Protein 5CHX (pdb70)

B-factor: mean 68.96, std 20.87, range [32.95, 156.51]

Solvent-accessible surface area: 26187 Å² total

GO terms:
  GO:0002027 regulation of heart rate (P, IDA)
  GO:0006936 muscle contraction (P, IDA)
  GO:0016459 myosin complex (C, TAS)
  GO:0006936 muscle contraction (P, TAS)
  GO:0000146 microfilament motor activity (F, IMP)
  GO:0030049 muscle filament sliding (P, IMP)
  GO:0055010 ventricular cardiac muscle tissue morphogenesis (P, IMP)
  GO:0007512 adult heart development (P, IMP)
  GO:0005859 muscle myosin complex (C, TAS)
  GO:0005515 protein binding (F, IPI)
  GO:0002026 regulation of the force of heart contraction (P, IDA)
  GO:0000146 microfilament motor activity (F, IDA)
  GO:0032982 myosin filament (C, IDA)
  GO:0046034 ATP metabolic process (P, IDA)
  GO:0006941 striated muscle contraction (P, IDA)
  GO:0030017 sarcomere (C, TAS)
  GO:0003009 skeletal muscle contraction (P, IMP)
  GO:0014728 regulation of the force of skeletal muscle contraction (P, IMP)
  GO:0031449 regulation of slow-twitch skeletal muscle fiber contraction (P, IMP)
  GO:0060048 cardiac muscle contraction (P, IMP)

InterPro domains:
  IPR000048 IQ motif, EF-hand binding site [SM00015] (780-802)
  IPR001609 Myosin head, motor domain-like [PF00063] (88-766)
  IPR001609 Myosin head, motor domain-like [PR00193] (115-134)
  IPR001609 Myosin head, motor domain-like [PR00193] (171-196)
  IPR001609 Myosin head, motor domain-like [PR00193] (225-252)
  IPR001609 Myosin head, motor domain-like [PR00193] (456-484)
  IPR001609 Myosin head, motor domain-like [PR00193] (510-538)
  IPR001609 Myosin head, motor domain-like [PS51456] (85-778)
  IPR001609 Myosin head, motor domain-like [SM00242] (79-779)
  IPR002928 Myosin tail [PF01576] (845-1923)
  IPR004009 Myosin, SH3 domain [PF02736] (33-76)
  IPR004009 Myosin, SH3 domain [PS51844] (32-81)
  IPR008989 Myosin S1 fragment, N-terminal [G3DSA:2.30.30.360] (32-78)
  IPR014751 DNA repair protein XRCC4-like, C-terminal [G3DSA:1.20.5.370] (1544-1594)
  IPR014751 DNA repair protein XRCC4-like, C-terminal [G3DSA:1.20.5.370] (1620-1664)
  IPR014751 DNA repair protein XRCC4-like, C-terminal [G3DSA:1.20.5.370] (1665-1717)
  IPR014751 DNA repair protein XRCC4-like, C-terminal [G3DSA:1.20.5.370] (1728-1772)
  IPR027417 P-loop containing nucleoside triphosphate hydrolase [SSF52540] (37-840)
  IPR036961 Kinesin motor domain superfamily [G3DSA:3.40.850.10] (83-708)

Sequence (387 aa):
SGERISRIHLVSEPSITHFLQVSWETLESGFVITLTDGHSAWTGTVSESEISQEADDMAMEGYVGELRALLSGAGDVYTFNFSESCYFFFENLDVSFRLGSFNLEVENPAEVIRELICYCLDTTAENQANEHHLRVVDSLQTSLDAETRSRNEALRVMEGDLNEMEIQLSHANRMAAEAQQVSLQSLLDTQIQLSGERISRIHLVSEPSITHFLQVSWETLESGFVITLTDGHSAWTGTVSESEISQEADDMAMEGYVGELRALLSGAGVYTFNFSESCYFFFENLDVSFRLGSFNLEVENPAEVIRELICYCLDTTAENQANEHHLRVVDSLQTSLDAETRSRNEALRVMEGDLNEMEIQLSHANRMAAEAQQVSLQSLLDTQIQL

Organism: Homo sapiens (NCBI:txid9606)

Radius of gyration: 42.65 Å; Cα contacts (8 Å, |Δi|>4): 556; chains: 2; bounding box: 115×70×101 Å

CATH classification: 2.170.210.10 (+1 more: 1.20.5.370)

Secondary structure (DSSP, 8-state):
--B--EEEEETTEEEEEEEEEEEE--GGGEEEEEEE-SS-EEEEEEEHHHHHHHHHHTT----HHHH---S--------EEE----EEEE---------EEEE-----HHHHHHHHHHHHHHHHHHHH--HHHHHHHHHHHHHHHHHHHHHHHHHH--HHHHHHHHHHHHHHHHHHHHH----HHHH--TGGG-/--B--EEEEETTEEEEEEEEEEEE--GGGEEEEEEE-SS-EEEEEEEHHHHHHHHHHTT----HHHH---S-------EEE----EEEE---------EEEE-----HHHHHHHHHHHHHHHHHHHH--HHHHHHHHHHHHHHHHHHHHHHHHHH--HHHHHHHHHHHHHHHHHHHHH----HHHH--TGGG-

Structure (mmCIF, N/CA/C/O backbone):
data_5CHX
#
_entry.id   5CHX
#
_cell.length_a   223.628
_cell.length_b   83.967
_cell.length_c   39.424
_cell.angle_alpha   90.000
_cell.angle_beta   92.770
_cell.angle_gamma   90.000
#
_symmetry.space_group_name_H-M   'C 1 2 1'
#
loop_
_entity.id
_entity.type
_entity.pdbx_description
1 polymer Xrcc4-MYH7-1590-1657
2 water water
#
loop_
_atom_site.group_PDB
_atom_site.id
_atom_site.type_symbol
_atom_site.label_atom_id
_atom_site.label_alt_id
_atom_site.label_comp_id
_atom_site.label_asym_id
_atom_site.label_entity_id
_atom_site.label_seq_id
_atom_site.pdbx_PDB_ins_code
_atom_site.Cartn_x
_atom_site.Cartn_y
_atom_site.Cartn_z
_atom_site.occupancy
_atom_site.B_iso_or_equiv
_atom_site.auth_seq_id
_atom_site.auth_comp_id
_atom_site.auth_asym_id
_atom_site.auth_atom_id
_atom_site.pdbx_PDB_model_num
ATOM 1 N N . SER A 1 3 ? -56.213 5.883 26.652 1.00 122.29 0 SER A N 1
ATOM 2 C CA . SER A 1 3 ? -56.777 6.194 25.304 1.00 130.45 0 SER A CA 1
ATOM 3 C C . SER A 1 3 ? -58.046 5.374 25.038 1.00 134.58 0 SER A C 1
ATOM 4 O O . SER A 1 3 ? -59.159 5.919 25.027 1.00 133.04 0 SER A O 1
ATOM 7 N N . GLY A 1 4 ? -57.863 4.072 24.811 1.00 117.34 1 GLY A N 1
ATOM 8 C CA . GLY A 1 4 ? -58.965 3.131 24.652 1.00 93.99 1 GLY A CA 1
ATOM 9 C C . GLY A 1 4 ? -59.197 2.927 23.176 1.00 76.20 1 GLY A C 1
ATOM 10 O O . GLY A 1 4 ? -58.697 3.680 22.359 1.00 93.61 1 GLY A O 1
ATOM 11 N N . GLU A 1 5 ? -59.941 1.891 22.830 1.00 75.73 2 GLU A N 1
ATOM 12 C CA . GLU A 1 5 ? -60.337 1.665 21.448 1.00 77.10 2 GLU A CA 1
ATOM 13 C C . GLU A 1 5 ? -61.783 1.229 21.436 1.00 65.15 2 GLU A C 1
ATOM 14 O O . GLU A 1 5 ? -62.262 0.745 22.446 1.00 69.73 2 GLU A O 1
ATOM 20 N N . ARG A 1 6 ? -62.494 1.425 20.325 1.00 59.27 3 ARG A N 1
ATOM 21 C CA . ARG A 1 6 ? -63.889 0.980 20.233 1.00 50.70 3 ARG A CA 1
ATOM 22 C C . ARG A 1 6 ? -64.317 0.686 18.822 1.00 56.95 3 ARG A C 1
ATOM 23 O O . ARG A 1 6 ? -63.688 1.168 17.849 1.00 54.85 3 ARG A O 1
ATOM 42 N N . ILE A 1 8 ? -68.237 0.275 16.710 1.00 49.40 5 ILE A N 1
ATOM 43 C CA . ILE A 1 8 ? -69.657 0.429 16.743 1.00 46.63 5 ILE A CA 1
ATOM 44 C C . ILE A 1 8 ? -70.193 -0.333 15.563 1.00 47.52 5 ILE A C 1
ATOM 45 O O . ILE A 1 8 ? -69.814 -0.036 14.437 1.00 52.24 5 ILE A O 1
ATOM 50 N N . SER A 1 9 ? -71.087 -1.282 15.821 1.00 42.55 6 SER A N 1
ATOM 51 C CA . SER A 1 9 ? -71.596 -2.149 14.784 1.00 42.85 6 SER A CA 1
ATOM 52 C C . SER A 1 9 ? -73.114 -2.128 14.783 1.00 45.96 6 SER A C 1
ATOM 53 O O . SER A 1 9 ? -73.740 -1.953 15.822 1.00 49.94 6 SER A O 1
ATOM 56 N N . ARG A 1 10 ? -73.708 -2.256 13.608 1.00 40.07 7 ARG A N 1
ATOM 57 C CA . ARG A 1 10 ? -75.121 -2.491 13.457 1.00 43.25 7 ARG A CA 1
ATOM 58 C C . ARG A 1 10 ? -75.439 -3.963 13.605 1.00 53.50 7 ARG A C 1
ATOM 59 O O . ARG A 1 10 ? -74.726 -4.807 13.010 1.00 48.07 7 ARG A O 1
ATOM 67 N N . ILE A 1 11 ? -76.515 -4.283 14.347 1.00 56.50 8 ILE A N 1
ATOM 68 C CA . ILE A 1 11 ? -77.013 -5.661 14.422 1.00 46.90 8 ILE A CA 1
ATOM 69 C C . ILE A 1 11 ? -78.512 -5.704 14.407 1.00 50.63 8 ILE A C 1
ATOM 70 O O . ILE A 1 11 ? -79.161 -4.700 14.655 1.00 70.52 8 ILE A O 1
ATOM 75 N N . HIS A 1 12 ? -79.052 -6.879 14.110 1.00 55.72 9 HIS A N 1
ATOM 76 C CA . HIS A 1 12 ? -80.492 -7.154 14.196 1.00 58.02 9 HIS A CA 1
ATOM 77 C C . HIS A 1 12 ? -80.694 -8.220 15.270 1.00 59.71 9 HIS A C 1
ATOM 78 O O . HIS A 1 12 ? -79.968 -9.204 15.317 1.00 58.37 9 HIS A O 1
ATOM 85 N N . LEU A 1 13 ? -81.660 -7.999 16.145 1.00 66.65 10 LEU A N 1
ATOM 86 C CA . LEU A 1 13 ? -81.984 -8.934 17.195 1.00 54.94 10 LEU A CA 1
ATOM 87 C C . LEU A 1 13 ? -83.017 -9.905 16.693 1.00 54.71 10 LEU A C 1
ATOM 88 O O . LEU A 1 13 ? -83.910 -9.534 15.920 1.00 57.64 10 LEU A O 1
ATOM 93 N N . VAL A 1 14 ? -82.899 -11.152 17.118 1.00 54.16 11 VAL A N 1
ATOM 94 C CA . VAL A 1 14 ? -83.847 -12.183 16.651 1.00 56.28 11 VAL A CA 1
ATOM 95 C C . VAL A 1 14 ? -85.287 -11.752 16.872 1.00 69.11 11 VAL A C 1
ATOM 96 O O . VAL A 1 14 ? -86.122 -11.896 15.969 1.00 89.94 11 VAL A O 1
ATOM 100 N N . SER A 1 15 ? -85.556 -11.201 18.059 1.00 75.76 12 SER A N 1
ATOM 101 C CA . SER A 1 15 ? -86.912 -10.746 18.449 1.00 78.89 12 SER A CA 1
ATOM 102 C C . SER A 1 15 ? -87.367 -9.432 17.786 1.00 86.19 12 SER A C 1
ATOM 103 O O . SER A 1 15 ? -88.527 -9.083 17.856 1.00 91.78 12 SER A O 1
ATOM 106 N N . GLU A 1 16 ? -86.458 -8.680 17.173 1.00 90.49 13 GLU A N 1
ATOM 107 C CA . GLU A 1 16 ? -86.795 -7.362 16.612 1.00 85.89 13 GLU A CA 1
ATOM 108 C C . GLU A 1 16 ? -86.148 -7.185 15.247 1.00 78.71 13 GLU A C 1
ATOM 109 O O . GLU A 1 16 ? -85.228 -6.374 15.092 1.00 88.52 13 GLU A O 1
ATOM 115 N N . PRO A 1 17 ? -86.620 -7.954 14.249 1.00 78.29 14 PRO A N 1
ATOM 116 C CA . PRO A 1 17 ? -86.002 -7.953 12.912 1.00 82.31 14 PRO A CA 1
ATOM 117 C C . PRO A 1 17 ? -86.202 -6.660 12.127 1.00 96.33 14 PRO A C 1
ATOM 118 O O . PRO A 1 17 ? -85.336 -6.278 11.336 1.00 110.19 14 PRO A O 1
ATOM 122 N N . SER A 1 18 ? -87.332 -5.992 12.337 1.00 96.53 15 SER A N 1
ATOM 123 C CA . SER A 1 18 ? -87.626 -4.768 11.590 1.00 81.24 15 SER A CA 1
ATOM 124 C C . SER A 1 18 ? -86.699 -3.634 12.004 1.00 81.29 15 SER A C 1
ATOM 125 O O . SER A 1 18 ? -86.423 -2.751 11.199 1.00 97.84 15 SER A O 1
ATOM 128 N N . ILE A 1 19 ? -86.190 -3.693 13.235 1.00 77.43 16 ILE A N 1
ATOM 129 C CA . ILE A 1 19 ? -85.376 -2.621 13.814 1.00 78.32 16 ILE A CA 1
ATOM 130 C C . ILE A 1 19 ? -83.869 -2.943 13.851 1.00 92.55 16 ILE A C 1
ATOM 131 O O . ILE A 1 19 ? -83.442 -4.050 14.220 1.00 89.09 16 ILE A O 1
ATOM 136 N N . THR A 1 20 ? -83.074 -1.945 13.466 1.00 70.75 17 THR A N 1
ATOM 137 C CA . THR A 1 20 ? -81.626 -1.985 13.566 1.00 52.19 17 THR A CA 1
ATOM 138 C C . THR A 1 20 ? -81.169 -1.520 14.931 1.00 54.59 17 THR A C 1
ATOM 139 O O . THR A 1 20 ? -81.543 -0.448 15.358 1.00 66.16 17 THR A O 1
ATOM 143 N N . HIS A 1 21 ? -80.364 -2.308 15.616 1.00 49.95 18 HIS A N 1
ATOM 144 C CA . HIS A 1 21 ? -79.738 -1.890 16.870 1.00 48.02 18 HIS A CA 1
ATOM 145 C C . HIS A 1 21 ? -78.282 -1.656 16.669 1.00 47.89 18 HIS A C 1
ATOM 146 O O . HIS A 1 21 ? -77.756 -2.075 15.659 1.00 52.37 18 HIS A O 1
ATOM 153 N N . PHE A 1 22 ? -77.635 -0.998 17.631 1.00 47.12 19 PHE A N 1
ATOM 154 C CA . PHE A 1 22 ? -76.203 -0.777 17.568 1.00 43.84 19 PHE A CA 1
ATOM 155 C C . PHE A 1 22 ? -75.569 -1.363 18.761 1.00 45.86 19 PHE A C 1
ATOM 156 O O . PHE A 1 22 ? -76.115 -1.322 19.849 1.00 53.39 19 PHE A O 1
ATOM 164 N N . LEU A 1 23 ? -74.393 -1.899 18.538 1.00 41.86 20 LEU A N 1
ATOM 165 C CA . LEU A 1 23 ? -73.615 -2.521 19.563 1.00 47.26 20 LEU A CA 1
ATOM 166 C C . LEU A 1 23 ? -72.300 -1.752 19.623 1.00 50.02 20 LEU A C 1
ATOM 167 O O . LEU A 1 23 ? -71.658 -1.584 18.612 1.00 66.25 20 LEU A O 1
ATOM 172 N N . GLN A 1 24 ? -71.913 -1.273 20.788 1.00 48.03 21 GLN A N 1
ATOM 173 C CA . GLN A 1 24 ? -70.695 -0.496 20.966 1.00 50.15 21 GLN A CA 1
ATOM 174 C C . GLN A 1 24 ? -69.810 -1.277 21.908 1.00 57.37 21 GLN A C 1
ATOM 175 O O . GLN A 1 24 ? -70.202 -1.545 23.031 1.00 54.33 21 GLN A O 1
ATOM 181 N N . VAL A 1 25 ? -68.627 -1.662 21.445 1.00 48.10 22 VAL A N 1
ATOM 182 C CA . VAL A 1 25 ? -67.713 -2.447 22.255 1.00 47.31 22 VAL A CA 1
ATOM 183 C C . VAL A 1 25 ? -66.431 -1.674 22.362 1.00 49.82 22 VAL A C 1
ATOM 184 O O . VAL A 1 25 ? -65.959 -1.142 21.369 1.00 58.19 22 VAL A O 1
ATOM 188 N N . SER A 1 26 ? -65.867 -1.620 23.565 1.00 52.61 23 SER A N 1
ATOM 189 C CA . SER A 1 26 ? -64.659 -0.838 23.814 1.00 54.38 23 SER A CA 1
ATOM 190 C C . SER A 1 26 ? -63.698 -1.581 24.715 1.00 55.52 23 SER A C 1
ATOM 191 O O . SER A 1 26 ? -64.103 -2.326 25.594 1.00 62.43 23 SER A O 1
ATOM 194 N N . TRP A 1 27 ? -62.409 -1.368 24.498 1.00 72.50 24 TRP A N 1
ATOM 195 C CA . TRP A 1 27 ? -61.387 -2.111 25.225 1.00 73.87 24 TRP A CA 1
ATOM 196 C C . TRP A 1 27 ? -60.110 -1.319 25.347 1.00 81.55 24 TRP A C 1
ATOM 197 O O . TRP A 1 27 ? -59.964 -0.249 24.744 1.00 89.87 24 TRP A O 1
ATOM 208 N N . GLU A 1 28 ? -59.194 -1.858 26.137 1.00 90.52 25 GLU A N 1
ATOM 209 C CA . GLU A 1 28 ? -57.937 -1.199 26.405 1.00 101.63 25 GLU A CA 1
ATOM 210 C C . GLU A 1 28 ? -56.941 -1.435 25.269 1.00 125.63 25 GLU A C 1
ATOM 211 O O . GLU A 1 28 ? -56.757 -0.574 24.402 1.00 137.30 25 GLU A O 1
ATOM 228 N N . THR A 1 30 ? -56.289 -5.058 23.968 1.00 91.25 27 THR A N 1
ATOM 229 C CA . THR A 1 30 ? -56.774 -6.200 23.211 1.00 87.81 27 THR A CA 1
ATOM 230 C C . THR A 1 30 ? -58.145 -6.544 23.792 1.00 76.24 27 THR A C 1
ATOM 231 O O . THR A 1 30 ? -58.475 -6.160 24.919 1.00 88.65 27 THR A O 1
ATOM 235 N N . LEU A 1 31 ? -58.952 -7.225 22.991 1.00 70.03 28 LEU A N 1
ATOM 236 C CA . LEU A 1 31 ? -60.272 -7.652 23.404 1.00 65.53 28 LEU A CA 1
ATOM 237 C C . LEU A 1 31 ? -60.125 -8.739 24.454 1.00 63.87 28 LEU A C 1
ATOM 238 O O . LEU A 1 31 ? -60.964 -8.882 25.334 1.00 75.17 28 LEU A O 1
ATOM 243 N N . GLU A 1 32 ? -59.029 -9.487 24.355 1.00 70.12 29 GLU A N 1
ATOM 244 C CA . GLU A 1 32 ? -58.718 -10.570 25.300 1.00 82.78 29 GLU A CA 1
ATOM 245 C C . GLU A 1 32 ? -58.536 -10.082 26.744 1.00 77.04 29 GLU A C 1
ATOM 246 O O . GLU A 1 32 ? -58.792 -10.835 27.688 1.00 83.74 29 GLU A O 1
ATOM 252 N N . SER A 1 33 ? -58.104 -8.828 26.907 1.00 84.75 30 SER A N 1
ATOM 253 C CA . SER A 1 33 ? -57.859 -8.246 28.239 1.00 81.71 30 SER A CA 1
ATOM 254 C C . SER A 1 33 ? -59.149 -7.805 28.933 1.00 70.08 30 SER A C 1
ATOM 255 O O . SER A 1 33 ? -59.112 -7.401 30.092 1.00 83.65 30 SER A O 1
ATOM 258 N N . GLY A 1 34 ? -60.284 -7.903 28.240 1.00 72.95 31 GLY A N 1
ATOM 259 C CA . GLY A 1 34 ? -61.581 -7.519 28.800 1.00 74.76 31 GLY A CA 1
ATOM 260 C C . GLY A 1 34 ? -62.174 -6.349 28.037 1.00 67.93 31 GLY A C 1
ATOM 261 O O . GLY A 1 34 ? -61.446 -5.580 27.431 1.00 92.78 31 GLY A O 1
ATOM 262 N N . PHE A 1 35 ? -63.497 -6.221 28.054 1.00 60.67 32 PHE A N 1
ATOM 263 C CA . PHE A 1 35 ? -64.178 -5.149 27.331 1.00 62.76 32 PHE A CA 1
ATOM 264 C C . PHE A 1 35 ? -65.516 -4.729 27.934 1.00 76.70 32 PHE A C 1
ATOM 265 O O . PHE A 1 35 ? -66.071 -5.423 28.786 1.00 76.36 32 PHE A O 1
ATOM 273 N N . VAL A 1 36 ? -66.013 -3.582 27.468 1.00 67.37 33 VAL A N 1
ATOM 274 C CA . VAL A 1 36 ? -67.299 -3.028 27.862 1.00 61.63 33 VAL A CA 1
ATOM 275 C C . VAL A 1 36 ? -68.204 -3.102 26.659 1.00 58.97 33 VAL A C 1
ATOM 276 O O . VAL A 1 36 ? -67.779 -2.827 25.544 1.00 68.72 33 VAL A O 1
ATOM 280 N N . ILE A 1 37 ? -69.460 -3.447 26.869 1.00 56.00 34 ILE A N 1
ATOM 281 C CA . ILE A 1 37 ? -70.383 -3.576 25.746 1.00 58.67 34 ILE A CA 1
ATOM 282 C C . ILE A 1 37 ? -71.738 -2.951 26.033 1.00 61.67 34 ILE A C 1
ATOM 283 O O . ILE A 1 37 ? -72.332 -3.187 27.091 1.00 69.65 34 ILE A O 1
ATOM 288 N N . THR A 1 38 ? -72.203 -2.157 25.069 1.00 60.23 35 THR A N 1
ATOM 289 C CA . THR A 1 38 ? -73.456 -1.395 25.165 1.00 58.93 35 THR A CA 1
ATOM 290 C C . THR A 1 38 ? -74.337 -1.713 23.958 1.00 49.83 35 THR A C 1
ATOM 291 O O . THR A 1 38 ? -73.861 -1.772 22.846 1.00 62.81 35 THR A O 1
ATOM 295 N N . LEU A 1 39 ? -75.615 -1.943 24.180 1.00 55.03 36 LEU A N 1
ATOM 296 C CA . LEU A 1 39 ? -76.570 -2.131 23.104 1.00 49.14 36 LEU A CA 1
ATOM 297 C C . LEU A 1 39 ? -77.487 -0.945 23.165 1.00 49.03 36 LEU A C 1
ATOM 298 O O . LEU A 1 39 ? -77.834 -0.520 24.246 1.00 61.55 36 LEU A O 1
ATOM 303 N N . THR A 1 40 ? -77.888 -0.399 22.026 1.00 44.81 37 THR A N 1
ATOM 304 C CA . THR A 1 40 ? -78.859 0.679 22.040 1.00 48.28 37 THR A CA 1
ATOM 305 C C . THR A 1 40 ? -79.737 0.630 20.833 1.00 44.71 37 THR A C 1
ATOM 306 O O . THR A 1 40 ? -79.328 0.227 19.763 1.00 49.78 37 THR A O 1
ATOM 310 N N . ASP A 1 41 ? -80.959 1.087 21.011 1.00 48.22 38 ASP A N 1
ATOM 311 C CA . ASP A 1 41 ? -81.843 1.304 19.892 1.00 54.76 38 ASP A CA 1
ATOM 312 C C . ASP A 1 41 ? -81.727 2.797 19.833 1.00 56.27 38 ASP A C 1
ATOM 313 O O . ASP A 1 41 ? -80.792 3.368 20.427 1.00 72.82 38 ASP A O 1
ATOM 318 N N . GLY A 1 42 ? -82.613 3.488 19.160 1.00 62.86 39 GLY A N 1
ATOM 319 C CA . GLY A 1 42 ? -82.512 4.955 19.232 1.00 74.66 39 GLY A CA 1
ATOM 320 C C . GLY A 1 42 ? -82.875 5.647 20.564 1.00 66.93 39 GLY A C 1
ATOM 321 O O . GLY A 1 42 ? -82.709 6.833 20.662 1.00 76.14 39 GLY A O 1
ATOM 322 N N . HIS A 1 43 ? -83.362 4.929 21.573 1.00 62.68 40 HIS A N 1
ATOM 323 C CA . HIS A 1 43 ? -84.052 5.494 22.761 1.00 59.68 40 HIS A CA 1
ATOM 324 C C . HIS A 1 43 ? -83.455 5.071 24.103 1.00 61.97 40 HIS A C 1
ATOM 325 O O . HIS A 1 43 ? -83.178 5.923 24.951 1.00 64.61 40 HIS A O 1
ATOM 332 N N . SER A 1 44 ? -83.257 3.762 24.279 1.00 60.20 41 SER A N 1
ATOM 333 C CA . SER A 1 44 ? -82.696 3.202 25.509 1.00 56.83 41 SER A CA 1
ATOM 334 C C . SER A 1 44 ? -81.304 2.618 25.264 1.00 54.77 41 SER A C 1
ATOM 335 O O . SER A 1 44 ? -80.869 2.449 24.121 1.00 56.84 41 SER A O 1
ATOM 338 N N . ALA A 1 45 ? -80.611 2.296 26.350 1.00 56.17 42 ALA A N 1
ATOM 339 C CA . ALA A 1 45 ? -79.317 1.632 26.260 1.00 60.85 42 ALA A CA 1
ATOM 340 C C . ALA A 1 45 ? -79.078 0.700 27.412 1.00 57.88 42 ALA A C 1
ATOM 341 O O . ALA A 1 45 ? -79.460 0.965 28.537 1.00 57.16 42 ALA A O 1
ATOM 343 N N . TRP A 1 46 ? -78.411 -0.402 27.124 1.00 66.29 43 TRP A N 1
ATOM 344 C CA . TRP A 1 46 ? -78.067 -1.380 28.141 1.00 69.01 43 TRP A CA 1
ATOM 345 C C . TRP A 1 46 ? -76.572 -1.659 28.077 1.00 62.59 43 TRP A C 1
ATOM 346 O O . TRP A 1 46 ? -76.016 -1.760 26.986 1.00 60.49 43 TRP A O 1
ATOM 357 N N . THR A 1 47 ? -75.924 -1.807 29.226 1.00 60.03 44 THR A N 1
ATOM 358 C CA . THR A 1 47 ? -74.475 -1.933 29.257 1.00 60.67 44 THR A CA 1
ATOM 359 C C . THR A 1 47 ? -73.947 -2.952 30.241 1.00 61.59 44 THR A C 1
ATOM 360 O O . THR A 1 47 ? -74.378 -2.999 31.388 1.00 80.25 44 THR A O 1
ATOM 364 N N . GLY A 1 48 ? -72.965 -3.726 29.789 1.00 67.25 45 GLY A N 1
ATOM 365 C CA . GLY A 1 48 ? -72.295 -4.723 30.623 1.00 68.89 45 GLY A CA 1
ATOM 366 C C . GLY A 1 48 ? -70.790 -4.694 30.431 1.00 74.89 45 GLY A C 1
ATOM 367 O O . GLY A 1 48 ? -70.286 -4.075 29.490 1.00 74.14 45 GLY A O 1
ATOM 368 N N . THR A 1 49 ? -70.080 -5.379 31.323 1.00 82.81 46 THR A N 1
ATOM 369 C CA . THR A 1 49 ? -68.626 -5.438 31.303 1.00 75.54 46 THR A CA 1
ATOM 370 C C . THR A 1 49 ? -68.164 -6.876 31.417 1.00 87.97 46 THR A C 1
ATOM 371 O O . THR A 1 49 ? -68.646 -7.618 32.266 1.00 96.62 46 THR A O 1
ATOM 375 N N . VAL A 1 50 ? -67.199 -7.246 30.577 1.00 85.10 47 VAL A N 1
ATOM 376 C CA . VAL A 1 50 ? -66.644 -8.601 30.555 1.00 66.14 47 VAL A CA 1
ATOM 377 C C . VAL A 1 50 ? -65.141 -8.572 30.835 1.00 70.13 47 VAL A C 1
ATOM 378 O O . VAL A 1 50 ? -64.381 -7.992 30.079 1.00 67.93 47 VAL A O 1
ATOM 382 N N . SER A 1 51 ? -64.714 -9.193 31.926 1.00 69.00 48 SER A N 1
ATOM 383 C CA . SER A 1 51 ? -63.302 -9.208 32.289 1.00 72.33 48 SER A CA 1
ATOM 384 C C . SER A 1 51 ? -62.563 -10.268 31.499 1.00 70.36 48 SER A C 1
ATOM 385 O O . SER A 1 51 ? -63.169 -11.148 30.857 1.00 78.13 48 SER A O 1
ATOM 388 N N . GLU A 1 52 ? -61.244 -10.154 31.571 1.00 79.78 49 GLU A N 1
ATOM 389 C CA . GLU A 1 52 ? -60.314 -11.133 31.029 1.00 87.71 49 GLU A CA 1
ATOM 390 C C . GLU A 1 52 ? -60.531 -12.527 31.593 1.00 75.00 49 GLU A C 1
ATOM 391 O O . GLU A 1 52 ? -60.460 -13.522 30.863 1.00 90.73 49 GLU A O 1
ATOM 397 N N . SER A 1 53 ? -60.776 -12.589 32.902 1.00 102.02 50 SER A N 1
ATOM 398 C CA . SER A 1 53 ? -61.031 -13.858 33.588 1.00 87.76 50 SER A CA 1
ATOM 399 C C . SER A 1 53 ? -62.282 -14.543 33.064 1.00 88.91 50 SER A C 1
ATOM 400 O O . SER A 1 53 ? -62.266 -15.744 32.824 1.00 108.51 50 SER A O 1
ATOM 403 N N . GLU A 1 54 ? -63.368 -13.790 32.900 1.00 85.84 51 GLU A N 1
ATOM 404 C CA . GLU A 1 54 ? -64.623 -14.402 32.419 1.00 81.60 51 GLU A CA 1
ATOM 405 C C . GLU A 1 54 ? -64.538 -14.777 30.958 1.00 86.21 51 GLU A C 1
ATOM 406 O O . GLU A 1 54 ? -65.266 -15.662 30.515 1.00 89.27 51 GLU A O 1
ATOM 412 N N . ILE A 1 55 ? -63.638 -14.125 30.219 1.00 81.08 52 ILE A N 1
ATOM 413 C CA . ILE A 1 55 ? -63.373 -14.501 28.827 1.00 70.29 52 ILE A CA 1
ATOM 414 C C . ILE A 1 55 ? -62.568 -15.793 28.781 1.00 75.70 52 ILE A C 1
ATOM 415 O O . ILE A 1 55 ? -62.950 -16.730 28.104 1.00 82.16 52 ILE A O 1
ATOM 420 N N . SER A 1 56 ? -61.439 -15.811 29.486 1.00 80.85 53 SER A N 1
ATOM 421 C CA . SER A 1 56 ? -60.614 -17.018 29.625 1.00 85.69 53 SER A CA 1
ATOM 422 C C . SER A 1 56 ? -61.440 -18.207 30.076 1.00 79.66 53 SER A C 1
ATOM 423 O O . SER A 1 56 ? -61.266 -19.320 29.589 1.00 92.91 53 SER A O 1
ATOM 426 N N . GLN A 1 57 ? -62.315 -17.944 31.035 1.00 83.84 54 GLN A N 1
ATOM 427 C CA . GLN A 1 57 ? -63.185 -18.974 31.615 1.00 92.01 54 GLN A CA 1
ATOM 428 C C . GLN A 1 57 ? -64.171 -19.528 30.591 1.00 87.92 54 GLN A C 1
ATOM 429 O O . GLN A 1 57 ? -64.366 -20.726 30.520 1.00 98.74 54 GLN A O 1
ATOM 435 N N . GLU A 1 58 ? -64.797 -18.649 29.812 1.00 87.56 55 GLU A N 1
ATOM 436 C CA . GLU A 1 58 ? -65.812 -19.063 28.823 1.00 81.07 55 GLU A CA 1
ATOM 437 C C . GLU A 1 58 ? -65.203 -19.917 27.690 1.00 81.39 55 GLU A C 1
ATOM 438 O O . GLU A 1 58 ? -65.867 -20.808 27.137 1.00 92.61 55 GLU A O 1
ATOM 444 N N . ALA A 1 59 ? -63.941 -19.654 27.368 1.00 79.68 56 ALA A N 1
ATOM 445 C CA . ALA A 1 59 ? -63.200 -20.446 26.378 1.00 93.72 56 ALA A CA 1
ATOM 446 C C . ALA A 1 59 ? -62.972 -21.876 26.884 1.00 101.61 56 ALA A C 1
ATOM 447 O O . ALA A 1 59 ? -63.226 -22.855 26.174 1.00 97.08 56 ALA A O 1
ATOM 449 N N . ASP A 1 60 ? -62.488 -21.956 28.120 1.00 100.61 57 ASP A N 1
ATOM 450 C CA . ASP A 1 60 ? -62.258 -23.195 28.838 1.00 98.73 57 ASP A CA 1
ATOM 451 C C . ASP A 1 60 ? -63.563 -23.989 28.980 1.00 91.67 57 ASP A C 1
ATOM 452 O O . ASP A 1 60 ? -63.553 -25.219 28.916 1.00 132.96 57 ASP A O 1
ATOM 457 N N . ASP A 1 61 ? -64.675 -23.288 29.183 1.00 99.86 58 ASP A N 1
ATOM 458 C CA . ASP A 1 61 ? -65.991 -23.916 29.404 1.00 92.59 58 ASP A CA 1
ATOM 459 C C . ASP A 1 61 ? -66.606 -24.476 28.137 1.00 83.11 58 ASP A C 1
ATOM 460 O O . ASP A 1 61 ? -67.555 -25.242 28.196 1.00 84.64 58 ASP A O 1
ATOM 465 N N . MET A 1 62 ? -66.071 -24.079 26.997 1.00 77.64 59 MET A N 1
ATOM 466 C CA . MET A 1 62 ? -66.563 -24.539 25.708 1.00 82.81 59 MET A CA 1
ATOM 467 C C . MET A 1 62 ? -65.585 -25.456 24.992 1.00 85.62 59 MET A C 1
ATOM 468 O O . MET A 1 62 ? -65.730 -25.701 23.794 1.00 83.55 59 MET A O 1
ATOM 473 N N . ALA A 1 63 ? -64.567 -25.913 25.707 1.00 68.41 60 ALA A N 1
ATOM 474 C CA . ALA A 1 63 ? -63.520 -26.726 25.124 1.00 83.20 60 ALA A CA 1
ATOM 475 C C . ALA A 1 63 ? -62.965 -26.041 23.869 1.00 87.45 60 ALA A C 1
ATOM 476 O O . ALA A 1 63 ? -62.648 -26.698 22.892 1.00 91.92 60 ALA A O 1
ATOM 478 N N . MET A 1 64 ? -62.848 -24.726 23.890 1.00 73.85 61 MET A N 1
ATOM 479 C CA . MET A 1 64 ? -62.316 -24.003 22.734 1.00 66.44 61 MET A CA 1
ATOM 480 C C . MET A 1 64 ? -61.016 -23.331 23.147 1.00 78.12 61 MET A C 1
ATOM 481 O O . MET A 1 64 ? -60.914 -22.758 24.236 1.00 84.91 61 MET A O 1
ATOM 486 N N . GLU A 1 65 ? -60.011 -23.436 22.285 1.00 76.45 62 GLU A N 1
ATOM 487 C CA . GLU A 1 65 ? -58.753 -22.736 22.487 1.00 87.67 62 GLU A CA 1
ATOM 488 C C . GLU A 1 65 ? -59.007 -21.210 22.607 1.00 91.96 62 GLU A C 1
ATOM 489 O O . GLU A 1 65 ? -59.848 -20.638 21.904 1.00 84.41 62 GLU A O 1
ATOM 506 N N . GLY A 1 67 ? -57.202 -18.427 22.001 1.00 71.37 64 GLY A N 1
ATOM 507 C CA . GLY A 1 67 ? -56.924 -17.612 20.808 1.00 77.32 64 GLY A CA 1
ATOM 508 C C . GLY A 1 67 ? -58.045 -17.663 19.786 1.00 75.21 64 GLY A C 1
ATOM 509 O O . GLY A 1 67 ? -58.465 -16.634 19.261 1.00 75.20 64 GLY A O 1
ATOM 521 N N . TYR A 1 69 ? -61.136 -18.587 20.339 1.00 59.41 66 TYR A N 1
ATOM 522 C CA . TYR A 1 69 ? -62.366 -18.057 20.951 1.00 67.33 66 TYR A CA 1
ATOM 523 C C . TYR A 1 69 ? -62.404 -16.529 20.866 1.00 64.05 66 TYR A C 1
ATOM 524 O O . TYR A 1 69 ? -63.420 -15.938 20.517 1.00 56.54 66 TYR A O 1
ATOM 533 N N . VAL A 1 70 ? -61.294 -15.889 21.190 1.00 66.16 67 VAL A N 1
ATOM 534 C CA . VAL A 1 70 ? -61.211 -14.427 21.108 1.00 66.18 67 VAL A CA 1
ATOM 535 C C . VAL A 1 70 ? -61.373 -13.986 19.657 1.00 54.98 67 VAL A C 1
ATOM 536 O O . VAL A 1 70 ? -61.953 -12.963 19.383 1.00 60.19 67 VAL A O 1
ATOM 540 N N . GLY A 1 71 ? -60.903 -14.806 18.728 1.00 61.27 68 GLY A N 1
ATOM 541 C CA . GLY A 1 71 ? -61.120 -14.538 17.301 1.00 48.75 68 GLY A CA 1
ATOM 542 C C . GLY A 1 71 ? -62.596 -14.560 16.950 1.00 51.78 68 GLY A C 1
ATOM 543 O O . GLY A 1 71 ? -63.079 -13.736 16.178 1.00 51.06 68 GLY A O 1
ATOM 544 N N . GLU A 1 72 ? -63.325 -15.513 17.528 1.00 66.69 69 GLU A N 1
ATOM 545 C CA . GLU A 1 72 ? -64.785 -15.594 17.336 1.00 58.16 69 GLU A CA 1
ATOM 546 C C . GLU A 1 72 ? -65.507 -14.382 17.966 1.00 50.98 69 GLU A C 1
ATOM 547 O O . GLU A 1 72 ? -66.444 -13.808 17.390 1.00 55.34 69 GLU A O 1
ATOM 553 N N . LEU A 1 73 ? -65.051 -13.973 19.137 1.00 48.25 70 LEU A N 1
ATOM 554 C CA . LEU A 1 73 ? -65.591 -12.781 19.744 1.00 51.15 70 LEU A CA 1
ATOM 555 C C . LEU A 1 73 ? -65.403 -11.584 18.811 1.00 59.58 70 LEU A C 1
ATOM 556 O O . LEU A 1 73 ? -66.340 -10.813 18.592 1.00 64.25 70 LEU A O 1
ATOM 561 N N . ARG A 1 74 ? -64.207 -11.447 18.234 1.00 69.63 71 ARG A N 1
ATOM 562 C CA . ARG A 1 74 ? -63.920 -10.328 17.312 1.00 64.96 71 ARG A CA 1
ATOM 563 C C . ARG A 1 74 ? -64.872 -10.365 16.128 1.00 56.32 71 ARG A C 1
ATOM 564 O O . ARG A 1 74 ? -65.428 -9.363 15.744 1.00 55.51 71 ARG A O 1
ATOM 583 N N . ALA A 1 76 ? -67.831 -11.814 15.809 1.00 52.69 73 ALA A N 1
ATOM 584 C CA . ALA A 1 76 ? -69.239 -11.676 16.179 1.00 52.67 73 ALA A CA 1
ATOM 585 C C . ALA A 1 76 ? -69.560 -10.257 16.644 1.00 45.38 73 ALA A C 1
ATOM 586 O O . ALA A 1 76 ? -70.525 -9.667 16.181 1.00 46.65 73 ALA A O 1
ATOM 588 N N . LEU A 1 77 ? -68.748 -9.731 17.559 1.00 40.77 74 LEU A N 1
ATOM 589 C CA . LEU A 1 77 ? -69.066 -8.480 18.258 1.00 46.89 74 LEU A CA 1
ATOM 590 C C . LEU A 1 77 ? -68.528 -7.216 17.585 1.00 57.18 74 LEU A C 1
ATOM 591 O O . LEU A 1 77 ? -69.076 -6.139 17.769 1.00 60.82 74 LEU A O 1
ATOM 596 N N . LEU A 1 78 ? -67.453 -7.355 16.818 1.00 56.21 75 LEU A N 1
ATOM 597 C CA . LEU A 1 78 ? -66.860 -6.232 16.130 1.00 54.98 75 LEU A CA 1
ATOM 598 C C . LEU A 1 78 ? -67.194 -6.240 14.641 1.00 61.61 75 LEU A C 1
ATOM 599 O O . LEU A 1 78 ? -66.582 -5.510 13.902 1.00 67.91 75 LEU A O 1
ATOM 604 N N . SER A 1 79 ? -68.171 -7.050 14.221 1.00 68.29 76 SER A N 1
ATOM 605 C CA . SER A 1 79 ? -68.639 -7.150 12.817 1.00 73.70 76 SER A CA 1
ATOM 606 C C . SER A 1 79 ? -67.467 -7.319 11.839 1.00 84.87 76 SER A C 1
ATOM 607 O O . SER A 1 79 ? -67.335 -6.578 10.854 1.00 86.01 76 SER A O 1
ATOM 610 N N . GLY A 1 80 ? -66.599 -8.283 12.143 1.00 95.94 77 GLY A N 1
ATOM 611 C CA . GLY A 1 80 ? -65.478 -8.624 11.261 1.00 100.28 77 GLY A CA 1
ATOM 612 C C . GLY A 1 80 ? -65.662 -9.906 10.458 1.00 120.25 77 GLY A C 1
ATOM 613 O O . GLY A 1 80 ? -64.677 -10.538 10.112 1.00 121.84 77 GLY A O 1
ATOM 614 N N . ALA A 1 81 ? -66.911 -10.271 10.139 1.00 125.32 78 ALA A N 1
ATOM 615 C CA . ALA A 1 81 ? -67.257 -11.591 9.538 1.00 113.21 78 ALA A CA 1
ATOM 616 C C . ALA A 1 81 ? -67.349 -11.641 7.989 1.00 133.11 78 ALA A C 1
ATOM 617 O O . ALA A 1 81 ? -67.294 -10.607 7.303 1.00 153.70 78 ALA A O 1
ATOM 619 N N . GLY A 1 82 ? -67.493 -12.863 7.457 1.00 123.63 79 GLY A N 1
ATOM 620 C CA . GLY A 1 82 ? -67.814 -13.085 6.044 1.00 111.04 79 GLY A CA 1
ATOM 621 C C . GLY A 1 82 ? -69.314 -13.182 5.820 1.00 101.25 79 GLY A C 1
ATOM 622 O O . GLY A 1 82 ? -69.864 -14.276 5.685 1.00 99.44 79 GLY A O 1
ATOM 623 N N . ASP A 1 85 ? -75.471 -13.057 8.727 1.00 117.64 82 ASP A N 1
ATOM 624 C CA . ASP A 1 85 ? -75.578 -14.453 8.306 1.00 99.53 82 ASP A CA 1
ATOM 625 C C . ASP A 1 85 ? -75.087 -15.416 9.407 1.00 92.64 82 ASP A C 1
ATOM 626 O O . ASP A 1 85 ? -75.868 -16.170 10.025 1.00 79.99 82 ASP A O 1
ATOM 631 N N . VAL A 1 86 ? -73.784 -15.345 9.672 1.00 65.07 83 VAL A N 1
ATOM 632 C CA . VAL A 1 86 ? -73.111 -16.337 10.479 1.00 59.20 83 VAL A CA 1
ATOM 633 C C . VAL A 1 86 ? -73.470 -16.137 11.954 1.00 59.17 83 VAL A C 1
ATOM 634 O O . VAL A 1 86 ? -73.633 -17.109 12.677 1.00 58.82 83 VAL A O 1
ATOM 638 N N . TYR A 1 87 ? -73.576 -14.895 12.416 1.00 49.82 84 TYR A N 1
ATOM 639 C CA . TYR A 1 87 ? -73.790 -14.653 13.832 1.00 46.65 84 TYR A CA 1
ATOM 640 C C . TYR A 1 87 ? -75.182 -14.055 14.086 1.00 54.42 84 TYR A C 1
ATOM 641 O O . TYR A 1 87 ? -75.582 -13.126 13.372 1.00 54.75 84 TYR A O 1
ATOM 650 N N . THR A 1 88 ? -75.914 -14.617 15.069 1.00 57.11 85 THR A N 1
ATOM 651 C CA . THR A 1 88 ? -77.227 -14.106 15.470 1.00 50.99 85 THR A CA 1
ATOM 652 C C . THR A 1 88 ? -77.248 -13.642 16.911 1.00 53.22 85 THR A C 1
ATOM 653 O O . THR A 1 88 ? -76.577 -14.205 17.777 1.00 54.69 85 THR A O 1
ATOM 657 N N . PHE A 1 89 ? -78.084 -12.648 17.164 1.00 48.68 86 PHE A N 1
ATOM 658 C CA . PHE A 1 89 ? -78.059 -11.922 18.438 1.00 49.34 86 PHE A CA 1
ATOM 659 C C . PHE A 1 89 ? -79.437 -11.892 19.134 1.00 48.47 86 PHE A C 1
ATOM 660 O O . PHE A 1 89 ? -80.490 -11.663 18.509 1.00 59.60 86 PHE A O 1
ATOM 668 N N . ASN A 1 90 ? -79.409 -12.129 20.436 1.00 47.88 87 ASN A N 1
ATOM 669 C CA . ASN A 1 90 ? -80.646 -12.230 21.223 1.00 53.13 87 ASN A CA 1
ATOM 670 C C . ASN A 1 90 ? -80.562 -11.402 22.474 1.00 65.12 87 ASN A C 1
ATOM 671 O O . ASN A 1 90 ? -79.535 -11.398 23.177 1.00 59.32 87 ASN A O 1
ATOM 676 N N . PHE A 1 91 ? -81.662 -10.703 22.747 1.00 61.08 88 PHE A N 1
ATOM 677 C CA . PHE A 1 91 ? -81.761 -9.897 23.945 1.00 60.67 88 PHE A CA 1
ATOM 678 C C . PHE A 1 91 ? -83.203 -9.824 24.407 1.00 65.58 88 PHE A C 1
ATOM 679 O O . PHE A 1 91 ? -84.096 -9.545 23.610 1.00 60.38 88 PHE A O 1
ATOM 687 N N . SER A 1 92 ? -83.407 -10.093 25.694 1.00 70.06 89 SER A N 1
ATOM 688 C CA . SER A 1 92 ? -84.688 -9.853 26.354 1.00 72.69 89 SER A CA 1
ATOM 689 C C . SER A 1 92 ? -84.537 -8.613 27.237 1.00 82.63 89 SER A C 1
ATOM 690 O O . SER A 1 92 ? -83.668 -8.542 28.129 1.00 91.26 89 SER A O 1
ATOM 704 N N . GLU A 1 94 ? -86.473 -7.767 29.511 1.00 90.96 91 GLU A N 1
ATOM 705 C CA . GLU A 1 94 ? -86.931 -8.110 30.870 1.00 90.22 91 GLU A CA 1
ATOM 706 C C . GLU A 1 94 ? -85.837 -8.679 31.757 1.00 84.81 91 GLU A C 1
ATOM 707 O O . GLU A 1 94 ? -85.660 -8.250 32.888 1.00 85.08 91 GLU A O 1
ATOM 713 N N . SER A 1 95 ? -85.108 -9.655 31.247 1.00 82.35 92 SER A N 1
ATOM 714 C CA . SER A 1 95 ? -84.018 -10.249 32.016 1.00 95.92 92 SER A CA 1
ATOM 715 C C . SER A 1 95 ? -82.683 -9.567 31.731 1.00 86.74 92 SER A C 1
ATOM 716 O O . SER A 1 95 ? -81.688 -9.861 32.394 1.00 80.28 92 SER A O 1
ATOM 719 N N . CYS A 1 96 ? -82.664 -8.669 30.743 1.00 75.59 93 CYS A N 1
ATOM 720 C CA . CYS A 1 96 ? -81.439 -7.970 30.315 1.00 81.59 93 CYS A CA 1
ATOM 721 C C . CYS A 1 96 ? -80.356 -8.962 29.941 1.00 74.81 93 CYS A C 1
ATOM 722 O O . CYS A 1 96 ? -79.156 -8.764 30.182 1.00 78.11 93 CYS A O 1
ATOM 725 N N . TYR A 1 97 ? -80.803 -10.035 29.326 1.00 83.05 94 TYR A N 1
ATOM 726 C CA . TYR A 1 97 ? -79.928 -11.129 29.023 1.00 75.70 94 TYR A CA 1
ATOM 727 C C . TYR A 1 97 ? -79.627 -11.030 27.557 1.00 73.28 94 TYR A C 1
ATOM 728 O O . TYR A 1 97 ? -80.539 -10.961 26.729 1.00 66.10 94 TYR A O 1
ATOM 737 N N . PHE A 1 98 ? -78.340 -11.000 27.249 1.00 56.94 95 PHE A N 1
ATOM 738 C CA . PHE A 1 98 ? -77.876 -10.902 25.871 1.00 62.35 95 PHE A CA 1
ATOM 739 C C . PHE A 1 98 ? -77.094 -12.147 25.561 1.00 63.64 95 PHE A C 1
ATOM 740 O O . PHE A 1 98 ? -76.173 -12.506 26.303 1.00 64.85 95 PHE A O 1
ATOM 748 N N . PHE A 1 99 ? -77.450 -12.823 24.479 1.00 56.10 96 PHE A N 1
ATOM 749 C CA . PHE A 1 99 ? -76.640 -13.947 24.044 1.00 54.23 96 PHE A CA 1
ATOM 750 C C . PHE A 1 99 ? -76.629 -14.027 22.537 1.00 54.42 96 PHE A C 1
ATOM 751 O O . PHE A 1 99 ? -77.581 -13.626 21.874 1.00 54.98 96 PHE A O 1
ATOM 759 N N . PHE A 1 100 ? -75.534 -14.569 22.016 1.00 56.22 97 PHE A N 1
ATOM 760 C CA . PHE A 1 100 ? -75.312 -14.659 20.566 1.00 54.57 97 PHE A CA 1
ATOM 761 C C . PHE A 1 100 ? -74.759 -16.021 20.161 1.00 58.86 97 PHE A C 1
ATOM 762 O O . PHE A 1 100 ? -74.015 -16.665 20.928 1.00 55.19 97 PHE A O 1
ATOM 770 N N . GLU A 1 101 ? -75.147 -16.450 18.956 1.00 56.27 98 GLU A N 1
ATOM 771 C CA . GLU A 1 101 ? -74.847 -17.792 18.449 1.00 57.78 98 GLU A CA 1
ATOM 772 C C . GLU A 1 101 ? -74.083 -17.724 17.129 1.00 62.83 98 GLU A C 1
ATOM 773 O O . GLU A 1 101 ? -74.229 -16.763 16.376 1.00 63.06 98 GLU A O 1
ATOM 790 N N . ASN A 1 103 ? -73.775 -19.571 13.551 1.00 50.33 100 ASN A N 1
ATOM 791 C CA . ASN A 1 103 ? -74.542 -20.429 12.684 1.00 53.16 100 ASN A CA 1
ATOM 792 C C . ASN A 1 103 ? -73.762 -20.921 11.459 1.00 53.93 100 ASN A C 1
ATOM 793 O O . ASN A 1 103 ? -73.219 -20.149 10.731 1.00 57.60 100 ASN A O 1
ATOM 798 N N . LEU A 1 104 ? -73.732 -22.226 11.245 1.00 50.10 101 LEU A N 1
ATOM 799 C CA . LEU A 1 104 ? -73.533 -22.774 9.905 1.00 49.54 101 LEU A CA 1
ATOM 800 C C . LEU A 1 104 ? -74.960 -23.011 9.418 1.00 62.32 101 LEU A C 1
ATOM 801 O O . LEU A 1 104 ? -75.907 -22.554 10.045 1.00 99.51 101 LEU A O 1
ATOM 817 N N . ASP A 1 106 ? -77.683 -24.828 8.996 1.00 79.00 103 ASP A N 1
ATOM 818 C CA . ASP A 1 106 ? -78.835 -25.143 9.777 1.00 80.94 103 ASP A CA 1
ATOM 819 C C . ASP A 1 106 ? -78.459 -25.267 11.252 1.00 64.62 103 ASP A C 1
ATOM 820 O O . ASP A 1 106 ? -79.302 -25.160 12.123 1.00 65.98 103 ASP A O 1
ATOM 825 N N . VAL A 1 107 ? -77.178 -25.499 11.507 1.00 60.97 104 VAL A N 1
ATOM 826 C CA . VAL A 1 107 ? -76.660 -25.879 12.806 1.00 49.41 104 VAL A CA 1
ATOM 827 C C . VAL A 1 107 ? -76.145 -24.684 13.551 1.00 52.43 104 VAL A C 1
ATOM 828 O O . VAL A 1 107 ? -75.353 -23.936 13.012 1.00 52.62 104 VAL A O 1
ATOM 832 N N . SER A 1 108 ? -76.520 -24.548 14.816 1.00 52.29 105 SER A N 1
ATOM 833 C CA . SER A 1 108 ? -76.071 -23.422 15.608 1.00 47.96 105 SER A CA 1
ATOM 834 C C . SER A 1 108 ? -75.558 -23.848 16.964 1.00 44.80 105 SER A C 1
ATOM 835 O O . SER A 1 108 ? -75.816 -24.962 17.418 1.00 52.97 105 SER A O 1
ATOM 838 N N . PHE A 1 109 ? -74.759 -22.967 17.563 1.00 47.70 106 PHE A N 1
ATOM 839 C CA . PHE A 1 109 ? -74.319 -23.134 18.948 1.00 49.04 106 PHE A CA 1
ATOM 840 C C . PHE A 1 109 ? -74.044 -21.770 19.600 1.00 47.16 106 PHE A C 1
ATOM 841 O O . PHE A 1 109 ? -73.663 -20.793 18.939 1.00 50.88 106 PHE A O 1
ATOM 849 N N . ARG A 1 110 ? -74.205 -21.735 20.909 1.00 58.67 107 ARG A N 1
ATOM 850 C CA . ARG A 1 110 ? -74.068 -20.519 21.670 1.00 60.37 107 ARG A CA 1
ATOM 851 C C . ARG A 1 110 ? -72.606 -20.143 21.766 1.00 64.36 107 ARG A C 1
ATOM 852 O O . ARG A 1 110 ? -71.764 -20.956 22.139 1.00 57.24 107 ARG A O 1
ATOM 860 N N . LEU A 1 111 ? -72.309 -18.898 21.427 1.00 60.09 108 LEU A N 1
ATOM 861 C CA . LEU A 1 111 ? -70.932 -18.424 21.414 1.00 55.15 108 LEU A CA 1
ATOM 862 C C . LEU A 1 111 ? -70.613 -17.655 22.692 1.00 59.17 108 LEU A C 1
ATOM 863 O O . LEU A 1 111 ? -69.549 -17.835 23.303 1.00 64.78 108 LEU A O 1
ATOM 868 N N . GLY A 1 112 ? -71.562 -16.834 23.125 1.00 53.27 109 GLY A N 1
ATOM 869 C CA . GLY A 1 112 ? -71.381 -16.084 24.340 1.00 61.51 109 GLY A CA 1
ATOM 870 C C . GLY A 1 112 ? -72.647 -15.467 24.903 1.00 57.30 109 GLY A C 1
ATOM 871 O O . GLY A 1 112 ? -73.716 -15.476 24.273 1.00 60.51 109 GLY A O 1
ATOM 872 N N . SER A 1 113 ? -72.516 -14.942 26.114 1.00 56.99 110 SER A N 1
ATOM 873 C CA . SER A 1 113 ? -73.666 -14.360 26.818 1.00 68.20 110 SER A CA 1
ATOM 874 C C . SER A 1 113 ? -73.236 -13.304 27.822 1.00 79.16 110 SER A C 1
ATOM 875 O O . SER A 1 113 ? -72.206 -13.452 28.498 1.00 89.46 110 SER A O 1
ATOM 878 N N . PHE A 1 114 ? -74.027 -12.234 27.898 1.00 74.12 111 PHE A N 1
ATOM 879 C CA . PHE A 1 114 ? -73.789 -11.164 28.852 1.00 70.87 111 PHE A CA 1
ATOM 880 C C . PHE A 1 114 ? -75.078 -10.716 29.497 1.00 73.31 111 PHE A C 1
ATOM 881 O O . PHE A 1 114 ? -76.139 -10.729 28.859 1.00 67.34 111 PHE A O 1
ATOM 889 N N . ASN A 1 115 ? -74.962 -10.261 30.743 1.00 66.61 112 ASN A N 1
ATOM 890 C CA . ASN A 1 115 ? -76.022 -9.490 31.372 1.00 71.28 112 ASN A CA 1
ATOM 891 C C . ASN A 1 115 ? -75.733 -8.027 31.128 1.00 70.89 112 ASN A C 1
ATOM 892 O O . ASN A 1 115 ? -74.632 -7.552 31.426 1.00 84.87 112 ASN A O 1
ATOM 897 N N . LEU A 1 116 ? -76.710 -7.331 30.559 1.00 73.56 113 LEU A N 1
ATOM 898 C CA . LEU A 1 116 ? -76.591 -5.899 30.276 1.00 79.61 113 LEU A CA 1
ATOM 899 C C . LEU A 1 116 ? -77.551 -5.051 31.117 1.00 89.93 113 LEU A C 1
ATOM 900 O O . LEU A 1 116 ? -78.750 -5.026 30.858 1.00 108.24 113 LEU A O 1
ATOM 905 N N . GLU A 1 117 ? -77.010 -4.332 32.093 1.00 98.74 114 GLU A N 1
ATOM 906 C CA . GLU A 1 117 ? -77.807 -3.430 32.944 1.00 74.92 114 GLU A CA 1
ATOM 907 C C . GLU A 1 117 ? -78.303 -2.198 32.197 1.00 65.16 114 GLU A C 1
ATOM 908 O O . GLU A 1 117 ? -77.510 -1.479 31.574 1.00 71.09 114 GLU A O 1
ATOM 925 N N . VAL A 1 119 ? -79.123 1.390 31.403 1.00 69.69 116 VAL A N 1
ATOM 926 C CA . VAL A 1 119 ? -78.583 2.658 31.900 1.00 63.10 116 VAL A CA 1
ATOM 927 C C . VAL A 1 119 ? -79.725 3.679 32.059 1.00 69.03 116 VAL A C 1
ATOM 928 O O . VAL A 1 119 ? -80.673 3.708 31.247 1.00 71.61 116 VAL A O 1
ATOM 932 N N . GLU A 1 120 ? -79.613 4.529 33.076 1.00 70.44 117 GLU A N 1
ATOM 933 C CA . GLU A 1 120 ? -80.655 5.549 33.326 1.00 86.63 117 GLU A CA 1
ATOM 934 C C . GLU A 1 120 ? -80.415 6.860 32.548 1.00 76.98 117 GLU A C 1
ATOM 935 O O . GLU A 1 120 ? -81.285 7.733 32.535 1.00 79.19 117 GLU A O 1
ATOM 941 N N . ASN A 1 121 ? -79.261 6.954 31.876 1.00 75.57 118 ASN A N 1
ATOM 942 C CA . ASN A 1 121 ? -78.847 8.131 31.088 1.00 70.71 118 ASN A CA 1
ATOM 943 C C . ASN A 1 121 ? -78.538 7.750 29.652 1.00 59.99 118 ASN A C 1
ATOM 944 O O . ASN A 1 121 ? -77.416 7.957 29.188 1.00 62.81 118 ASN A O 1
ATOM 949 N N . PRO A 1 122 ? -79.520 7.184 28.938 1.00 60.99 119 PRO A N 1
ATOM 950 C CA . PRO A 1 122 ? -79.281 6.692 27.569 1.00 59.66 119 PRO A CA 1
ATOM 951 C C . PRO A 1 122 ? -78.863 7.796 26.576 1.00 54.54 119 PRO A C 1
ATOM 952 O O . PRO A 1 122 ? -78.034 7.573 25.704 1.00 50.78 119 PRO A O 1
ATOM 956 N N . ALA A 1 123 ? -79.461 8.971 26.720 1.00 55.61 120 ALA A N 1
ATOM 957 C CA . ALA A 1 123 ? -79.232 10.082 25.803 1.00 52.44 120 ALA A CA 1
ATOM 958 C C . ALA A 1 123 ? -77.781 10.504 25.849 1.00 58.76 120 ALA A C 1
ATOM 959 O O . ALA A 1 123 ? -77.187 10.813 24.824 1.00 61.98 120 ALA A O 1
ATOM 961 N N . GLU A 1 124 ? -77.216 10.504 27.051 1.00 56.67 121 GLU A N 1
ATOM 962 C CA . GLU A 1 124 ? -75.808 10.813 27.239 1.00 53.78 121 GLU A CA 1
ATOM 963 C C . GLU A 1 124 ? -74.912 9.812 26.496 1.00 59.46 121 GLU A C 1
ATOM 964 O O . GLU A 1 124 ? -73.998 10.207 25.787 1.00 66.42 121 GLU A O 1
ATOM 970 N N . VAL A 1 125 ? -75.201 8.521 26.628 1.00 53.90 122 VAL A N 1
ATOM 971 C CA . VAL A 1 125 ? -74.461 7.469 25.914 1.00 49.19 122 VAL A CA 1
ATOM 972 C C . VAL A 1 125 ? -74.593 7.634 24.401 1.00 47.47 122 VAL A C 1
ATOM 973 O O . VAL A 1 125 ? -73.626 7.488 23.658 1.00 49.75 122 VAL A O 1
ATOM 977 N N . ILE A 1 126 ? -75.800 7.959 23.966 1.00 41.45 123 ILE A N 1
ATOM 978 C CA . ILE A 1 126 ? -76.088 8.128 22.567 1.00 44.71 123 ILE A CA 1
ATOM 979 C C . ILE A 1 126 ? -75.386 9.363 22.002 1.00 54.18 123 ILE A C 1
ATOM 980 O O . ILE A 1 126 ? -74.843 9.328 20.902 1.00 60.41 123 ILE A O 1
ATOM 985 N N . ARG A 1 127 ? -75.386 10.460 22.747 1.00 52.27 124 ARG A N 1
ATOM 986 C CA . ARG A 1 127 ? -74.669 11.651 22.319 1.00 52.48 124 ARG A CA 1
ATOM 987 C C . ARG A 1 127 ? -73.177 11.411 22.214 1.00 48.92 124 ARG A C 1
ATOM 988 O O . ARG A 1 127 ? -72.538 11.852 21.243 1.00 58.77 124 ARG A O 1
ATOM 996 N N . GLU A 1 128 ? -72.615 10.729 23.209 1.00 42.41 125 GLU A N 1
ATOM 997 C CA . GLU A 1 128 ? -71.191 10.418 23.178 1.00 46.95 125 GLU A CA 1
ATOM 998 C C . GLU A 1 128 ? -70.868 9.522 21.985 1.00 46.91 125 GLU A C 1
ATOM 999 O O . GLU A 1 128 ? -69.867 9.711 21.326 1.00 58.13 125 GLU A O 1
ATOM 1005 N N . LEU A 1 129 ? -71.734 8.562 21.709 1.00 49.87 126 LEU A N 1
ATOM 1006 C CA . LEU A 1 129 ? -71.566 7.697 20.551 1.00 47.26 126 LEU A CA 1
ATOM 1007 C C . LEU A 1 129 ? -71.563 8.478 19.240 1.00 45.21 126 LEU A C 1
ATOM 1008 O O . LEU A 1 129 ? -70.711 8.270 18.395 1.00 43.92 126 LEU A O 1
ATOM 1013 N N . ILE A 1 130 ? -72.543 9.349 19.058 1.00 43.60 127 ILE A N 1
ATOM 1014 C CA . ILE A 1 130 ? -72.633 10.127 17.841 1.00 44.62 127 ILE A CA 1
ATOM 1015 C C . ILE A 1 130 ? -71.435 11.067 17.698 1.00 50.50 127 ILE A C 1
ATOM 1016 O O . ILE A 1 130 ? -70.886 11.211 16.602 1.00 50.14 127 ILE A O 1
ATOM 1021 N N . CYS A 1 131 ? -71.058 11.727 18.785 1.00 53.29 128 CYS A N 1
ATOM 1022 C CA . CYS A 1 131 ? -69.813 12.513 18.796 1.00 54.77 128 CYS A CA 1
ATOM 1023 C C . CYS A 1 131 ? -68.615 11.693 18.297 1.00 58.27 128 CYS A C 1
ATOM 1024 O O . CYS A 1 131 ? -67.835 12.164 17.490 1.00 55.83 128 CYS A O 1
ATOM 1027 N N . TYR A 1 132 ? -68.474 10.466 18.780 1.00 55.82 129 TYR A N 1
ATOM 1028 C CA . TYR A 1 132 ? -67.373 9.613 18.354 1.00 41.82 129 TYR A CA 1
ATOM 1029 C C . TYR A 1 132 ? -67.427 9.419 16.873 1.00 46.76 129 TYR A C 1
ATOM 1030 O O . TYR A 1 132 ? -66.419 9.544 16.200 1.00 51.48 129 TYR A O 1
ATOM 1039 N N . CYS A 1 133 ? -68.596 9.088 16.353 1.00 52.42 130 CYS A N 1
ATOM 1040 C CA . CYS A 1 133 ? -68.717 8.953 14.918 1.00 44.12 130 CYS A CA 1
ATOM 1041 C C . CYS A 1 133 ? -68.327 10.237 14.166 1.00 48.45 130 CYS A C 1
ATOM 1042 O O . CYS A 1 133 ? -67.603 10.157 13.176 1.00 54.63 130 CYS A O 1
ATOM 1045 N N . LEU A 1 134 ? -68.792 11.407 14.605 1.00 47.96 131 LEU A N 1
ATOM 1046 C CA . LEU A 1 134 ? -68.479 12.644 13.863 1.00 45.43 131 LEU A CA 1
ATOM 1047 C C . LEU A 1 134 ? -66.999 12.937 13.900 1.00 47.24 131 LEU A C 1
ATOM 1048 O O . LEU A 1 134 ? -66.422 13.346 12.880 1.00 55.34 131 LEU A O 1
ATOM 1053 N N . ASP A 1 135 ? -66.383 12.733 15.069 1.00 46.29 132 ASP A N 1
ATOM 1054 C CA . ASP A 1 135 ? -64.935 12.958 15.218 1.00 51.30 132 ASP A CA 1
ATOM 1055 C C . ASP A 1 135 ? -64.172 12.068 14.252 1.00 52.16 132 ASP A C 1
ATOM 1056 O O . ASP A 1 135 ? -63.258 12.495 13.562 1.00 54.39 132 ASP A O 1
ATOM 1061 N N . THR A 1 136 ? -64.543 10.801 14.239 1.00 49.21 133 THR A N 1
ATOM 1062 C CA . THR A 1 136 ? -63.916 9.844 13.355 1.00 50.52 133 THR A CA 1
ATOM 1063 C C . THR A 1 136 ? -64.049 10.260 11.907 1.00 57.09 133 THR A C 1
ATOM 1064 O O . THR A 1 136 ? -63.086 10.233 11.175 1.00 69.57 133 THR A O 1
ATOM 1068 N N . THR A 1 137 ? -65.235 10.663 11.495 1.00 61.39 134 THR A N 1
ATOM 1069 C CA . THR A 1 137 ? -65.438 11.136 10.144 1.00 51.87 134 THR A CA 1
ATOM 1070 C C . THR A 1 137 ? -64.573 12.347 9.824 1.00 56.84 134 THR A C 1
ATOM 1071 O O . THR A 1 137 ? -64.055 12.425 8.734 1.00 72.16 134 THR A O 1
ATOM 1075 N N . ALA A 1 138 ? -64.426 13.286 10.757 1.00 53.51 135 ALA A N 1
ATOM 1076 C CA . ALA A 1 138 ? -63.534 14.414 10.561 1.00 55.36 135 ALA A CA 1
ATOM 1077 C C . ALA A 1 138 ? -62.064 13.991 10.335 1.00 57.63 135 ALA A C 1
ATOM 1078 O O . ALA A 1 138 ? -61.408 14.454 9.399 1.00 58.28 135 ALA A O 1
ATOM 1080 N N . GLU A 1 139 ? -61.550 13.140 11.204 1.00 56.22 136 GLU A N 1
ATOM 1081 C CA . GLU A 1 139 ? -60.188 12.635 11.052 1.00 60.76 136 GLU A CA 1
ATOM 1082 C C . 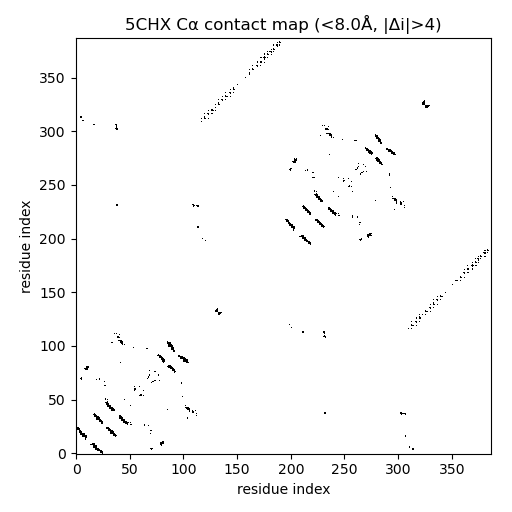GLU A 1 139 ? -60.000 11.934 9.720 1.00 65.23 136 GLU A C 1
ATOM 1083 O O . GLU A 1 139 ? -59.005 12.138 9.051 1.00 66.28 136 GLU A O 1
ATOM 1089 N N . ASN A 1 140 ? -60.964 11.133 9.315 1.00 61.63 137 ASN A N 1
ATOM 1090 C CA . ASN A 1 140 ? -60.891 10.497 8.007 1.00 66.04 137 ASN A CA 1
ATOM 1091 C C . ASN A 1 140 ? -60.929 11.446 6.847 1.00 58.11 137 ASN A C 1
ATOM 1092 O O . ASN A 1 140 ? -60.320 11.189 5.842 1.00 71.91 137 ASN A O 1
ATOM 1097 N N . GLN A 1 141 ? -61.682 12.520 6.969 1.00 64.92 138 GLN A N 1
ATOM 1098 C CA . GLN A 1 141 ? -61.707 13.532 5.932 1.00 63.33 138 GLN A CA 1
ATOM 1099 C C . GLN A 1 141 ? -60.318 14.137 5.786 1.00 67.31 138 GLN A C 1
ATOM 1100 O O . GLN A 1 141 ? -59.858 14.320 4.667 1.00 82.84 138 GLN A O 1
ATOM 1106 N N . ALA A 1 142 ? -59.665 14.444 6.906 1.00 63.59 139 ALA A N 1
ATOM 1107 C CA . ALA A 1 142 ? -58.327 15.058 6.872 1.00 59.44 139 ALA A CA 1
ATOM 1108 C C . ALA A 1 142 ? -57.309 14.119 6.231 1.00 54.43 139 ALA A C 1
ATOM 1109 O O . ALA A 1 142 ? -56.490 14.510 5.442 1.00 62.67 139 ALA A O 1
ATOM 1122 N N . ASN A 1 144 ? -58.008 11.775 4.108 1.00 56.56 141 ASN A N 1
ATOM 1123 C CA . ASN A 1 144 ? -58.274 11.678 2.686 1.00 64.31 141 ASN A CA 1
ATOM 1124 C C . ASN A 1 144 ? -57.736 12.875 1.952 1.00 64.98 141 ASN A C 1
ATOM 1125 O O . ASN A 1 144 ? -57.249 12.753 0.831 1.00 85.66 141 ASN A O 1
ATOM 1130 N N . GLU A 1 145 ? -57.817 14.038 2.582 1.00 59.38 142 GLU A N 1
ATOM 1131 C CA . GLU A 1 145 ? -57.303 15.251 1.976 1.00 60.96 142 GLU A CA 1
ATOM 1132 C C . GLU A 1 145 ? -55.794 15.138 1.818 1.00 63.52 142 GLU A C 1
ATOM 1133 O O . GLU A 1 145 ? -55.234 15.478 0.765 1.00 63.20 142 GLU A O 1
ATOM 1139 N N . HIS A 1 146 ? -55.143 14.637 2.864 1.00 60.69 143 HIS A N 1
ATOM 1140 C CA . HIS A 1 146 ? -53.696 14.540 2.869 1.00 57.96 143 HIS A CA 1
ATOM 1141 C C . HIS A 1 146 ? -53.194 13.563 1.832 1.00 56.90 143 HIS A C 1
ATOM 1142 O O . HIS A 1 146 ? -52.295 13.864 1.068 1.00 64.92 143 HIS A O 1
ATOM 1149 N N . HIS A 1 147 ? -54.023 12.308 1.633 1.00 57.26 1590 HIS A N 1
ATOM 1150 C CA . HIS A 1 147 ? -53.574 11.359 0.620 1.00 63.39 1590 HIS A CA 1
ATOM 1151 C C . HIS A 1 147 ? -53.718 11.951 -0.741 1.00 64.19 1590 HIS A C 1
ATOM 1152 O O . HIS A 1 147 ? -52.936 11.656 -1.600 1.00 59.15 1590 HIS A O 1
ATOM 1159 N N . LEU A 1 148 ? -54.715 12.791 -0.943 1.00 59.44 1591 LEU A N 1
ATOM 1160 C CA . LEU A 1 148 ? -54.869 13.450 -2.225 1.00 57.78 1591 LEU A CA 1
ATOM 1161 C C . LEU A 1 148 ? -53.687 14.345 -2.578 1.00 64.33 1591 LEU A C 1
ATOM 1162 O O . LEU A 1 148 ? -53.293 14.416 -3.742 1.00 65.75 1591 LEU A O 1
ATOM 1167 N N . ARG A 1 149 ? -53.151 15.048 -1.585 1.00 61.58 1592 ARG A N 1
ATOM 1168 C CA . ARG A 1 149 ? -51.958 15.884 -1.797 1.00 55.47 1592 ARG A CA 1
ATOM 1169 C C . ARG A 1 149 ? -50.752 15.011 -2.123 1.00 62.72 1592 ARG A C 1
ATOM 1170 O O . ARG A 1 149 ? -49.938 15.344 -2.981 1.00 62.23 1592 ARG A O 1
ATOM 1178 N N . VAL A 1 150 ? -50.657 13.878 -1.447 1.00 54.95 1593 VAL A N 1
ATOM 1179 C CA . VAL A 1 150 ? -49.547 12.982 -1.669 1.00 47.99 1593 VAL A CA 1
ATOM 1180 C C . VAL A 1 150 ? -49.599 12.417 -3.073 1.00 46.94 1593 VAL A C 1
ATOM 1181 O O . VAL A 1 150 ? -48.599 12.351 -3.744 1.00 58.14 1593 VAL A O 1
ATOM 1185 N N . VAL A 1 151 ? -50.767 11.986 -3.499 1.00 45.99 1594 VAL A N 1
ATOM 1186 C CA . VAL A 1 151 ? -50.954 11.446 -4.841 1.00 46.42 1594 VAL A CA 1
ATOM 1187 C C . VAL A 1 151 ? -50.627 12.483 -5.894 1.00 51.99 1594 VAL A C 1
ATOM 1188 O O . VAL A 1 151 ? -49.957 12.208 -6.863 1.00 62.11 1594 VAL A O 1
ATOM 1192 N N . ASP A 1 152 ? -51.140 13.681 -5.729 1.00 57.35 1595 ASP A N 1
ATOM 1193 C CA . ASP A 1 152 ? -50.873 14.746 -6.683 1.00 50.52 1595 ASP A CA 1
ATOM 1194 C C . ASP A 1 152 ? -49.364 14.981 -6.827 1.00 46.73 1595 ASP A C 1
ATOM 1195 O O . ASP A 1 152 ? -48.867 15.144 -7.925 1.00 60.75 1595 ASP A O 1
ATOM 1200 N N . SER A 1 153 ? -48.658 15.002 -5.699 1.00 44.57 1596 SER A N 1
ATOM 1201 C CA . SER A 1 153 ? -47.239 15.206 -5.648 1.00 44.02 1596 SER A CA 1
ATOM 1202 C C . SER A 1 153 ? -46.536 14.055 -6.376 1.00 51.47 1596 SER A C 1
ATOM 1203 O O . SER A 1 153 ? -45.646 14.250 -7.211 1.00 56.12 1596 SER A O 1
ATOM 1206 N N . LEU A 1 154 ? -46.950 12.837 -6.089 1.00 50.48 1597 LEU A N 1
ATOM 1207 C CA . LEU A 1 154 ? -46.338 11.703 -6.770 1.00 45.66 1597 LEU A CA 1
ATOM 1208 C C . LEU A 1 154 ? -46.612 11.747 -8.264 1.00 43.82 1597 LEU A C 1
ATOM 1209 O O . LEU A 1 154 ? -45.733 11.437 -9.022 1.00 51.88 1597 LEU A O 1
ATOM 1214 N N . GLN A 1 155 ? -47.799 12.148 -8.701 1.00 46.44 1598 GLN A N 1
ATOM 1215 C CA . GLN A 1 155 ? -48.089 12.185 -10.144 1.00 49.94 1598 GLN A CA 1
ATOM 1216 C C . GLN A 1 155 ? -47.261 13.235 -10.836 1.00 53.58 1598 GLN A C 1
ATOM 1217 O O . GLN A 1 155 ? -46.882 13.080 -12.000 1.00 52.73 1598 GLN A O 1
ATOM 1223 N N . THR A 1 156 ? -46.987 14.304 -10.114 1.00 48.35 1599 THR A N 1
ATOM 1224 C CA . THR A 1 156 ? -46.177 15.387 -10.665 1.00 48.46 1599 THR A CA 1
ATOM 1225 C C . THR A 1 156 ? -44.757 14.901 -10.804 1.00 43.14 1599 THR A C 1
ATOM 1226 O O . THR A 1 156 ? -44.181 15.110 -11.842 1.00 52.99 1599 THR A O 1
ATOM 1230 N N . SER A 1 157 ? -44.203 14.223 -9.796 1.00 49.03 1600 SER A N 1
ATOM 1231 C CA . SER A 1 157 ? -42.851 13.618 -9.927 1.00 47.01 1600 SER A CA 1
ATOM 1232 C C . SER A 1 157 ? -42.766 12.630 -11.069 1.00 47.17 1600 SER A C 1
ATOM 1233 O O . SER A 1 157 ? -41.803 12.597 -11.786 1.00 55.72 1600 SER A O 1
ATOM 1236 N N . LEU A 1 158 ? -43.784 11.823 -11.231 1.00 48.77 1601 LEU A N 1
ATOM 1237 C CA . LEU A 1 158 ? -43.810 10.866 -12.321 1.00 45.41 1601 LEU A CA 1
ATOM 1238 C C . LEU A 1 158 ? -43.862 11.532 -13.677 1.00 50.15 1601 LEU A C 1
ATOM 1239 O O . LEU A 1 158 ? -43.276 11.067 -14.649 1.00 46.75 1601 LEU A O 1
ATOM 1244 N N . ASP A 1 159 ? -44.625 12.597 -13.762 1.00 41.10 1602 ASP A N 1
ATOM 1245 C CA . ASP A 1 159 ? -44.737 13.310 -15.017 1.00 46.27 1602 ASP A CA 1
ATOM 1246 C C . ASP A 1 159 ? -43.338 13.823 -15.395 1.00 41.32 1602 ASP A C 1
ATOM 1247 O O . ASP A 1 159 ? -42.951 13.750 -16.533 1.00 52.34 1602 ASP A O 1
ATOM 1252 N N . ALA A 1 160 ? -42.602 14.330 -14.418 1.00 41.33 1603 ALA A N 1
ATOM 1253 C CA . ALA A 1 160 ? -41.285 14.875 -14.626 1.00 47.71 1603 ALA A CA 1
ATOM 1254 C C . ALA A 1 160 ? -40.324 13.780 -15.061 1.00 51.58 1603 ALA A C 1
ATOM 1255 O O . ALA A 1 160 ? -39.564 13.959 -16.016 1.00 48.73 1603 ALA A O 1
ATOM 1257 N N . GLU A 1 161 ? -40.352 12.657 -14.360 1.00 43.37 1604 GLU A N 1
ATOM 1258 C CA . GLU A 1 161 ? -39.530 11.522 -14.753 1.00 40.12 1604 GLU A CA 1
ATOM 1259 C C . GLU A 1 161 ? -39.825 11.095 -16.176 1.00 41.58 1604 GLU A C 1
ATOM 1260 O O . GLU A 1 161 ? -38.909 10.828 -16.924 1.00 55.96 1604 GLU A O 1
ATOM 1266 N N . THR A 1 162 ? -41.082 11.022 -16.554 1.00 40.10 1605 THR A N 1
ATOM 1267 C CA . THR A 1 162 ? -41.444 10.567 -17.879 1.00 46.05 1605 THR A CA 1
ATOM 1268 C C . THR A 1 162 ? -40.913 11.486 -18.932 1.00 55.26 1605 THR A C 1
ATOM 1269 O O . THR A 1 162 ? -40.305 11.052 -19.909 1.00 57.05 1605 THR A O 1
ATOM 1273 N N . ARG A 1 163 ? -41.145 12.773 -18.746 1.00 52.48 1606 ARG A N 1
ATOM 1274 C CA . ARG A 1 163 ? -40.714 13.737 -19.750 1.00 48.47 1606 ARG A CA 1
ATOM 1275 C C . ARG A 1 163 ? -39.200 13.774 -19.884 1.00 38.69 1606 ARG A C 1
ATOM 1276 O O . ARG A 1 163 ? -38.699 13.852 -20.978 1.00 51.59 1606 ARG A O 1
ATOM 1284 N N . SER A 1 164 ? -38.483 13.719 -18.767 1.00 40.86 1607 SER A N 1
ATOM 1285 C CA . SER A 1 164 ? -37.021 13.709 -18.781 1.00 41.65 1607 SER A CA 1
ATOM 1286 C C . SER A 1 164 ? -36.484 12.443 -19.457 1.00 50.67 1607 SER A C 1
ATOM 1287 O O . SER A 1 164 ? -35.476 12.478 -20.171 1.00 49.71 1607 SER A O 1
ATOM 1290 N N . ARG A 1 165 ? -37.157 11.326 -19.213 1.00 52.92 1608 ARG A N 1
ATOM 1291 C CA . ARG A 1 165 ? -36.830 10.053 -19.863 1.00 48.13 1608 ARG A CA 1
ATOM 1292 C C . ARG A 1 165 ? -36.980 10.131 -21.372 1.00 48.57 1608 ARG A C 1
ATOM 1293 O O . ARG A 1 165 ? -36.077 9.739 -22.104 1.00 62.78 1608 ARG A O 1
ATOM 1301 N N . ASN A 1 166 ? -38.101 10.646 -21.858 1.00 51.57 1609 ASN A N 1
ATOM 1302 C CA . ASN A 1 166 ? -38.254 10.790 -23.304 1.00 51.81 1609 ASN A CA 1
ATOM 1303 C C . ASN A 1 166 ? -37.252 11.762 -23.906 1.00 56.96 1609 ASN A C 1
ATOM 1304 O O . ASN A 1 166 ? -36.791 11.527 -25.009 1.00 76.34 1609 ASN A O 1
ATOM 1309 N N . GLU A 1 167 ? -36.927 12.844 -23.199 1.00 54.04 1610 GLU A N 1
ATOM 1310 C CA . GLU A 1 167 ? -35.899 13.790 -23.678 1.00 55.17 1610 GLU A CA 1
ATOM 1311 C C . GLU A 1 167 ? -34.567 13.123 -23.821 1.00 52.41 1610 GLU A C 1
ATOM 1312 O O . GLU A 1 167 ? -33.893 13.324 -24.815 1.00 53.73 1610 GLU A O 1
ATOM 1318 N N . ALA A 1 168 ? -34.169 12.350 -22.817 1.00 50.88 1611 ALA A N 1
ATOM 1319 C CA . ALA A 1 168 ? -32.860 11.724 -22.864 1.00 45.29 1611 ALA A CA 1
ATOM 1320 C C . ALA A 1 168 ? -32.801 10.657 -23.922 1.00 53.73 1611 ALA A C 1
ATOM 1321 O O . ALA A 1 168 ? -31.747 10.390 -24.454 1.00 63.14 1611 ALA A O 1
ATOM 1323 N N . LEU A 1 169 ? -33.941 10.068 -24.236 1.00 61.07 1612 LEU A N 1
ATOM 1324 C CA . LEU A 1 169 ? -34.037 9.114 -25.322 1.00 62.04 1612 LEU A CA 1
ATOM 1325 C C . LEU A 1 169 ? -33.702 9.765 -26.645 1.00 57.48 1612 LEU A C 1
ATOM 1326 O O . LEU A 1 169 ? -32.998 9.174 -27.452 1.00 51.06 1612 LEU A O 1
ATOM 1331 N N . ARG A 1 170 ? -34.177 10.976 -26.877 1.00 59.99 1613 ARG A N 1
ATOM 1332 C CA . ARG A 1 170 ? -33.856 11.659 -28.147 1.00 69.86 1613 ARG A CA 1
ATOM 1333 C C . ARG A 1 170 ? -32.372 11.999 -28.216 1.00 62.33 1613 ARG A C 1
ATOM 1334 O O . ARG A 1 170 ? -31.748 11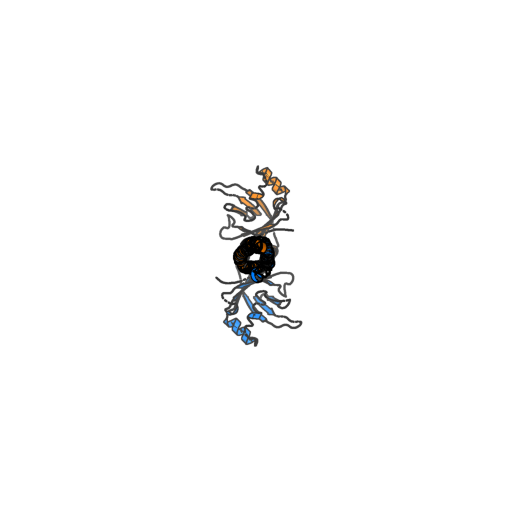.854 -29.255 1.00 62.54 1613 ARG A O 1
ATOM 1342 N N . VAL A 1 171 ? -31.811 12.462 -27.108 1.00 60.75 1614 VAL A N 1
ATOM 1343 C CA . VAL A 1 171 ? -30.384 12.762 -27.057 1.00 58.65 1614 VAL A CA 1
ATOM 1344 C C . VAL A 1 171 ? -29.547 11.512 -27.289 1.00 55.84 1614 VAL A C 1
ATOM 1345 O O . VAL A 1 171 ? -28.485 11.562 -27.879 1.00 51.30 1614 VAL A O 1
ATOM 1382 N N . MET A 1 175 ? -26.681 11.085 -30.229 1.00 49.61 1618 MET A N 1
ATOM 1383 C CA . MET A 1 175 ? -25.309 10.739 -29.919 1.00 46.64 1618 MET A CA 1
ATOM 1384 C C . MET A 1 175 ? -24.908 9.520 -30.714 1.00 59.05 1618 MET A C 1
ATOM 1385 O O . MET A 1 175 ? -23.795 9.454 -31.189 1.00 71.88 1618 MET A O 1
ATOM 1390 N N . GLU A 1 176 ? -25.808 8.550 -30.840 1.00 60.07 1619 GLU A N 1
ATOM 1391 C CA . GLU A 1 176 ? -25.507 7.311 -31.545 1.00 57.58 1619 GLU A CA 1
ATOM 1392 C C . GLU A 1 176 ? -25.302 7.525 -33.018 1.00 55.83 1619 GLU A C 1
ATOM 1393 O O . GLU A 1 176 ? -24.406 6.909 -33.609 1.00 71.75 1619 GLU A O 1
ATOM 1399 N N . GLY A 1 177 ? -26.122 8.404 -33.586 1.00 52.83 1620 GLY A N 1
ATOM 1400 C CA . GLY A 1 177 ? -25.953 8.867 -34.961 1.00 59.15 1620 GLY A CA 1
ATOM 1401 C C . GLY A 1 177 ? -24.580 9.478 -35.157 1.00 70.50 1620 GLY A C 1
ATOM 1402 O O . GLY A 1 177 ? -23.871 9.155 -36.126 1.00 78.11 1620 GLY A O 1
ATOM 1403 N N . ASP A 1 178 ? -24.209 10.375 -34.241 1.00 71.52 1621 ASP A N 1
ATOM 1404 C CA . ASP A 1 178 ? -22.909 11.057 -34.285 1.00 61.57 1621 ASP A CA 1
ATOM 1405 C C . ASP A 1 178 ? -21.762 10.066 -34.229 1.00 57.12 1621 ASP A C 1
ATOM 1406 O O . ASP A 1 178 ? -20.763 10.220 -34.922 1.00 62.68 1621 ASP A O 1
ATOM 1411 N N . LEU A 1 179 ? -21.915 9.048 -33.394 1.00 51.66 1622 LEU A N 1
ATOM 1412 C CA . LEU A 1 179 ? -20.890 8.046 -33.240 1.00 55.50 1622 LEU A CA 1
ATOM 1413 C C . LEU A 1 179 ? -20.719 7.279 -34.528 1.00 60.14 1622 LEU A C 1
ATOM 1414 O O . LEU A 1 179 ? -19.598 7.022 -34.991 1.00 64.87 1622 LEU A O 1
ATOM 1419 N N . ASN A 1 180 ? -21.850 6.918 -35.108 1.00 64.68 1623 ASN A N 1
ATOM 1420 C CA . ASN A 1 180 ? -21.843 6.200 -36.353 1.00 62.47 1623 ASN A CA 1
ATOM 1421 C C . ASN A 1 180 ? -21.274 7.027 -37.488 1.00 62.86 1623 ASN A C 1
ATOM 1422 O O . ASN A 1 180 ? -20.532 6.504 -38.286 1.00 60.88 1623 ASN A O 1
ATOM 1427 N N . GLU A 1 181 ? -21.640 8.301 -37.573 1.00 59.41 1624 GLU A N 1
ATOM 1428 C CA . GLU A 1 181 ? -21.133 9.170 -38.623 1.00 55.90 1624 GLU A CA 1
ATOM 1429 C C . GLU A 1 181 ? -19.620 9.230 -38.533 1.00 58.65 1624 GLU A C 1
ATOM 1430 O O . GLU A 1 181 ? -18.938 9.145 -39.547 1.00 80.03 1624 GLU A O 1
ATOM 1436 N N . MET A 1 182 ? -19.098 9.378 -37.321 1.00 61.71 1625 MET A N 1
ATOM 1437 C CA . MET A 1 182 ? -17.647 9.371 -37.130 1.00 67.48 1625 MET A CA 1
ATOM 1438 C C . MET A 1 182 ? -17.038 8.038 -37.554 1.00 63.06 1625 MET A C 1
ATOM 1439 O O . MET A 1 182 ? -15.957 8.009 -38.097 1.00 70.42 1625 MET A O 1
ATOM 1444 N N . GLU A 1 183 ? -17.729 6.937 -37.316 1.00 61.41 1626 GLU A N 1
ATOM 1445 C CA . GLU A 1 183 ? -17.211 5.633 -37.719 1.00 60.76 1626 GLU A CA 1
ATOM 1446 C C . GLU A 1 183 ? -17.075 5.540 -39.232 1.00 60.59 1626 GLU A C 1
ATOM 1447 O O . GLU A 1 183 ? -16.079 5.032 -39.728 1.00 64.03 1626 GLU A O 1
ATOM 1453 N N . ILE A 1 184 ? -18.046 6.043 -39.978 1.00 57.71 1627 ILE A N 1
ATOM 1454 C CA . ILE A 1 184 ? -17.922 5.947 -41.432 1.00 70.58 1627 ILE A CA 1
ATOM 1455 C C . ILE A 1 184 ? -16.838 6.920 -41.966 1.00 69.28 1627 ILE A C 1
ATOM 1456 O O . ILE A 1 184 ? -16.158 6.656 -42.974 1.00 74.51 1627 ILE A O 1
ATOM 1461 N N . GLN A 1 185 ? -16.656 8.035 -41.273 1.00 57.47 1628 GLN A N 1
ATOM 1462 C CA . GLN A 1 185 ? -15.548 8.924 -41.588 1.00 58.00 1628 GLN A CA 1
ATOM 1463 C C . GLN A 1 185 ? -14.213 8.246 -41.307 1.00 56.98 1628 GLN A C 1
ATOM 1464 O O . GLN A 1 185 ? -13.257 8.365 -42.061 1.00 66.06 1628 GLN A O 1
ATOM 1470 N N . LEU A 1 186 ? -14.142 7.539 -40.201 1.00 50.00 1629 LEU A N 1
ATOM 1471 C CA . LEU A 1 186 ? -12.942 6.764 -39.855 1.00 61.21 1629 LEU A CA 1
ATOM 1472 C C . LEU A 1 186 ? -12.655 5.724 -40.939 1.00 60.09 1629 LEU A C 1
ATOM 1473 O O . LEU A 1 186 ? -11.529 5.545 -41.369 1.00 54.71 1629 LEU A O 1
ATOM 1478 N N . SER A 1 187 ? -13.704 5.066 -41.394 1.00 53.31 1630 SER A N 1
ATOM 1479 C CA . SER A 1 187 ? -13.577 4.035 -42.383 1.00 59.11 1630 SER A CA 1
ATOM 1480 C C . SER A 1 187 ? -12.944 4.650 -43.613 1.00 61.09 1630 SER A C 1
ATOM 1481 O O . SER A 1 187 ? -11.927 4.180 -44.084 1.00 77.60 1630 SER A O 1
ATOM 1484 N N . HIS A 1 188 ? -13.541 5.730 -44.098 1.00 67.88 1631 HIS A N 1
ATOM 1485 C CA . HIS A 1 188 ? -13.026 6.500 -45.243 1.00 65.40 1631 HIS A CA 1
ATOM 1486 C C . HIS A 1 188 ? -11.545 6.818 -45.125 1.00 56.60 1631 HIS A C 1
ATOM 1487 O O . HIS A 1 188 ? -10.749 6.472 -45.993 1.00 67.01 1631 HIS A O 1
ATOM 1494 N N . ALA A 1 189 ? -11.171 7.443 -44.024 1.00 59.12 1632 ALA A N 1
ATOM 1495 C CA . ALA A 1 189 ? -9.776 7.793 -43.814 1.00 58.16 1632 ALA A CA 1
ATOM 1496 C C . ALA A 1 189 ? -8.883 6.587 -43.858 1.00 60.82 1632 ALA A C 1
ATOM 1497 O O . ALA A 1 189 ? -7.844 6.617 -44.508 1.00 61.19 1632 ALA A O 1
ATOM 1499 N N . ASN A 1 190 ? -9.262 5.522 -43.175 1.00 50.08 1633 ASN A N 1
ATOM 1500 C CA . ASN A 1 190 ? -8.400 4.354 -43.152 1.00 60.08 1633 ASN A CA 1
ATOM 1501 C C . ASN A 1 190 ? -8.237 3.749 -44.540 1.00 52.81 1633 ASN A C 1
ATOM 1502 O O . ASN A 1 190 ? -7.172 3.285 -44.870 1.00 60.76 1633 ASN A O 1
ATOM 1507 N N . ARG A 1 191 ? -9.286 3.779 -45.351 1.00 48.86 1634 ARG A N 1
ATOM 1508 C CA . ARG A 1 191 ? -9.212 3.277 -46.704 1.00 52.28 1634 ARG A CA 1
ATOM 1509 C C . ARG A 1 191 ? -8.312 4.135 -47.602 1.00 66.37 1634 ARG A C 1
ATOM 1510 O O . ARG A 1 191 ? -7.552 3.591 -48.409 1.00 71.86 1634 ARG A O 1
ATOM 1518 N N . MET A 1 192 ? -8.417 5.459 -47.468 1.00 63.63 1635 MET A N 1
ATOM 1519 C CA . MET A 1 192 ? -7.542 6.367 -48.181 1.00 57.14 1635 MET A CA 1
ATOM 1520 C C . MET A 1 192 ? -6.087 6.093 -47.842 1.00 52.61 1635 MET A C 1
ATOM 1521 O O . MET A 1 192 ? -5.250 6.019 -48.731 1.00 66.48 1635 MET A O 1
ATOM 1526 N N . ALA A 1 193 ? -5.775 5.982 -46.554 1.00 51.82 1636 ALA A N 1
ATOM 1527 C CA . ALA A 1 193 ? -4.401 5.701 -46.151 1.00 50.40 1636 ALA A CA 1
ATOM 1528 C C . ALA A 1 193 ? -3.902 4.399 -46.750 1.00 55.86 1636 ALA A C 1
ATOM 1529 O O . ALA A 1 193 ? -2.836 4.366 -47.306 1.00 64.33 1636 ALA A O 1
ATOM 1531 N N . ALA A 1 194 ? -4.693 3.344 -46.645 1.00 56.41 1637 ALA A N 1
ATOM 1532 C CA . ALA A 1 194 ? -4.297 2.023 -47.093 1.00 56.84 1637 ALA A CA 1
ATOM 1533 C C . ALA A 1 194 ? -4.031 2.016 -48.575 1.00 44.38 1637 ALA A C 1
ATOM 1534 O O . ALA A 1 194 ? -3.055 1.430 -49.023 1.00 64.07 1637 ALA A O 1
ATOM 1536 N N . GLU A 1 195 ? -4.908 2.665 -49.328 1.00 48.96 1638 GLU A N 1
ATOM 1537 C CA . GLU A 1 195 ? -4.777 2.705 -50.766 1.00 51.80 1638 GLU A CA 1
ATOM 1538 C C . GLU A 1 195 ? -3.544 3.512 -51.178 1.00 60.26 1638 GLU A C 1
ATOM 1539 O O . GLU A 1 195 ? -2.735 3.089 -52.007 1.00 73.41 1638 GLU A O 1
ATOM 1545 N N . ALA A 1 196 ? -3.371 4.663 -50.559 1.00 57.31 1639 ALA A N 1
ATOM 1546 C CA . ALA A 1 196 ? -2.140 5.425 -50.726 1.00 59.45 1639 ALA A CA 1
ATOM 1547 C C . ALA A 1 196 ? -0.905 4.605 -50.373 1.00 51.62 1639 ALA A C 1
ATOM 1548 O O . ALA A 1 196 ? 0.117 4.747 -51.004 1.00 60.36 1639 ALA A O 1
ATOM 1550 N N . GLN A 1 197 ? -0.977 3.786 -49.340 1.00 50.41 1640 GLN A N 1
ATOM 1551 C CA . GLN A 1 197 ? 0.188 2.975 -48.950 1.00 53.39 1640 GLN A CA 1
ATOM 1552 C C . GLN A 1 197 ? 0.517 1.917 -49.984 1.00 55.85 1640 GLN A C 1
ATOM 1553 O O . GLN A 1 197 ? 1.675 1.512 -50.132 1.00 58.15 1640 GLN A O 1
ATOM 1570 N N . GLN A 1 199 ? 0.086 2.540 -53.111 1.00 71.75 1642 GLN A N 1
ATOM 1571 C CA . GLN A 1 199 ? 0.790 3.397 -54.074 1.00 64.42 1642 GLN A CA 1
ATOM 1572 C C . GLN A 1 199 ? 2.223 3.616 -53.651 1.00 53.33 1642 GLN A C 1
ATOM 1573 O O . GLN A 1 199 ? 3.118 3.514 -54.451 1.00 67.84 1642 GLN A O 1
ATOM 1579 N N . VAL A 1 200 ? 2.445 3.899 -52.392 1.00 54.93 1643 VAL A N 1
ATOM 1580 C CA . VAL A 1 200 ? 3.798 3.978 -51.864 1.00 55.03 1643 VAL A CA 1
ATOM 1581 C C . VAL A 1 200 ? 4.624 2.742 -52.203 1.00 65.52 1643 VAL A C 1
ATOM 1582 O O . VAL A 1 200 ? 5.756 2.858 -52.672 1.00 62.58 1643 VAL A O 1
ATOM 1597 N N . SER A 1 202 ? 4.128 0.561 -54.574 1.00 57.48 1645 SER A N 1
ATOM 1598 C CA . SER A 1 202 ? 4.380 0.568 -56.019 1.00 58.79 1645 SER A CA 1
ATOM 1599 C C . SER A 1 202 ? 5.565 1.429 -56.331 1.00 57.81 1645 SER A C 1
ATOM 1600 O O . SER A 1 202 ? 6.402 1.031 -57.094 1.00 63.53 1645 SER A O 1
ATOM 1603 N N . LEU A 1 203 ? 5.594 2.632 -55.763 1.00 65.23 1646 LEU A N 1
ATOM 1604 C CA . LEU A 1 203 ? 6.651 3.603 -56.063 1.00 67.26 1646 LEU A CA 1
ATOM 1605 C C . LEU A 1 203 ? 7.990 3.135 -55.593 1.00 61.88 1646 LEU A C 1
ATOM 1606 O O . LEU A 1 203 ? 8.964 3.317 -56.268 1.00 58.84 1646 LEU A O 1
ATOM 1611 N N . GLN A 1 204 ? 8.045 2.524 -54.430 1.00 63.17 1647 GLN A N 1
ATOM 1612 C CA . GLN A 1 204 ? 9.311 2.027 -53.943 1.00 58.79 1647 GLN A CA 1
ATOM 1613 C C . GLN A 1 204 ? 9.823 0.911 -54.833 1.00 61.94 1647 GLN A C 1
ATOM 1614 O O . GLN A 1 204 ? 11.016 0.813 -55.075 1.00 80.41 1647 GLN A O 1
ATOM 1620 N N . SER A 1 205 ? 8.915 0.063 -55.304 1.00 76.46 1648 SER A N 1
ATOM 1621 C CA . SER A 1 205 ? 9.257 -1.012 -56.230 1.00 81.62 1648 SER A CA 1
ATOM 1622 C C . SER A 1 205 ? 9.795 -0.462 -57.558 1.00 80.31 1648 SER A C 1
ATOM 1623 O O . SER A 1 205 ? 10.875 -0.843 -58.000 1.00 82.72 1648 SER A O 1
ATOM 1626 N N . LEU A 1 206 ? 9.052 0.457 -58.169 1.00 76.92 1649 LEU A N 1
ATOM 1627 C CA . LEU A 1 206 ? 9.468 1.072 -59.430 1.00 63.95 1649 LEU A CA 1
ATOM 1628 C C . LEU A 1 206 ? 10.804 1.763 -59.274 1.00 67.80 1649 LEU A C 1
ATOM 1629 O O . LEU A 1 206 ? 11.639 1.700 -60.179 1.00 76.41 1649 LEU A O 1
ATOM 1634 N N . LEU A 1 207 ? 11.006 2.422 -58.133 1.00 59.71 1650 LEU A N 1
ATOM 1635 C CA . LEU A 1 207 ? 12.260 3.110 -57.867 1.00 67.79 1650 LEU A CA 1
ATOM 1636 C C . LEU A 1 207 ? 13.436 2.138 -57.793 1.00 67.37 1650 LEU A C 1
ATOM 1637 O O . LEU A 1 207 ? 14.474 2.375 -58.404 1.00 63.22 1650 LEU A O 1
ATOM 1653 N N . ASP A 1 209 ? 13.627 -0.804 -59.122 1.00 74.25 1652 ASP A N 1
ATOM 1654 C CA . ASP A 1 209 ? 13.859 -1.319 -60.486 1.00 82.25 1652 ASP A CA 1
ATOM 1655 C C . ASP A 1 209 ? 14.568 -0.309 -61.366 1.00 89.84 1652 ASP A C 1
ATOM 1656 O O . ASP A 1 209 ? 15.359 -0.683 -62.220 1.00 89.42 1652 ASP A O 1
ATOM 1661 N N . THR A 1 210 ? 14.286 0.970 -61.162 1.00 87.84 1653 THR A N 1
ATOM 1662 C CA . THR A 1 210 ? 14.900 2.014 -61.979 1.00 86.67 1653 THR A CA 1
ATOM 1663 C C . THR A 1 210 ? 16.363 2.220 -61.588 1.00 96.09 1653 THR A C 1
ATOM 1664 O O . THR A 1 210 ? 17.254 2.308 -62.458 1.00 92.93 1653 THR A O 1
ATOM 1668 N N . GLN A 1 211 ? 16.614 2.273 -60.283 1.00 90.90 1654 GLN A N 1
ATOM 1669 C CA . GLN A 1 211 ? 17.984 2.385 -59.782 1.00 95.41 1654 GLN A CA 1
ATOM 1670 C C . GLN A 1 211 ? 18.858 1.189 -60.164 1.00 98.03 1654 GLN A C 1
ATOM 1671 O O . GLN A 1 211 ? 20.072 1.356 -60.387 1.00 94.41 1654 GLN A O 1
ATOM 1677 N N . ILE A 1 212 ? 18.241 0.000 -60.236 1.00 94.68 1655 ILE A N 1
ATOM 1678 C CA . ILE A 1 212 ? 18.963 -1.262 -60.464 1.00 96.40 1655 ILE A CA 1
ATOM 1679 C C . ILE A 1 212 ? 19.509 -1.345 -61.891 1.00 100.37 1655 ILE A C 1
ATOM 1680 O O . ILE A 1 212 ? 20.464 -2.059 -62.126 1.00 109.73 1655 ILE A O 1
ATOM 1685 N N . GLN A 1 213 ? 18.917 -0.597 -62.822 1.00 107.69 1656 GLN A N 1
ATOM 1686 C CA . GLN A 1 213 ? 19.469 -0.452 -64.171 1.00 95.26 1656 GLN A CA 1
ATOM 1687 C C . GLN A 1 213 ? 20.465 0.693 -64.276 1.00 100.53 1656 GLN A C 1
ATOM 1688 O O . GLN A 1 213 ? 20.952 0.989 -65.369 1.00 110.10 1656 GLN A O 1
ATOM 1694 N N . LEU A 1 214 ? 20.762 1.329 -63.149 1.00 104.11 1657 LEU A N 1
ATOM 1695 C CA . LEU A 1 214 ? 21.676 2.453 -63.100 1.00 113.60 1657 LEU A CA 1
ATOM 1696 C C . LEU A 1 214 ? 23.004 1.946 -62.524 1.00 118.75 1657 LEU A C 1
ATOM 1697 O O . LEU A 1 214 ? 23.962 1.754 -63.257 1.00 120.01 1657 LEU A O 1
ATOM 1702 N N . SER B 1 3 ? -76.918 12.145 -5.123 1.00 105.97 0 SER B N 1
ATOM 1703 C CA . SER B 1 3 ? -78.354 12.517 -5.328 1.00 106.67 0 SER B CA 1
ATOM 1704 C C . SER B 1 3 ? -78.817 13.465 -4.217 1.00 110.28 0 SER B C 1
ATOM 1705 O O . SER B 1 3 ? -79.048 14.662 -4.453 1.00 128.05 0 SER B O 1
ATOM 1708 N N . GLY B 1 4 ? -78.970 12.923 -3.011 1.00 99.83 1 GLY B N 1
ATOM 1709 C CA . GLY B 1 4 ? -79.178 13.740 -1.823 1.00 76.39 1 GLY B CA 1
ATOM 1710 C C . GLY B 1 4 ? -77.864 13.962 -1.120 1.00 73.78 1 GLY B C 1
ATOM 1711 O O . GLY B 1 4 ? -76.927 13.211 -1.303 1.00 98.33 1 GLY B O 1
ATOM 1712 N N . GLU B 1 5 ? -77.798 14.996 -0.299 1.00 68.55 2 GLU B N 1
ATOM 1713 C CA . GLU B 1 5 ? -76.613 15.273 0.503 1.00 65.23 2 GLU B CA 1
ATOM 1714 C C . GLU B 1 5 ? -77.038 15.662 1.900 1.00 50.48 2 GLU B C 1
ATOM 1715 O O . GLU B 1 5 ? -78.138 16.156 2.084 1.00 62.59 2 GLU B O 1
ATOM 1721 N N . ARG B 1 6 ? -76.157 15.484 2.875 1.00 50.11 3 ARG B N 1
ATOM 1722 C CA . ARG B 1 6 ? -76.443 15.935 4.230 1.00 51.39 3 ARG B CA 1
ATOM 1723 C C . ARG B 1 6 ? -75.168 16.257 4.985 1.00 52.53 3 ARG B C 1
ATOM 1724 O O . ARG B 1 6 ? -74.086 15.769 4.634 1.00 55.98 3 ARG B O 1
ATOM 1743 N N . ILE B 1 8 ? -74.088 16.698 9.272 1.00 46.60 5 ILE B N 1
ATOM 1744 C CA . ILE B 1 8 ? -74.480 16.556 10.644 1.00 45.47 5 ILE B CA 1
ATOM 1745 C C . ILE B 1 8 ? -73.468 17.326 11.445 1.00 49.22 5 ILE B C 1
ATOM 1746 O O . ILE B 1 8 ? -72.289 17.049 11.356 1.00 51.81 5 ILE B O 1
ATOM 1751 N N . SER B 1 9 ? -73.936 18.309 12.207 1.00 50.52 6 SER B N 1
ATOM 1752 C CA . SER B 1 9 ? -73.059 19.215 12.923 1.00 48.39 6 SER B CA 1
ATOM 1753 C C . SER B 1 9 ? -73.407 19.174 14.402 1.00 49.40 6 SER B C 1
ATOM 1754 O 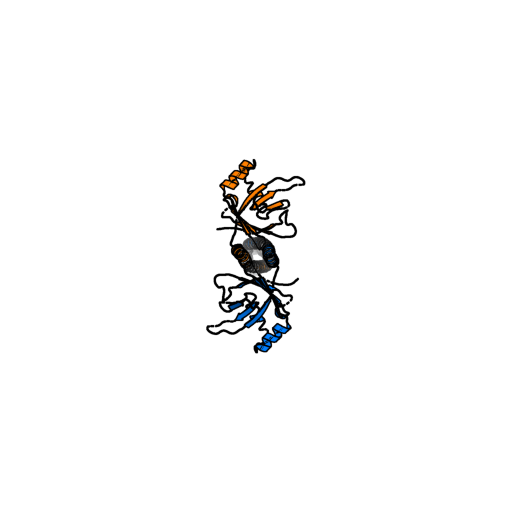O . SER B 1 9 ? -74.570 18.993 14.768 1.00 49.03 6 SER B O 1
ATOM 1757 N N . ARG B 1 10 ? -72.398 19.358 15.238 1.00 46.18 7 ARG B N 1
ATOM 1758 C CA . ARG B 1 10 ? -72.581 19.594 16.651 1.00 53.14 7 ARG B CA 1
ATOM 1759 C C . ARG B 1 10 ? -72.841 21.073 16.938 1.00 59.64 7 ARG B C 1
ATOM 1760 O O . ARG B 1 10 ? -72.125 21.935 16.422 1.00 53.88 7 ARG B O 1
ATOM 1768 N N . ILE B 1 11 ? -73.816 21.371 17.790 1.00 50.60 8 ILE B N 1
ATOM 1769 C CA . ILE B 1 11 ? -74.002 22.739 18.248 1.00 44.77 8 ILE B CA 1
ATOM 1770 C C . ILE B 1 11 ? -74.322 22.774 19.704 1.00 54.30 8 ILE B C 1
ATOM 1771 O O . ILE B 1 11 ? -74.692 21.769 20.277 1.00 63.96 8 ILE B O 1
ATOM 1776 N N . HIS B 1 12 ? -74.166 23.945 20.291 1.00 48.03 9 HIS B N 1
ATOM 1777 C CA . HIS B 1 12 ? -74.562 24.239 21.648 1.00 49.90 9 HIS B CA 1
ATOM 1778 C C . HIS B 1 12 ? -75.645 25.298 21.584 1.00 57.80 9 HIS B C 1
ATOM 1779 O O . HIS B 1 12 ? -75.524 26.274 20.857 1.00 67.97 9 HIS B O 1
ATOM 1786 N N . LEU B 1 13 ? -76.722 25.078 22.326 1.00 58.21 10 LEU B N 1
ATOM 1787 C CA . LEU B 1 13 ? -77.829 26.005 22.400 1.00 52.81 10 LEU B CA 1
ATOM 1788 C C . LEU B 1 13 ? -77.535 26.997 23.500 1.00 61.13 10 LEU B C 1
ATOM 1789 O O . LEU B 1 13 ? -77.006 26.619 24.551 1.00 68.20 10 LEU B O 1
ATOM 1794 N N . VAL B 1 14 ? -77.915 28.249 23.279 1.00 60.07 11 VAL B N 1
ATOM 1795 C CA . VAL B 1 14 ? -77.697 29.280 24.295 1.00 54.45 11 VAL B CA 1
ATOM 1796 C C . VAL B 1 14 ? -78.245 28.840 25.648 1.00 60.95 11 VAL B C 1
ATOM 1797 O O . VAL B 1 14 ? -77.566 28.997 26.662 1.00 76.76 11 VAL B O 1
ATOM 1801 N N . SER B 1 15 ? -79.461 28.287 25.651 1.00 78.04 12 SER B N 1
ATOM 1802 C CA . SER B 1 15 ? -80.150 27.861 26.900 1.00 85.47 12 SER B CA 1
ATOM 1803 C C . SER B 1 15 ? -79.632 26.550 27.517 1.00 96.28 12 SER B C 1
ATOM 1804 O O . SER B 1 15 ? -79.972 26.228 28.641 1.00 100.17 12 SER B O 1
ATOM 1807 N N . GLU B 1 16 ? -78.837 25.779 26.781 1.00 97.92 13 GLU B N 1
ATOM 1808 C CA . GLU B 1 16 ? -78.361 24.472 27.269 1.00 87.65 13 GLU B CA 1
ATOM 1809 C C . GLU B 1 16 ? -76.902 24.270 26.919 1.00 77.75 13 GLU B C 1
ATOM 1810 O O . GLU B 1 16 ? -76.575 23.440 26.064 1.00 98.50 13 GLU B O 1
ATOM 1816 N N . PRO B 1 17 ? -76.020 25.047 27.573 1.00 76.29 14 PRO B N 1
ATOM 1817 C CA . PRO B 1 17 ? -74.584 25.029 27.270 1.00 88.61 14 PRO B CA 1
ATOM 1818 C C . PRO B 1 17 ? -73.884 23.718 27.649 1.00 80.97 14 PRO B C 1
ATOM 1819 O O . PRO B 1 17 ? -72.9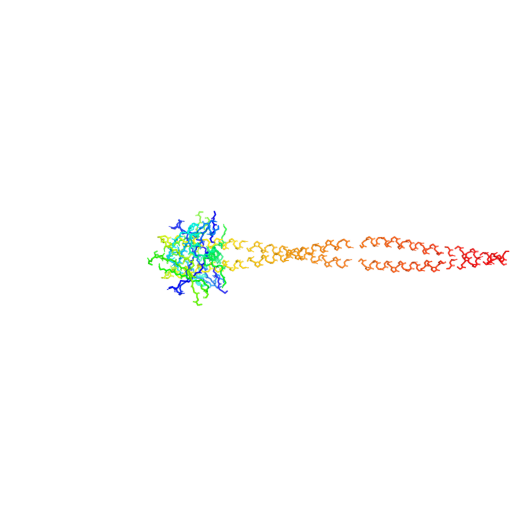25 23.298 26.986 1.00 68.87 14 PRO B O 1
ATOM 1823 N N . SER B 1 18 ? -74.354 23.088 28.718 1.00 83.62 15 SER B N 1
ATOM 1824 C CA . SER B 1 18 ? -73.715 21.878 29.213 1.00 79.84 15 SER B CA 1
ATOM 1825 C C . SER B 1 18 ? -73.894 20.717 28.236 1.00 83.54 15 SER B C 1
ATOM 1826 O O . SER B 1 18 ? -73.064 19.830 28.192 1.00 91.39 15 SER B O 1
ATOM 1829 N N . ILE B 1 19 ? -74.960 20.762 27.438 1.00 87.46 16 ILE B N 1
ATOM 1830 C CA . ILE B 1 19 ? -75.317 19.682 26.510 1.00 77.34 16 ILE B CA 1
ATOM 1831 C C . ILE B 1 19 ? -74.996 19.982 25.035 1.00 80.51 16 ILE B C 1
ATOM 1832 O O . ILE B 1 19 ? -75.260 21.093 24.522 1.00 80.92 16 ILE B O 1
ATOM 1837 N N . THR B 1 20 ? -74.440 18.970 24.363 1.00 58.95 17 THR B N 1
ATOM 1838 C CA . THR B 1 20 ? -74.216 19.008 22.931 1.00 59.57 17 THR B CA 1
ATOM 1839 C C . THR B 1 20 ? -75.459 18.576 22.204 1.00 53.80 17 THR B C 1
ATOM 1840 O O . THR B 1 20 ? -75.955 17.508 22.458 1.00 70.03 17 THR B O 1
ATOM 1844 N N . HIS B 1 21 ? -75.939 19.370 21.268 1.00 46.48 18 HIS B N 1
ATOM 1845 C CA . HIS B 1 21 ? -77.009 18.946 20.358 1.00 45.74 18 HIS B CA 1
ATOM 1846 C C . HIS B 1 21 ? -76.449 18.697 18.980 1.00 44.29 18 HIS B C 1
ATOM 1847 O O . HIS B 1 21 ? -75.334 19.123 18.694 1.00 47.67 18 HIS B O 1
ATOM 1854 N N . PHE B 1 22 ? -77.226 18.016 18.128 1.00 49.50 19 PHE B N 1
ATOM 1855 C CA . PHE B 1 22 ? -76.838 17.790 16.741 1.00 41.79 19 PHE B CA 1
ATOM 1856 C C . PHE B 1 22 ? -77.855 18.394 15.839 1.00 42.32 19 PHE B C 1
ATOM 1857 O O . PHE B 1 22 ? -79.055 18.351 16.122 1.00 51.20 19 PHE B O 1
ATOM 1865 N N . LEU B 1 23 ? -77.362 18.915 14.727 1.00 40.88 20 LEU B N 1
ATOM 1866 C CA . LEU B 1 23 ? -78.180 19.552 13.739 1.00 47.14 20 LEU B CA 1
ATOM 1867 C C . LEU B 1 23 ? -77.917 18.806 12.442 1.00 48.07 20 LEU B C 1
ATOM 1868 O O . LEU B 1 23 ? -76.776 18.640 12.066 1.00 53.69 20 LEU B O 1
ATOM 1873 N N . GLN B 1 24 ? -78.959 18.283 11.811 1.00 49.22 21 GLN B N 1
ATOM 1874 C CA . GLN B 1 24 ? -78.825 17.500 10.605 1.00 43.98 21 GLN B CA 1
ATOM 1875 C C . GLN B 1 24 ? -79.530 18.267 9.543 1.00 50.41 21 GLN B C 1
ATOM 1876 O O . GLN B 1 24 ? -80.722 18.531 9.668 1.00 53.90 21 GLN B O 1
ATOM 1882 N N . VAL B 1 25 ? -78.811 18.638 8.491 1.00 49.66 22 VAL B N 1
ATOM 1883 C CA . VAL B 1 25 ? -79.410 19.381 7.401 1.00 48.61 22 VAL B CA 1
ATOM 1884 C C . VAL B 1 25 ? -79.204 18.592 6.147 1.00 44.01 22 VAL B C 1
ATOM 1885 O O . VAL B 1 25 ? -78.116 18.064 5.937 1.00 54.59 22 VAL B O 1
ATOM 1889 N N . SER B 1 26 ? -80.231 18.504 5.313 1.00 50.12 23 SER B N 1
ATOM 1890 C CA . SER B 1 26 ? -80.140 17.716 4.077 1.00 53.42 23 SER B CA 1
ATOM 1891 C C . SER B 1 26 ? -80.784 18.430 2.912 1.00 61.18 23 SER B C 1
ATOM 1892 O O . SER B 1 26 ? -81.765 19.137 3.093 1.00 68.54 23 SER B O 1
ATOM 1895 N N . TRP B 1 27 ? -80.254 18.203 1.710 1.00 69.36 24 TRP B N 1
ATOM 1896 C CA . TRP B 1 27 ? -80.717 18.898 0.518 1.00 62.74 24 TRP B CA 1
ATOM 1897 C C . TRP B 1 27 ? -80.434 18.106 -0.749 1.00 75.50 24 TRP B C 1
ATOM 1898 O O . TRP B 1 27 ? -79.781 17.066 -0.715 1.00 84.81 24 TRP B O 1
ATOM 1909 N N . GLU B 1 28 ? -80.941 18.606 -1.871 1.00 85.79 25 GLU B N 1
ATOM 1910 C CA . GLU B 1 28 ? -80.765 17.951 -3.163 1.00 89.18 25 GLU B CA 1
ATOM 1911 C C . GLU B 1 28 ? -79.424 18.284 -3.794 1.00 106.17 25 GLU B C 1
ATOM 1912 O O . GLU B 1 28 ? -78.495 17.476 -3.739 1.00 126.70 25 GLU B O 1
ATOM 1929 N N . THR B 1 30 ? -78.219 21.998 -4.262 1.00 75.82 27 THR B N 1
ATOM 1930 C CA . THR B 1 30 ? -77.744 23.119 -3.475 1.00 92.37 27 THR B CA 1
ATOM 1931 C C . THR B 1 30 ? -78.649 23.346 -2.272 1.00 75.81 27 THR B C 1
ATOM 1932 O O . THR B 1 30 ? -79.810 22.910 -2.221 1.00 91.59 27 THR B O 1
ATOM 1936 N N . LEU B 1 31 ? -78.095 24.052 -1.300 1.00 86.40 28 LEU B N 1
ATOM 1937 C CA . LEU B 1 31 ? -78.831 24.438 -0.132 1.00 64.82 28 LEU B CA 1
ATOM 1938 C C . LEU B 1 31 ? -79.844 25.490 -0.554 1.00 78.69 28 LEU B C 1
ATOM 1939 O O . LEU B 1 31 ? -80.904 25.617 0.050 1.00 81.61 28 LEU B O 1
ATOM 1944 N N . GLU B 1 32 ? -79.511 26.225 -1.615 1.00 84.64 29 GLU B N 1
ATOM 1945 C CA . GLU B 1 32 ? -80.381 27.270 -2.164 1.00 88.29 29 GLU B CA 1
ATOM 1946 C C . GLU B 1 32 ? -81.719 26.729 -2.670 1.00 85.01 29 GLU B C 1
ATOM 1947 O O . GLU B 1 32 ? -82.716 27.456 -2.657 1.00 83.75 29 GLU B O 1
ATOM 1953 N N . SER B 1 33 ? -81.734 25.459 -3.097 1.00 75.68 30 SER B N 1
ATOM 1954 C CA . SER B 1 33 ? -82.938 24.817 -3.631 1.00 81.54 30 SER B CA 1
ATOM 1955 C C . SER B 1 33 ? -83.928 24.405 -2.548 1.00 72.57 30 SER B C 1
ATOM 1956 O O . SER B 1 33 ? -85.017 23.949 -2.865 1.00 88.64 30 SER B O 1
ATOM 1959 N N . GLY B 1 34 ? -83.546 24.544 -1.282 1.00 86.48 31 GLY B N 1
ATOM 1960 C CA . GLY B 1 34 ? -84.399 24.162 -0.158 1.00 82.23 31 GLY B CA 1
ATOM 1961 C C . GLY B 1 34 ? -83.759 23.036 0.622 1.00 77.86 31 GLY B C 1
ATOM 1962 O O . GLY B 1 34 ? -82.971 22.267 0.067 1.00 74.00 31 GLY B O 1
ATOM 1963 N N . PHE B 1 35 ? -84.094 22.934 1.907 1.00 69.61 32 PHE B N 1
ATOM 1964 C CA . PHE B 1 35 ? -83.538 21.891 2.753 1.00 65.29 32 PHE B CA 1
ATOM 1965 C C . PHE B 1 35 ? -84.448 21.484 3.909 1.00 71.63 32 PHE B C 1
ATOM 1966 O O . PHE B 1 35 ? -85.422 22.162 4.229 1.00 76.46 32 PHE B O 1
ATOM 1974 N N . VAL B 1 36 ? -84.087 20.364 4.527 1.00 63.67 33 VAL B N 1
ATOM 1975 C CA . VAL B 1 36 ? -84.762 19.821 5.690 1.00 58.35 33 VAL B CA 1
ATOM 1976 C C . VAL B 1 36 ? -83.813 19.947 6.850 1.00 60.71 33 VAL B C 1
ATOM 1977 O O . VAL B 1 36 ? -82.627 19.687 6.700 1.00 58.27 33 VAL B O 1
ATOM 1981 N N . ILE B 1 37 ? -84.322 20.319 8.014 1.00 59.39 34 ILE B N 1
ATOM 1982 C CA . ILE B 1 37 ? -83.451 20.488 9.168 1.00 55.59 34 ILE B CA 1
ATOM 1983 C C . ILE B 1 37 ? -84.059 19.886 10.419 1.00 59.21 34 ILE B C 1
ATOM 1984 O O . ILE B 1 37 ? -85.222 20.128 10.745 1.00 67.85 34 ILE B O 1
ATOM 1989 N N . THR B 1 38 ? -83.232 19.094 11.099 1.00 53.58 35 THR B N 1
ATOM 1990 C CA . THR B 1 38 ? -83.605 18.368 12.295 1.00 54.70 35 THR B CA 1
ATOM 1991 C C . THR B 1 38 ? -82.633 18.731 13.426 1.00 45.07 35 THR B C 1
ATOM 1992 O O . THR B 1 38 ? -81.446 18.790 13.230 1.00 52.42 35 THR B O 1
ATOM 1996 N N . LEU B 1 39 ? -83.147 18.962 14.618 1.00 51.23 36 LEU B N 1
ATOM 1997 C CA . LEU B 1 39 ? -82.318 19.140 15.801 1.00 50.65 36 LEU B CA 1
ATOM 1998 C C . LEU B 1 39 ? -82.582 17.941 16.683 1.00 51.45 36 LEU B C 1
ATOM 1999 O O . LEU B 1 39 ? -83.714 17.518 16.767 1.00 61.45 36 LEU B O 1
ATOM 2004 N N . THR B 1 40 ? -81.573 17.396 17.353 1.00 48.24 37 THR B N 1
ATOM 2005 C CA . THR B 1 40 ? -81.819 16.313 18.314 1.00 50.85 37 THR B CA 1
ATOM 2006 C C . THR B 1 40 ? -80.839 16.351 19.440 1.00 45.07 37 THR B C 1
ATOM 2007 O O . THR B 1 40 ? -79.701 16.805 19.277 1.00 49.40 37 THR B O 1
ATOM 2011 N N . ASP B 1 41 ? -81.291 15.879 20.595 1.00 43.76 38 ASP B N 1
ATOM 2012 C CA . ASP B 1 41 ? -80.424 15.743 21.764 1.00 50.96 38 ASP B CA 1
ATOM 2013 C C . ASP B 1 41 ? -80.139 14.318 22.089 1.00 58.49 38 ASP B C 1
ATOM 2014 O O . ASP B 1 41 ? -79.676 13.992 23.189 1.00 65.04 38 ASP B O 1
ATOM 2019 N N . GLY B 1 42 ? -80.427 13.455 21.133 1.00 52.10 39 GLY B N 1
ATOM 2020 C CA . GLY B 1 42 ? -80.284 12.042 21.361 1.00 52.82 39 GLY B CA 1
ATOM 2021 C C . GLY B 1 42 ? -81.424 11.394 22.125 1.00 63.76 39 GLY B C 1
ATOM 2022 O O . GLY B 1 42 ? -81.358 10.194 22.362 1.00 75.40 39 GLY B O 1
ATOM 2023 N N . HIS B 1 43 ? -82.424 12.167 22.554 1.00 72.71 40 HIS B N 1
ATOM 2024 C CA . HIS B 1 43 ? -83.672 11.632 23.121 1.00 65.20 40 HIS B CA 1
ATOM 2025 C C . HIS B 1 43 ? -84.875 12.027 22.276 1.00 63.46 40 HIS B C 1
ATOM 2026 O O . HIS B 1 43 ? -85.679 11.185 21.895 1.00 65.30 40 HIS B O 1
ATOM 2033 N N . SER B 1 44 ? -84.981 13.325 22.004 1.00 57.47 41 SER 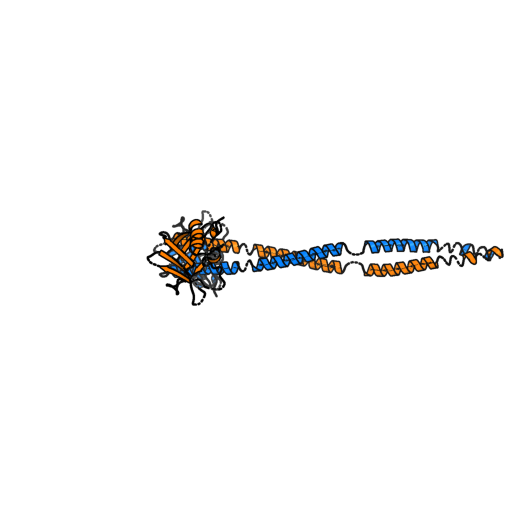B N 1
ATOM 2034 C CA . SER B 1 44 ? -86.056 13.874 21.200 1.00 59.42 41 SER B CA 1
ATOM 2035 C C . SER B 1 44 ? -85.482 14.415 19.888 1.00 55.14 41 SER B C 1
ATOM 2036 O O . SER B 1 44 ? -84.267 14.586 19.743 1.00 54.70 41 SER B O 1
ATOM 2039 N N . ALA B 1 45 ? -86.379 14.725 18.958 1.00 56.00 42 ALA B N 1
ATOM 2040 C CA . ALA B 1 45 ? -85.999 15.366 17.731 1.00 50.26 42 ALA B CA 1
ATOM 2041 C C . ALA B 1 45 ? -87.076 16.291 17.234 1.00 56.87 42 ALA B C 1
ATOM 2042 O O . ALA B 1 45 ? -88.268 16.027 17.364 1.00 68.98 42 ALA B O 1
ATOM 2044 N N . TRP B 1 46 ? -86.641 17.389 16.646 1.00 64.35 43 TRP B N 1
ATOM 2045 C CA . TRP B 1 46 ? -87.553 18.355 16.062 1.00 69.32 43 TRP B CA 1
ATOM 2046 C C . TRP B 1 46 ? -87.145 18.617 14.618 1.00 61.25 43 TRP B C 1
ATOM 2047 O O . TRP B 1 46 ? -85.953 18.734 14.339 1.00 57.59 43 TRP B O 1
ATOM 2058 N N . THR B 1 47 ? -88.122 18.740 13.717 1.00 61.77 44 THR B N 1
ATOM 2059 C CA . THR B 1 47 ? -87.823 18.851 12.297 1.00 56.01 44 THR B CA 1
ATOM 2060 C C . THR B 1 47 ? -88.661 19.834 11.544 1.00 58.36 44 THR B C 1
ATOM 2061 O O . THR B 1 47 ? -89.880 19.894 11.721 1.00 76.61 44 THR B O 1
ATOM 2065 N N . GLY B 1 48 ? -87.994 20.598 10.688 1.00 67.06 45 GLY B N 1
ATOM 2066 C CA . GLY B 1 48 ? -88.651 21.583 9.845 1.00 73.95 45 GLY B CA 1
ATOM 2067 C C . GLY B 1 48 ? -88.112 21.520 8.437 1.00 66.61 45 GLY B C 1
ATOM 2068 O O . GLY B 1 48 ? -87.066 20.921 8.180 1.00 69.85 45 GLY B O 1
ATOM 2069 N N . THR B 1 49 ? -88.839 22.145 7.522 1.00 69.06 46 THR B N 1
ATOM 2070 C CA . THR B 1 49 ? -88.470 22.157 6.114 1.00 74.72 46 THR B CA 1
ATOM 2071 C C . THR B 1 49 ? -88.504 23.575 5.616 1.00 76.00 46 THR B C 1
ATOM 2072 O O . THR B 1 49 ? -89.444 24.298 5.881 1.00 88.72 46 THR B O 1
ATOM 2076 N N . VAL B 1 50 ? -87.473 23.953 4.882 1.00 72.68 47 VAL B N 1
ATOM 2077 C CA . VAL B 1 50 ? -87.356 25.293 4.334 1.00 76.26 47 VAL B CA 1
ATOM 2078 C C . VAL B 1 50 ? -87.282 25.223 2.806 1.00 83.19 47 VAL B C 1
ATOM 2079 O O . VAL B 1 50 ? -86.339 24.663 2.247 1.00 76.87 47 VAL B O 1
ATOM 2083 N N . SER B 1 51 ? -88.269 25.799 2.134 1.00 83.29 48 SER B N 1
ATOM 2084 C CA . SER B 1 51 ? -88.345 25.740 0.679 1.00 81.25 48 SER B CA 1
ATOM 2085 C C . SER B 1 51 ? -87.583 26.880 0.016 1.00 95.24 48 SER B C 1
ATOM 2086 O O . SER B 1 51 ? -87.400 27.941 0.614 1.00 91.35 48 SER B O 1
ATOM 2089 N N . GLU B 1 52 ? -87.152 26.652 -1.229 1.00 113.13 49 GLU B N 1
ATOM 2090 C CA . GLU B 1 52 ? -86.374 27.633 -1.999 1.00 95.52 49 GLU B CA 1
ATOM 2091 C C . GLU B 1 52 ? -87.035 28.997 -1.937 1.00 105.15 49 GLU B C 1
ATOM 2092 O O . GLU B 1 52 ? -86.355 30.031 -1.854 1.00 123.90 49 GLU B O 1
ATOM 2098 N N . SER B 1 53 ? -88.367 28.974 -1.992 1.00 110.11 50 SER B N 1
ATOM 2099 C CA . SER B 1 53 ? -89.183 30.174 -1.890 1.00 97.29 50 SER B CA 1
ATOM 2100 C C . SER B 1 53 ? -88.966 30.895 -0.573 1.00 91.95 50 SER B C 1
ATOM 2101 O O . SER B 1 53 ? -88.781 32.098 -0.563 1.00 94.89 50 SER B O 1
ATOM 2104 N N . GLU B 1 54 ? -88.982 30.160 0.534 1.00 98.37 51 GLU B N 1
ATOM 2105 C CA . GLU B 1 54 ? -88.802 30.776 1.853 1.00 99.53 51 GLU B CA 1
ATOM 2106 C C . GLU B 1 54 ? -87.374 31.287 2.055 1.00 96.36 51 GLU B C 1
ATOM 2107 O O . GLU B 1 54 ? -87.141 32.211 2.842 1.00 104.46 51 GLU B O 1
ATOM 2113 N N . ILE B 1 55 ? -86.424 30.680 1.351 1.00 88.27 52 ILE B N 1
ATOM 2114 C CA . ILE B 1 55 ? -85.027 31.112 1.406 1.00 82.04 52 ILE B CA 1
ATOM 2115 C C . ILE B 1 55 ? -84.837 32.376 0.588 1.00 83.49 52 ILE B C 1
ATOM 2116 O O . ILE B 1 55 ? -84.306 33.358 1.098 1.00 87.35 52 ILE B O 1
ATOM 2121 N N . SER B 1 56 ? -85.250 32.328 -0.681 1.00 100.06 53 SER B N 1
ATOM 2122 C CA . SER B 1 56 ? -85.198 33.486 -1.579 1.00 86.96 53 SER B CA 1
ATOM 2123 C C . SER B 1 56 ? -85.947 34.662 -0.952 1.00 89.43 53 SER B C 1
ATOM 2124 O O . SER B 1 56 ? -85.476 35.790 -1.017 1.00 116.05 53 SER B O 1
ATOM 2127 N N . GLN B 1 57 ? -87.074 34.372 -0.294 1.00 101.54 54 GLN B N 1
ATOM 2128 C CA . GLN B 1 57 ? -87.883 35.380 0.399 1.00 100.58 54 GLN B CA 1
ATOM 2129 C C . GLN B 1 57 ? -87.125 36.022 1.563 1.00 90.62 54 GLN B C 1
ATOM 2130 O O . GLN B 1 57 ? -87.148 37.234 1.700 1.00 114.91 54 GLN B O 1
ATOM 2136 N N . GLU B 1 58 ? -86.483 35.212 2.404 1.00 93.70 55 GLU B N 1
ATOM 2137 C CA . GLU B 1 58 ? -85.765 35.710 3.599 1.00 96.91 55 GLU B CA 1
ATOM 2138 C C . GLU B 1 58 ? -84.562 36.596 3.232 1.00 96.57 55 GLU B C 1
ATOM 2139 O O . GLU B 1 58 ? -84.232 37.539 3.952 1.00 102.93 55 GLU B O 1
ATOM 2145 N N . ALA B 1 59 ? -83.918 36.291 2.110 1.00 89.90 56 ALA B N 1
ATOM 2146 C CA . ALA B 1 59 ? -82.782 37.084 1.625 1.00 95.53 56 ALA B CA 1
ATOM 2147 C C . ALA B 1 59 ? -83.219 38.491 1.222 1.00 106.64 56 ALA B C 1
ATOM 2148 O O . ALA B 1 59 ? -82.634 39.494 1.640 1.00 110.56 56 ALA B O 1
ATOM 2150 N N . ASP B 1 60 ? -84.262 38.554 0.406 1.00 104.29 57 ASP B N 1
ATOM 2151 C CA . ASP B 1 60 ? -84.815 39.830 -0.025 1.00 107.50 57 ASP B CA 1
ATOM 2152 C C . ASP B 1 60 ? -85.438 40.612 1.172 1.00 106.02 57 ASP B C 1
ATOM 2153 O O . ASP B 1 60 ? -85.401 41.859 1.191 1.00 100.84 57 ASP B O 1
ATOM 2158 N N . ASP B 1 61 ? -85.958 39.891 2.178 1.00 98.28 58 ASP B N 1
ATOM 2159 C CA . ASP B 1 61 ? -86.527 40.508 3.406 1.00 107.05 58 ASP B CA 1
ATOM 2160 C C . ASP B 1 61 ? -85.461 41.087 4.333 1.00 93.58 58 ASP B C 1
ATOM 2161 O O . ASP B 1 61 ? -85.754 41.872 5.234 1.00 113.03 58 ASP B O 1
ATOM 2166 N N . MET B 1 62 ? -84.228 40.666 4.120 1.00 68.91 59 MET B N 1
ATOM 2167 C CA . MET B 1 62 ? -83.122 41.064 4.940 1.00 85.56 59 MET B CA 1
ATOM 2168 C C . MET B 1 62 ? -82.123 41.925 4.160 1.00 88.61 59 MET B C 1
ATOM 2169 O O . MET B 1 62 ? -80.989 42.142 4.605 1.00 83.93 59 MET B O 1
ATOM 2174 N N . ALA B 1 63 ? -82.561 42.441 3.011 1.00 88.88 60 ALA B N 1
ATOM 2175 C CA . ALA B 1 63 ? -81.742 43.342 2.187 1.00 99.51 60 ALA B CA 1
ATOM 2176 C C . ALA B 1 63 ? -80.378 42.739 1.864 1.00 99.36 60 ALA B C 1
ATOM 2177 O O . ALA B 1 63 ? -79.373 43.444 1.752 1.00 104.79 60 ALA B O 1
ATOM 2179 N N . MET B 1 64 ? -80.349 41.424 1.724 1.00 95.95 61 MET B N 1
ATOM 2180 C CA . MET B 1 64 ? -79.095 40.722 1.525 1.00 86.00 61 MET B CA 1
ATOM 2181 C C . MET B 1 64 ? -79.176 40.006 0.187 1.00 87.58 61 MET B C 1
ATOM 2182 O O . MET B 1 64 ? -80.199 39.399 -0.146 1.00 112.89 61 MET B O 1
ATOM 2187 N N . GLU B 1 65 ? -78.109 40.106 -0.593 1.00 88.95 62 GLU B N 1
ATOM 2188 C CA . GLU B 1 65 ? -78.021 39.370 -1.851 1.00 94.57 62 GLU B CA 1
ATOM 2189 C C . GLU B 1 65 ? -78.162 37.838 -1.584 1.00 87.52 62 GLU B C 1
ATOM 2190 O O . GLU B 1 65 ? -77.684 37.319 -0.560 1.00 97.82 62 GLU B O 1
ATOM 2207 N N . GLY B 1 67 ? -77.102 35.008 -3.083 1.00 86.43 64 GLY B N 1
ATOM 2208 C CA . GLY B 1 67 ? -75.849 34.263 -3.000 1.00 83.84 64 GLY B CA 1
ATOM 2209 C C . GLY B 1 67 ? -75.148 34.405 -1.658 1.00 73.95 64 GLY B C 1
ATOM 2210 O O . GLY B 1 67 ? -74.701 33.429 -1.081 1.00 82.31 64 GLY B O 1
ATOM 2222 N N . TYR B 1 69 ? -76.436 35.407 1.202 1.00 62.92 66 TYR B N 1
ATOM 2223 C CA . TYR B 1 69 ? -77.286 34.874 2.278 1.00 65.55 66 TYR B CA 1
ATOM 2224 C C . TYR B 1 69 ? -77.165 33.353 2.391 1.00 61.08 66 TYR B C 1
ATOM 2225 O O . TYR B 1 69 ? -77.012 32.806 3.467 1.00 61.15 66 TYR B O 1
ATOM 2234 N N . VAL B 1 70 ? -77.214 32.686 1.258 1.00 70.57 67 VAL B N 1
ATOM 2235 C CA . VAL B 1 70 ? -77.049 31.244 1.228 1.00 63.97 67 VAL B CA 1
ATOM 2236 C C . VAL B 1 70 ? -75.661 30.881 1.723 1.00 61.28 67 VAL B C 1
ATOM 2237 O O . VAL B 1 70 ? -75.486 29.868 2.368 1.00 63.80 67 VAL B O 1
ATOM 2241 N N . GLY B 1 71 ? -74.674 31.719 1.442 1.00 60.59 68 GLY B N 1
ATOM 2242 C CA . GLY B 1 71 ? -73.340 31.515 1.998 1.00 57.56 68 GLY B CA 1
ATOM 2243 C C . GLY B 1 71 ? -73.337 31.553 3.521 1.00 59.56 68 GLY B C 1
ATOM 2244 O O . GLY B 1 71 ? -72.653 30.748 4.187 1.00 56.16 68 GLY B O 1
ATOM 2245 N N . GLU B 1 72 ? -74.086 32.496 4.081 1.00 57.17 69 GLU B N 1
ATOM 2246 C CA . GLU B 1 72 ? -74.190 32.591 5.529 1.00 54.02 69 GLU B CA 1
ATOM 2247 C C . GLU B 1 72 ? -74.934 31.369 6.103 1.00 53.47 69 GLU B C 1
ATOM 2248 O O . GLU B 1 72 ? -74.576 30.816 7.161 1.00 58.45 69 GLU B O 1
ATOM 2254 N N . LEU B 1 73 ? -75.960 30.924 5.397 1.00 54.33 70 LEU B N 1
ATOM 2255 C CA . LEU B 1 73 ? -76.648 29.726 5.819 1.00 52.94 70 LEU B CA 1
ATOM 2256 C C . LEU B 1 73 ? -75.661 28.550 5.872 1.00 58.08 70 LEU B C 1
ATOM 2257 O O . LEU B 1 73 ? -75.644 27.790 6.842 1.00 59.14 70 LEU B O 1
ATOM 2262 N N . ARG B 1 74 ? -74.821 28.415 4.851 1.00 61.51 71 ARG B N 1
ATOM 2263 C CA . ARG B 1 74 ? -73.835 27.314 4.801 1.00 55.42 71 ARG B CA 1
ATOM 2264 C C . ARG B 1 74 ? -72.905 27.379 5.988 1.00 51.66 71 ARG B C 1
ATOM 2265 O O . ARG B 1 74 ? -72.636 26.389 6.622 1.00 58.87 71 ARG B O 1
ATOM 2284 N N . ALA B 1 76 ? -73.296 28.832 8.938 1.00 58.79 73 ALA B N 1
ATOM 2285 C CA . ALA B 1 76 ? -73.965 28.708 10.214 1.00 52.04 73 ALA B CA 1
ATOM 2286 C C . ALA B 1 76 ? -74.474 27.309 10.442 1.00 43.43 73 ALA B C 1
ATOM 2287 O O . ALA B 1 76 ? -74.244 26.733 11.490 1.00 47.96 73 ALA B O 1
ATOM 2289 N N . LEU B 1 77 ? -75.174 26.772 9.452 1.00 39.01 74 LEU B N 1
ATOM 2290 C CA . LEU B 1 77 ? -75.902 25.518 9.614 1.00 42.16 74 LEU B CA 1
ATOM 2291 C C . LEU B 1 77 ? -75.107 24.264 9.266 1.00 55.51 74 LEU B C 1
ATOM 2292 O O . LEU B 1 77 ? -75.419 23.180 9.749 1.00 57.83 74 LEU B O 1
ATOM 2297 N N . LEU B 1 78 ? -74.114 24.394 8.395 1.00 53.53 75 LEU B N 1
ATOM 2298 C CA . LEU B 1 78 ? -73.295 23.257 7.962 1.00 51.00 75 LEU B CA 1
ATOM 2299 C C . LEU B 1 78 ? -71.927 23.282 8.588 1.00 46.21 75 LEU B C 1
ATOM 2300 O O . LEU B 1 78 ? -71.046 22.570 8.159 1.00 55.81 75 LEU B O 1
ATOM 2305 N N . SER B 1 79 ? -71.751 24.083 9.628 1.00 64.76 76 SER B N 1
ATOM 2306 C CA . SER B 1 79 ? -70.503 24.057 10.375 1.00 68.63 76 SER B CA 1
ATOM 2307 C C . SER B 1 79 ? -69.287 24.348 9.468 1.00 69.54 76 SER B C 1
ATOM 2308 O O . SER B 1 79 ? -68.245 23.693 9.574 1.00 79.60 76 SER B O 1
ATOM 2311 N N . GLY B 1 80 ? -69.431 25.329 8.581 1.00 60.34 77 GLY B N 1
ATOM 2312 C CA . GLY B 1 80 ? -68.342 25.735 7.687 1.00 71.93 77 GLY B CA 1
ATOM 2313 C C . GLY B 1 80 ? -67.619 27.040 8.009 1.00 82.04 77 GLY B C 1
ATOM 2314 O O . GLY B 1 80 ? -67.089 27.676 7.102 1.00 104.14 77 GLY B O 1
ATOM 2315 N N . ALA B 1 81 ? -67.540 27.407 9.289 1.00 91.25 78 ALA B N 1
ATOM 2316 C CA . ALA B 1 81 ? -67.036 28.740 9.741 1.00 97.66 78 ALA B CA 1
ATOM 2317 C C . ALA B 1 81 ? -65.524 28.818 10.124 1.00 89.13 78 ALA B C 1
ATOM 2318 O O . ALA B 1 81 ? -64.832 27.795 10.198 1.00 103.38 78 ALA B O 1
ATOM 2320 N N . GLY B 1 82 ? -65.034 30.039 10.372 1.00 87.03 79 GLY B N 1
ATOM 2321 C CA . GLY B 1 82 ? -63.677 30.280 10.868 1.00 73.40 79 GLY B CA 1
ATOM 2322 C C . GLY B 1 82 ? -63.650 30.395 12.385 1.00 91.16 79 GLY B C 1
ATOM 2323 O O . GLY B 1 82 ? -63.454 31.487 12.929 1.00 93.11 79 GLY B O 1
ATOM 2324 N N . VAL B 1 86 ? -68.911 32.517 16.533 1.00 66.11 83 VAL B N 1
ATOM 2325 C CA . VAL B 1 86 ? -69.384 33.397 15.453 1.00 65.41 83 VAL B CA 1
ATOM 2326 C C . VAL B 1 86 ? -70.873 33.245 15.275 1.00 62.56 83 VAL B C 1
ATOM 2327 O O . VAL B 1 86 ? -71.587 34.230 15.094 1.00 60.72 83 VAL B O 1
ATOM 2331 N N . TYR B 1 87 ? -71.348 32.010 15.266 1.00 59.16 84 TYR B N 1
ATOM 2332 C CA . TYR B 1 87 ? -72.776 31.775 15.124 1.00 62.02 84 TYR B CA 1
ATOM 2333 C C . TYR B 1 87 ? -73.337 31.214 16.431 1.00 66.10 84 TYR B C 1
ATOM 2334 O O . TYR B 1 87 ? -72.749 30.273 16.991 1.00 71.90 84 TYR B O 1
ATOM 2343 N N . THR B 1 88 ? -74.444 31.795 16.925 1.00 62.18 85 THR B N 1
ATOM 2344 C CA . THR B 1 88 ? -75.120 31.292 18.130 1.00 54.52 85 THR B CA 1
ATOM 2345 C C . THR B 1 88 ? -76.514 30.785 17.845 1.00 53.73 85 THR B C 1
ATOM 2346 O O . THR B 1 88 ? -77.198 31.294 16.954 1.00 60.54 85 THR B O 1
ATOM 2350 N N . PHE B 1 89 ? -76.934 29.785 18.619 1.00 53.81 86 PHE B N 1
ATOM 2351 C CA . PHE B 1 89 ? -78.159 29.007 18.301 1.00 53.30 86 PHE B CA 1
ATOM 2352 C C . PHE B 1 89 ? -79.152 28.9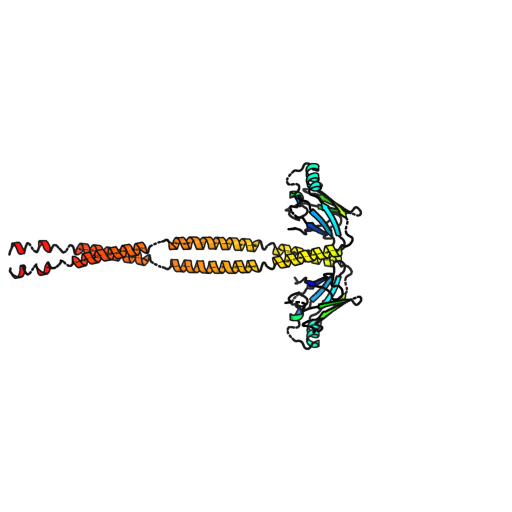43 19.465 1.00 51.92 86 PHE B C 1
ATOM 2353 O O . PHE B 1 89 ? -78.769 28.713 20.626 1.00 58.02 86 PHE B O 1
ATOM 2361 N N . ASN B 1 90 ? -80.425 29.153 19.138 1.00 44.84 87 ASN B N 1
ATOM 2362 C CA . ASN B 1 90 ? -81.487 29.240 20.165 1.00 55.78 87 ASN B CA 1
ATOM 2363 C C . ASN B 1 90 ? -82.673 28.397 19.791 1.00 63.89 87 ASN B C 1
ATOM 2364 O O . ASN B 1 90 ? -83.124 28.401 18.625 1.00 62.47 87 ASN B O 1
ATOM 2369 N N . PHE B 1 91 ? -83.189 27.695 20.792 1.00 59.86 88 PHE B N 1
ATOM 2370 C CA . PHE B 1 91 ? -84.373 26.885 20.586 1.00 57.67 88 PHE B CA 1
ATOM 2371 C C . PHE B 1 91 ? -85.151 26.766 21.859 1.00 62.56 88 PHE B C 1
ATOM 2372 O O . PHE B 1 91 ? -84.582 26.475 22.923 1.00 70.76 88 PHE B O 1
ATOM 2380 N N . SER B 1 92 ? -86.450 27.058 21.760 1.00 74.80 89 SER B N 1
ATOM 2381 C CA . SER B 1 92 ? -87.394 26.829 22.850 1.00 75.40 89 SER B CA 1
ATOM 2382 C C . SER B 1 92 ? -88.201 25.593 22.542 1.00 85.56 89 SER B C 1
ATOM 2383 O O . SER B 1 92 ? -88.864 25.516 21.499 1.00 106.51 89 SER B O 1
ATOM 2397 N N . GLU B 1 94 ? -90.837 24.749 23.990 1.00 85.82 91 GLU B N 1
ATOM 2398 C CA . GLU B 1 94 ? -92.259 25.081 24.154 1.00 97.91 91 GLU B CA 1
ATOM 2399 C C . GLU B 1 94 ? -92.882 25.611 22.853 1.00 82.51 91 GLU B C 1
ATOM 2400 O O . GLU B 1 94 ? -93.945 25.164 22.437 1.00 88.09 91 GLU B O 1
ATOM 2406 N N . SER B 1 95 ? -92.224 26.568 22.207 1.00 84.08 92 SER B N 1
ATOM 2407 C CA . SER B 1 95 ? -92.743 27.133 20.961 1.00 85.44 92 SER B CA 1
ATOM 2408 C C . SER B 1 95 ? -92.170 26.458 19.721 1.00 71.09 92 SE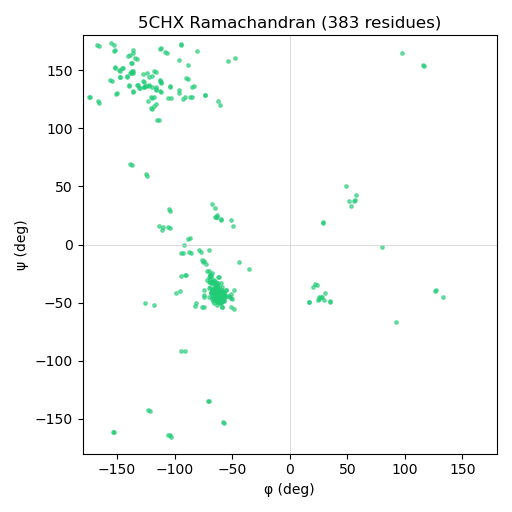R B C 1
ATOM 2409 O O . SER B 1 95 ? -92.587 26.754 18.596 1.00 84.88 92 SER B O 1
ATOM 2412 N N . CYS B 1 96 ? -91.196 25.583 19.928 1.00 70.67 93 CYS B N 1
ATOM 2413 C CA . CYS B 1 96 ? -90.490 24.893 18.815 1.00 85.70 93 CYS B CA 1
ATOM 2414 C C . CYS B 1 96 ? -89.872 25.887 17.838 1.00 79.01 93 CYS B C 1
ATOM 2415 O O . CYS B 1 96 ? -89.845 25.709 16.612 1.00 75.36 93 CYS B O 1
ATOM 2418 N N . TYR B 1 97 ? -89.366 26.949 18.410 1.00 75.29 94 TYR B N 1
ATOM 2419 C CA . TYR B 1 97 ? -88.900 28.047 17.614 1.00 74.63 94 TYR B CA 1
ATOM 2420 C C . TYR B 1 97 ? -87.410 27.984 17.647 1.00 75.38 94 TYR B C 1
ATOM 2421 O O . TYR B 1 97 ? -86.808 27.928 18.724 1.00 79.50 94 TYR B O 1
ATOM 2430 N N . PHE B 1 98 ? -86.821 27.974 16.464 1.00 55.02 95 PHE B N 1
ATOM 2431 C CA . PHE B 1 98 ? -85.369 27.876 16.332 1.00 63.34 95 PHE B CA 1
ATOM 2432 C C . PHE B 1 98 ? -84.893 29.116 15.616 1.00 62.08 95 PHE B C 1
ATOM 2433 O O . PHE B 1 98 ? -85.403 29.463 14.540 1.00 65.99 95 PHE B O 1
ATOM 2441 N N . PHE B 1 99 ? -83.940 29.808 16.217 1.00 59.71 96 PHE B N 1
ATOM 2442 C CA . PHE B 1 99 ? -83.346 30.939 15.538 1.00 57.82 96 PHE B CA 1
ATOM 2443 C C . PHE B 1 99 ? -81.882 31.060 15.900 1.00 58.83 96 PHE B C 1
ATOM 2444 O O . PHE B 1 99 ? -81.450 30.651 16.998 1.00 57.62 96 PHE B O 1
ATOM 2452 N N . PHE B 1 100 ? -81.129 31.625 14.959 1.00 57.10 97 PHE B N 1
ATOM 2453 C CA . PHE B 1 100 ? -79.670 31.722 15.084 1.00 53.81 97 PHE B CA 1
ATOM 2454 C C . PHE B 1 100 ? -79.168 33.094 14.646 1.00 53.97 97 PHE B C 1
ATOM 2455 O O . PHE B 1 100 ? -79.732 33.719 13.721 1.00 52.81 97 PHE B O 1
ATOM 2463 N N . GLU B 1 101 ? -78.095 33.533 15.307 1.00 49.96 98 GLU B N 1
ATOM 2464 C CA . GLU B 1 101 ? -77.534 34.864 15.110 1.00 55.28 98 GLU B CA 1
ATOM 2465 C C . GLU B 1 101 ? -76.076 34.806 14.657 1.00 57.46 98 GLU B C 1
ATOM 2466 O O . GLU B 1 101 ? -75.354 33.859 14.972 1.00 50.89 98 GLU B O 1
ATOM 2483 N N . ASN B 1 103 ? -72.513 36.716 15.103 1.00 54.57 100 ASN B N 1
ATOM 2484 C CA . ASN B 1 103 ? -71.852 37.595 16.046 1.00 56.12 100 ASN B CA 1
ATOM 2485 C C . ASN B 1 103 ? -70.507 38.109 15.584 1.00 59.37 100 ASN B C 1
ATOM 2486 O O . ASN B 1 103 ? -69.648 37.338 15.236 1.00 81.23 100 ASN B O 1
ATOM 2491 N N . LEU B 1 104 ? -70.329 39.415 15.613 1.00 58.48 101 LEU B N 1
ATOM 2492 C CA . LEU B 1 104 ? -69.023 40.028 15.789 1.00 58.84 101 LEU B CA 1
ATOM 2493 C C . LEU B 1 104 ? -68.836 40.220 17.275 1.00 74.66 101 LEU B C 1
ATOM 2494 O O . LEU B 1 104 ? -69.632 39.725 18.055 1.00 100.08 101 LEU B O 1
ATOM 2510 N N . ASP B 1 106 ? -69.162 42.190 20.072 1.00 90.57 103 ASP B N 1
ATOM 2511 C CA . ASP B 1 106 ? -70.298 42.385 20.979 1.00 98.26 103 ASP B CA 1
ATOM 2512 C C . ASP B 1 106 ? -71.602 42.541 20.198 1.00 83.68 103 ASP B C 1
ATOM 2513 O O . ASP B 1 106 ? -72.666 42.460 20.779 1.00 95.15 103 ASP B O 1
ATOM 2518 N N . VAL B 1 107 ? -71.484 42.784 18.890 1.00 82.06 104 VAL B N 1
ATOM 2519 C CA . VAL B 1 107 ? -72.589 43.122 18.009 1.00 59.03 104 VAL B CA 1
ATOM 2520 C C . VAL B 1 107 ? -73.092 41.902 17.304 1.00 56.43 104 VAL B C 1
ATOM 2521 O O . VAL B 1 107 ? -72.332 41.159 16.716 1.00 57.44 104 VAL B O 1
ATOM 2525 N N . SER B 1 108 ? -74.407 41.711 17.347 1.00 59.60 105 SER B N 1
ATOM 2526 C CA . SER B 1 108 ? -75.007 40.518 16.780 1.00 52.38 105 SER B CA 1
ATOM 2527 C C . SER B 1 108 ? -76.216 40.920 15.970 1.00 55.91 105 SER B C 1
ATOM 2528 O O . SER B 1 108 ? -76.759 42.035 16.129 1.00 63.12 105 SER B O 1
ATOM 2531 N N . PHE B 1 109 ? -76.625 40.020 15.090 1.00 45.84 106 PHE B N 1
ATOM 2532 C CA . PHE B 1 109 ? -77.892 40.177 14.370 1.00 49.31 106 PHE B CA 1
ATOM 2533 C C . PHE B 1 109 ? -78.484 38.826 13.980 1.00 49.48 106 PHE B C 1
ATOM 2534 O O . PHE B 1 109 ? -77.767 37.839 13.797 1.00 57.86 106 PHE B O 1
ATOM 2542 N N . ARG B 1 110 ? -79.802 38.791 13.855 1.00 56.68 107 ARG B N 1
ATOM 2543 C CA . ARG B 1 110 ? -80.492 37.553 13.581 1.00 56.74 107 ARG B CA 1
ATOM 2544 C C . ARG B 1 110 ? -80.253 37.166 12.141 1.00 54.37 107 ARG B C 1
ATOM 2545 O O . ARG B 1 110 ? -80.479 37.925 11.241 1.00 57.06 107 ARG B O 1
ATOM 2553 N N . LEU B 1 111 ? -79.816 35.945 11.923 1.00 62.08 108 LEU B N 1
ATOM 2554 C CA . LEU B 1 111 ? -79.546 35.472 10.570 1.00 56.92 108 LEU B CA 1
ATOM 2555 C C . LEU B 1 111 ? -80.751 34.703 9.991 1.00 71.32 108 LEU B C 1
ATOM 2556 O O . LEU B 1 111 ? -81.109 34.852 8.801 1.00 67.26 108 LEU B O 1
ATOM 2561 N N . GLY B 1 112 ? -81.389 33.890 10.831 1.00 59.36 109 GLY B N 1
ATOM 2562 C CA . GLY B 1 112 ? -82.500 33.093 10.352 1.00 64.36 109 GLY B CA 1
ATOM 2563 C C . GLY B 1 112 ? -83.302 32.450 11.454 1.00 63.70 109 GLY B C 1
ATOM 2564 O O . GLY B 1 112 ? -82.918 32.474 12.645 1.00 62.53 109 GLY B O 1
ATOM 2565 N N . SER B 1 113 ? -84.419 31.867 11.039 1.00 63.27 110 SER B N 1
ATOM 2566 C CA . SER B 1 113 ? -85.357 31.278 11.986 1.00 74.39 110 SER B CA 1
ATOM 2567 C C . SER B 1 113 ? -86.209 30.195 11.324 1.00 72.73 110 SER B C 1
ATOM 2568 O O . SER B 1 113 ? -86.632 30.339 10.173 1.00 99.93 110 SER B O 1
ATOM 2571 N N . PHE B 1 114 ? -86.461 29.130 12.071 1.00 61.32 111 PHE B N 1
ATOM 2572 C CA . PHE B 1 114 ? -87.353 28.065 11.629 1.00 67.12 111 PHE B CA 1
ATOM 2573 C C . PHE B 1 114 ? -88.278 27.640 12.741 1.00 65.52 111 PHE B C 1
ATOM 2574 O O . PHE B 1 114 ? -87.882 27.664 13.927 1.00 66.56 111 PHE B O 1
ATOM 2582 N N . ASN B 1 115 ? -89.475 27.192 12.352 1.00 64.49 112 ASN B N 1
ATOM 2583 C CA . ASN B 1 115 ? -90.312 26.402 13.256 1.00 71.31 112 ASN B CA 1
ATOM 2584 C C . ASN B 1 115 ? -89.992 24.941 13.038 1.00 70.57 112 ASN B C 1
ATOM 2585 O O . ASN B 1 115 ? -90.024 24.455 11.901 1.00 81.76 112 ASN B O 1
ATOM 2590 N N . LEU B 1 116 ? -89.674 24.248 14.128 1.00 77.80 113 LEU B N 1
ATOM 2591 C CA . LEU B 1 116 ? -89.342 22.826 14.089 1.00 68.07 113 LEU B CA 1
ATOM 2592 C C . LEU B 1 116 ? -90.367 21.981 14.839 1.00 85.01 113 LEU B C 1
ATOM 2593 O O . LEU B 1 116 ? -90.385 21.976 16.068 1.00 93.99 113 LEU B O 1
ATOM 2598 N N . GLU B 1 117 ? -91.190 21.242 14.098 1.00 92.82 114 GLU B N 1
ATOM 2599 C CA . GLU B 1 117 ? -92.190 20.337 14.696 1.00 72.03 114 GLU B CA 1
ATOM 2600 C C . GLU B 1 117 ? -91.555 19.117 15.356 1.00 65.41 114 GLU B C 1
ATOM 2601 O O . GLU B 1 117 ? -90.764 18.412 14.745 1.00 66.77 114 GLU B O 1
ATOM 2618 N N . VAL B 1 119 ? -90.966 15.580 16.328 1.00 85.30 116 VAL B N 1
ATOM 2619 C CA . VAL B 1 119 ? -91.324 14.289 15.703 1.00 84.21 116 VAL B CA 1
ATOM 2620 C C . VAL B 1 119 ? -91.745 13.244 16.767 1.00 75.59 116 VAL B C 1
ATOM 2621 O O . VAL B 1 119 ? -91.214 13.243 17.894 1.00 91.66 116 VAL B O 1
ATOM 2625 N N . GLU B 1 120 ? -92.722 12.399 16.429 1.00 79.97 117 GLU B N 1
ATOM 2626 C CA . GLU B 1 120 ? -93.239 11.388 17.380 1.00 78.84 117 GLU B CA 1
ATOM 2627 C C . GLU B 1 120 ? -92.416 10.099 17.366 1.00 72.05 117 GLU B C 1
ATOM 2628 O O . GLU B 1 120 ? -92.618 9.221 18.215 1.00 87.06 117 GLU B O 1
ATOM 2634 N N . ASN B 1 121 ? -91.474 10.016 16.421 1.00 88.35 118 ASN B N 1
ATOM 2635 C CA . ASN B 1 121 ? -90.604 8.843 16.226 1.00 81.11 118 ASN B CA 1
ATOM 2636 C C . ASN B 1 121 ? -89.132 9.239 16.276 1.00 61.06 118 ASN B C 1
ATOM 2637 O O . ASN B 1 121 ? -88.419 9.070 15.288 1.00 70.06 118 ASN B O 1
ATOM 2642 N N . PRO B 1 122 ? -88.674 9.789 17.416 1.00 68.47 119 PRO B N 1
ATOM 2643 C CA . PRO B 1 122 ? -87.298 10.312 17.524 1.00 64.00 119 PRO B CA 1
ATOM 2644 C C . PRO B 1 122 ? -86.212 9.238 17.410 1.00 59.42 119 PRO B C 1
ATOM 2645 O O . PRO B 1 122 ? -85.110 9.465 16.910 1.00 58.77 119 PRO B O 1
ATOM 2649 N N . ALA B 1 123 ? -86.521 8.071 17.914 1.00 54.19 120 ALA B N 1
ATOM 2650 C CA . ALA B 1 123 ? -85.569 6.976 17.886 1.00 54.02 120 ALA B CA 1
ATOM 2651 C C . ALA B 1 123 ? -85.281 6.552 16.450 1.00 65.74 120 ALA B C 1
ATOM 2652 O O . ALA B 1 123 ? -84.142 6.226 16.109 1.00 55.91 120 ALA B O 1
ATOM 2654 N N . GLU B 1 124 ? -86.322 6.544 15.621 1.00 58.13 121 GLU B N 1
ATOM 2655 C CA . GLU B 1 124 ? -86.178 6.204 14.216 1.00 55.02 121 GLU B CA 1
ATOM 2656 C C . GLU B 1 124 ? -85.240 7.199 13.497 1.00 58.13 121 GLU B C 1
ATOM 2657 O O . GLU B 1 124 ? -84.346 6.805 12.794 1.00 51.83 121 GLU B O 1
ATOM 2663 N N . VAL B 1 125 ? -85.439 8.490 13.710 1.00 56.25 122 VAL B N 1
ATOM 2664 C CA . VAL B 1 125 ? -84.585 9.512 13.120 1.00 44.61 122 VAL B CA 1
ATOM 2665 C C . VAL B 1 125 ? -83.147 9.336 13.599 1.00 49.06 122 VAL B C 1
ATOM 2666 O O . VAL B 1 125 ? -82.180 9.494 12.831 1.00 51.34 122 VAL B O 1
ATOM 2670 N N . ILE B 1 126 ? -83.011 9.026 14.885 1.00 43.27 123 ILE B N 1
ATOM 2671 C CA . ILE B 1 126 ? -81.696 8.864 15.493 1.00 43.59 123 ILE B CA 1
ATOM 2672 C C . ILE B 1 126 ? -80.989 7.620 14.956 1.00 48.83 123 ILE B C 1
ATOM 2673 O O . ILE B 1 126 ? -79.788 7.648 14.691 1.00 60.60 123 ILE B O 1
ATOM 2678 N N . ARG B 1 127 ? -81.734 6.539 14.783 1.00 45.25 124 ARG B N 1
ATOM 2679 C CA . ARG B 1 127 ? -81.167 5.342 14.180 1.00 48.78 124 ARG B CA 1
ATOM 2680 C C . ARG B 1 127 ? -80.704 5.595 12.757 1.00 42.52 124 ARG B C 1
ATOM 2681 O O . ARG B 1 127 ? -79.622 5.138 12.369 1.00 45.75 124 ARG B O 1
ATOM 2689 N N . GLU B 1 128 ? -81.536 6.280 11.979 1.00 41.80 125 GLU B N 1
ATOM 2690 C CA . GLU B 1 128 ? -81.192 6.573 10.593 1.00 46.41 125 GLU B CA 1
ATOM 2691 C C . GLU B 1 128 ? -79.949 7.457 10.558 1.00 48.96 125 GLU B C 1
ATOM 2692 O O . GLU B 1 128 ? -79.073 7.264 9.736 1.00 56.68 125 GLU B O 1
ATOM 2698 N N . LEU B 1 129 ? -79.862 8.408 11.476 1.00 49.65 126 LEU B N 1
ATOM 2699 C CA . LEU B 1 129 ? -78.685 9.265 11.588 1.00 41.81 126 LEU B CA 1
ATOM 2700 C C . LEU B 1 129 ? -77.423 8.478 11.904 1.00 43.98 126 LEU B C 1
ATOM 2701 O O . LEU B 1 129 ? -76.394 8.684 11.274 1.00 43.66 126 LEU B O 1
ATOM 2706 N N . ILE B 1 130 ? -77.484 7.605 12.900 1.00 46.36 127 ILE B N 1
ATOM 2707 C CA . ILE B 1 130 ? -76.311 6.817 13.286 1.00 42.75 127 ILE B CA 1
ATOM 2708 C C . ILE B 1 130 ? -75.903 5.860 12.155 1.00 47.25 127 ILE B C 1
ATOM 2709 O O . ILE B 1 130 ? -74.709 5.737 11.851 1.00 43.83 127 ILE B O 1
ATOM 2714 N N . CYS B 1 131 ? -76.876 5.202 11.535 1.00 44.83 128 CYS B N 1
ATOM 2715 C CA . CYS B 1 131 ? -76.604 4.458 10.303 1.00 50.25 128 CYS B CA 1
ATOM 2716 C C . CYS B 1 131 ? -75.842 5.291 9.252 1.00 52.66 128 CYS B C 1
ATOM 2717 O O . CYS B 1 131 ? -74.889 4.822 8.674 1.00 51.08 128 CYS B O 1
ATOM 2720 N N . TYR B 1 132 ? -76.269 6.519 9.009 1.00 51.71 129 TYR B N 1
ATOM 2721 C CA . TYR B 1 132 ? -75.588 7.368 8.050 1.00 41.27 129 TYR B CA 1
ATOM 2722 C C . TYR B 1 132 ? -74.148 7.560 8.455 1.00 38.54 129 TYR B C 1
ATOM 2723 O O . TYR B 1 132 ? -73.261 7.431 7.635 1.00 48.90 129 TYR B O 1
ATOM 2732 N N . CYS B 1 133 ? -73.900 7.881 9.708 1.00 41.55 130 CYS B N 1
ATOM 2733 C CA . CYS B 1 133 ? -72.533 7.991 10.162 1.00 42.64 130 CYS B CA 1
ATOM 2734 C C . CYS B 1 133 ? -71.725 6.709 9.954 1.00 47.45 130 CYS B C 1
ATOM 2735 O O . CYS B 1 133 ? -70.577 6.778 9.492 1.00 56.00 130 CYS B O 1
ATOM 2738 N N . LEU B 1 134 ? -72.279 5.548 10.276 1.00 45.72 131 LEU B N 1
ATOM 2739 C CA . LEU B 1 134 ? -71.496 4.292 10.112 1.00 41.00 131 LEU B CA 1
ATOM 2740 C C . LEU B 1 134 ? -71.210 4.015 8.653 1.00 41.70 131 LEU B C 1
ATOM 2741 O O . LEU B 1 134 ? -70.098 3.593 8.322 1.00 48.79 131 LEU B O 1
ATOM 2746 N N . ASP B 1 135 ? -72.198 4.252 7.781 1.00 39.96 132 ASP B N 1
ATOM 2747 C CA . ASP B 1 135 ? -72.021 4.046 6.327 1.00 43.86 132 ASP B CA 1
ATOM 2748 C C . ASP B 1 135 ? -70.927 4.938 5.813 1.00 51.01 132 ASP B C 1
ATOM 2749 O O . ASP B 1 135 ? -70.040 4.520 5.094 1.00 62.57 132 ASP B O 1
ATOM 2754 N N . THR B 1 136 ? -70.981 6.187 6.210 1.00 56.63 133 THR B N 1
ATOM 2755 C CA . THR B 1 136 ? -69.938 7.144 5.846 1.00 55.40 133 THR B CA 1
ATOM 2756 C C . THR B 1 136 ? -68.549 6.697 6.300 1.00 54.41 133 THR B C 1
ATOM 2757 O O . THR B 1 136 ? -67.629 6.744 5.524 1.00 57.68 133 THR B O 1
ATOM 2761 N N . THR B 1 137 ? -68.406 6.275 7.548 1.00 55.56 134 THR B N 1
ATOM 2762 C CA . THR B 1 137 ? -67.133 5.799 8.050 1.00 46.40 134 THR B CA 1
ATOM 2763 C C . THR B 1 137 ? -66.647 4.602 7.252 1.00 53.83 134 THR B C 1
ATOM 2764 O O . THR B 1 137 ? -65.479 4.530 6.971 1.00 56.43 134 THR B O 1
ATOM 2768 N N . ALA B 1 138 ? -67.536 3.676 6.885 1.00 55.06 135 ALA B N 1
ATOM 2769 C CA . ALA B 1 138 ? -67.160 2.543 6.044 1.00 57.08 135 ALA B CA 1
ATOM 2770 C C . ALA B 1 138 ? -66.649 2.995 4.660 1.00 60.23 135 ALA B C 1
ATOM 2771 O O . ALA B 1 138 ? -65.609 2.545 4.209 1.00 70.92 135 ALA B O 1
ATOM 2773 N N . GLU B 1 139 ? -67.392 3.867 3.988 1.00 64.73 136 GLU B N 1
ATOM 2774 C CA . GLU B 1 139 ? -66.978 4.409 2.677 1.00 60.28 136 GLU B CA 1
ATOM 2775 C C . GLU B 1 139 ? -65.631 5.081 2.764 1.00 60.56 136 GLU B C 1
ATOM 2776 O O . GLU B 1 139 ? -64.785 4.872 1.906 1.00 63.61 136 GLU B O 1
ATOM 2782 N N . ASN B 1 140 ? -65.422 5.875 3.802 1.00 53.14 137 ASN B N 1
ATOM 2783 C CA . ASN B 1 140 ? -64.137 6.515 3.975 1.00 57.50 137 ASN B CA 1
ATOM 2784 C C . ASN B 1 140 ? -63.022 5.558 4.212 1.00 56.51 137 ASN B C 1
ATOM 2785 O O . ASN B 1 140 ? -61.920 5.807 3.780 1.00 70.04 137 ASN B O 1
ATOM 2790 N N . GLN B 1 141 ? -63.291 4.489 4.944 1.00 57.84 138 GLN B N 1
ATOM 2791 C CA . GLN B 1 141 ? -62.281 3.484 5.197 1.00 57.75 138 GLN B CA 1
ATOM 2792 C C . GLN B 1 141 ? -61.873 2.832 3.902 1.00 51.03 138 GLN B C 1
ATOM 2793 O O . GLN B 1 141 ? -60.695 2.653 3.665 1.00 57.00 138 GLN B O 1
ATOM 2799 N N . ALA B 1 142 ? -62.845 2.516 3.057 1.00 47.52 139 ALA B N 1
ATOM 2800 C CA . ALA B 1 142 ? -62.552 1.924 1.740 1.00 52.42 139 ALA B CA 1
ATOM 2801 C C . ALA B 1 142 ? -61.741 2.841 0.802 1.00 56.76 139 ALA B C 1
ATOM 2802 O O . ALA B 1 142 ? -60.820 2.393 0.125 1.00 62.97 139 ALA B O 1
ATOM 2815 N N . ASN B 1 144 ? -59.882 5.169 1.782 1.00 60.37 141 ASN B N 1
ATOM 2816 C CA . ASN B 1 144 ? -58.575 5.208 2.427 1.00 64.79 141 ASN B CA 1
ATOM 2817 C C . ASN B 1 144 ? -57.680 4.034 2.043 1.00 60.67 141 ASN B C 1
ATOM 2818 O O . ASN B 1 144 ? -56.479 4.184 1.839 1.00 52.93 141 ASN B O 1
ATOM 2823 N N . GLU B 1 145 ? -58.270 2.853 1.985 1.00 56.33 142 GLU B N 1
ATOM 2824 C CA . GLU B 1 145 ? -57.534 1.656 1.588 1.00 53.57 142 GLU B CA 1
ATOM 2825 C C . GLU B 1 145 ? -57.071 1.794 0.156 1.00 56.10 142 GLU B C 1
ATOM 2826 O O . GLU B 1 145 ? -55.939 1.472 -0.178 1.00 57.53 142 GLU B O 1
ATOM 2832 N N . HIS B 1 146 ? -57.966 2.291 -0.681 1.00 56.03 143 HIS B N 1
ATOM 2833 C CA . HIS B 1 146 ? -57.713 2.459 -2.091 1.00 55.14 143 HIS B CA 1
ATOM 2834 C C . HIS B 1 146 ? -56.611 3.460 -2.340 1.00 54.36 143 HIS B C 1
ATOM 2835 O O . HIS B 1 146 ? -55.690 3.198 -3.082 1.00 63.02 143 HIS B O 1
ATOM 2842 N N . HIS B 1 147 ? -56.574 4.634 -1.542 1.00 54.20 1590 HIS B N 1
ATOM 2843 C CA . HIS B 1 147 ? -55.543 5.646 -1.696 1.00 56.27 1590 HIS B CA 1
ATOM 2844 C C . HIS B 1 147 ? -54.240 5.053 -1.334 1.00 47.47 1590 HIS B C 1
ATOM 2845 O O . HIS B 1 147 ? -53.261 5.371 -1.938 1.00 57.83 1590 HIS B O 1
ATOM 2852 N N . LEU B 1 148 ? -54.217 4.209 -0.326 1.00 47.51 1591 LEU B N 1
ATOM 2853 C CA . LEU B 1 148 ? -52.970 3.589 0.073 1.00 52.61 1591 LEU B CA 1
ATOM 2854 C C . LEU B 1 148 ? -52.399 2.705 -1.017 1.00 59.37 1591 LEU B C 1
ATOM 2855 O O . LEU B 1 148 ? -51.172 2.661 -1.203 1.00 58.45 1591 LEU B O 1
ATOM 2860 N N . ARG B 1 149 ? -53.279 2.006 -1.730 1.00 54.65 1592 ARG B N 1
ATOM 2861 C CA . ARG B 1 149 ? -52.851 1.229 -2.886 1.00 55.13 1592 ARG B CA 1
ATOM 2862 C C . ARG B 1 149 ? -52.314 2.140 -3.989 1.00 57.53 1592 ARG B C 1
ATOM 2863 O O . ARG B 1 149 ? -51.301 1.841 -4.609 1.00 63.82 1592 ARG B O 1
ATOM 2871 N N . VAL B 1 150 ? -52.991 3.256 -4.222 1.00 55.12 1593 VAL B N 1
ATOM 2872 C CA . VAL B 1 150 ? -52.586 4.184 -5.277 1.00 50.24 1593 VAL B CA 1
ATOM 2873 C C . VAL B 1 150 ? -51.216 4.772 -5.001 1.00 43.52 1593 VAL B C 1
ATOM 2874 O O . VAL B 1 150 ? -50.400 4.823 -5.876 1.00 44.94 1593 VAL B O 1
ATOM 2878 N N . VAL B 1 151 ? -50.989 5.193 -3.772 1.00 42.24 1594 VAL B N 1
ATOM 2879 C CA . VAL B 1 151 ? -49.710 5.689 -3.340 1.00 47.71 1594 VAL B CA 1
ATOM 2880 C C . VAL B 1 151 ? -48.623 4.634 -3.507 1.00 50.85 1594 VAL B C 1
ATOM 2881 O O . VAL B 1 151 ? -47.578 4.905 -4.023 1.00 52.99 1594 VAL B O 1
ATOM 2885 N N . ASP B 1 152 ? -48.853 3.436 -3.037 1.00 51.37 1595 ASP B N 1
ATOM 2886 C CA . ASP B 1 152 ? -47.853 2.387 -3.170 1.00 44.22 1595 ASP B CA 1
ATOM 2887 C C . ASP B 1 152 ? -47.481 2.151 -4.641 1.00 42.22 1595 ASP B C 1
ATOM 2888 O O . ASP B 1 152 ? -46.317 2.013 -4.967 1.00 48.06 1595 ASP B O 1
ATOM 2893 N N . SER B 1 153 ? -48.485 2.133 -5.514 1.00 48.90 1596 SER B N 1
ATOM 2894 C CA . SER B 1 153 ? -48.317 1.941 -6.948 1.00 46.32 1596 SER B CA 1
ATOM 2895 C C . SER B 1 153 ? -47.493 3.108 -7.537 1.00 48.67 1596 SER B C 1
ATOM 2896 O O . SER B 1 153 ? -46.528 2.918 -8.283 1.00 43.62 1596 SER B O 1
ATOM 2899 N N . LEU B 1 154 ? -47.852 4.324 -7.187 1.00 48.09 1597 LEU B N 1
ATOM 2900 C CA . LEU B 1 154 ? -47.100 5.441 -7.735 1.00 45.59 1597 LEU B CA 1
ATOM 2901 C C . LEU B 1 154 ? -45.673 5.426 -7.219 1.00 44.02 1597 LEU B C 1
ATOM 2902 O O . LEU B 1 154 ? -44.777 5.713 -7.978 1.00 43.56 1597 LEU B O 1
ATOM 2907 N N . GLN B 1 155 ? -45.440 5.057 -5.963 1.00 43.37 1598 GLN B N 1
ATOM 2908 C CA . GLN B 1 155 ? -44.068 5.073 -5.456 1.00 41.80 1598 GLN B CA 1
ATOM 2909 C C . GLN B 1 155 ? -43.242 4.026 -6.111 1.00 50.41 1598 GLN B C 1
ATOM 2910 O O . GLN B 1 155 ? -42.031 4.196 -6.290 1.00 53.00 1598 GLN B O 1
ATOM 2916 N N . THR B 1 156 ? -43.894 2.916 -6.450 1.00 61.33 1599 THR B N 1
ATOM 2917 C CA . THR B 1 156 ? -43.221 1.807 -7.125 1.00 52.77 1599 THR B CA 1
ATOM 2918 C C . THR B 1 156 ? -42.828 2.261 -8.530 1.00 41.30 1599 THR B C 1
ATOM 2919 O O . THR B 1 156 ? -41.696 2.057 -8.919 1.00 49.94 1599 THR B O 1
ATOM 2923 N N . SER B 1 157 ? -43.734 2.895 -9.272 1.00 45.39 1600 SER B N 1
ATOM 2924 C CA . SER B 1 157 ? -43.394 3.432 -10.598 1.00 45.31 1600 SER B CA 1
ATOM 2925 C C . SER B 1 157 ? -42.257 4.405 -10.509 1.00 43.18 1600 SER B C 1
ATOM 2926 O O . SER B 1 157 ? -41.409 4.430 -11.342 1.00 51.58 1600 SER B O 1
ATOM 2929 N N . LEU B 1 158 ? -42.277 5.249 -9.512 1.00 54.38 1601 LEU B N 1
ATOM 2930 C CA . LEU B 1 158 ? -41.258 6.266 -9.369 1.00 54.88 1601 LEU B CA 1
ATOM 2931 C C . LEU B 1 158 ? -39.932 5.653 -9.017 1.00 53.00 1601 LEU B C 1
ATOM 2932 O O . LEU B 1 158 ? -38.898 6.117 -9.455 1.00 53.49 1601 LEU B O 1
ATOM 2937 N N . ASP B 1 159 ? -39.939 4.608 -8.213 1.00 54.63 1602 ASP B N 1
ATOM 2938 C CA . ASP B 1 159 ? -38.693 3.903 -7.915 1.00 53.03 1602 ASP B CA 1
ATOM 2939 C C . ASP B 1 159 ? -38.091 3.378 -9.238 1.00 49.16 1602 ASP B C 1
ATOM 2940 O O . ASP B 1 159 ? -36.901 3.502 -9.476 1.00 51.20 1602 ASP B O 1
ATOM 2945 N N . ALA B 1 160 ? -38.933 2.828 -10.107 1.00 37.75 1603 ALA B N 1
ATOM 2946 C CA . ALA B 1 160 ? -38.481 2.261 -11.375 1.00 42.43 1603 ALA B CA 1
ATOM 2947 C C . ALA B 1 160 ? -37.936 3.337 -12.283 1.00 42.76 1603 ALA B C 1
ATOM 2948 O O . ALA B 1 160 ? -36.893 3.193 -12.886 1.00 47.73 1603 ALA B O 1
ATOM 2950 N N . GLU B 1 161 ? -38.663 4.432 -12.390 1.00 46.73 1604 GLU B N 1
ATOM 2951 C CA . GLU B 1 161 ? -38.177 5.575 -13.162 1.00 37.66 1604 GLU B CA 1
ATOM 2952 C C . GLU B 1 161 ? -36.846 6.087 -12.642 1.00 37.54 1604 GLU B C 1
ATOM 2953 O O . GLU B 1 161 ? -35.978 6.386 -13.420 1.00 45.81 1604 GLU B O 1
ATOM 2959 N N . THR B 1 162 ? -36.666 6.189 -11.339 1.00 40.29 1605 THR B N 1
ATOM 2960 C CA . THR B 1 162 ? -35.392 6.670 -10.777 1.00 42.30 1605 THR B CA 1
ATOM 2961 C C . THR B 1 162 ? -34.249 5.741 -11.114 1.00 45.79 1605 THR B C 1
ATOM 2962 O O . THR B 1 162 ? -33.206 6.169 -11.565 1.00 48.33 1605 THR B O 1
ATOM 2966 N N . ARG B 1 163 ? -34.443 4.462 -10.896 1.00 46.02 1606 ARG B N 1
ATOM 2967 C CA . ARG B 1 163 ? -33.386 3.502 -11.166 1.00 37.99 1606 ARG B CA 1
ATOM 2968 C C . ARG B 1 163 ? -33.022 3.465 -12.664 1.00 37.53 1606 ARG B C 1
ATOM 2969 O O . ARG B 1 163 ? -31.838 3.414 -12.994 1.00 47.51 1606 ARG B O 1
ATOM 2977 N N . SER B 1 164 ? -34.032 3.510 -13.549 1.00 40.09 1607 SER B N 1
ATOM 2978 C CA . SER B 1 164 ? -33.811 3.548 -14.989 1.00 41.66 1607 SER B CA 1
ATOM 2979 C C . SER B 1 164 ? -33.079 4.825 -15.414 1.00 49.40 1607 SER B C 1
ATOM 2980 O O . SER B 1 164 ? -32.225 4.796 -16.293 1.00 50.41 1607 SER B O 1
ATOM 2983 N N . ARG B 1 165 ? -33.431 5.938 -14.786 1.00 47.55 1608 ARG B N 1
ATOM 2984 C CA . ARG B 1 165 ? -32.749 7.192 -15.021 1.00 42.10 1608 ARG B CA 1
ATOM 2985 C C . ARG B 1 165 ? -31.282 7.104 -14.662 1.00 37.95 1608 ARG B C 1
ATOM 2986 O O . ARG B 1 165 ? -30.440 7.517 -15.443 1.00 49.45 1608 ARG B O 1
ATOM 2994 N N . ASN B 1 166 ? -30.954 6.617 -13.486 1.00 42.91 1609 ASN B N 1
ATOM 2995 C CA . ASN B 1 166 ? -29.544 6.496 -13.136 1.00 48.13 1609 ASN B CA 1
ATOM 2996 C C . ASN B 1 166 ? -28.786 5.515 -14.018 1.00 52.73 1609 ASN B C 1
ATOM 2997 O O . ASN B 1 166 ? -27.648 5.785 -14.346 1.00 55.68 1609 ASN B O 1
ATOM 3002 N N . GLU B 1 167 ? -29.417 4.414 -14.431 1.00 49.80 1610 GLU B N 1
ATOM 3003 C CA . GLU B 1 167 ? -28.786 3.464 -15.388 1.00 52.64 1610 GLU B CA 1
ATOM 3004 C C . GLU B 1 167 ? -28.482 4.117 -16.701 1.00 53.70 1610 GLU B C 1
ATOM 3005 O O . GLU B 1 167 ? -27.402 3.937 -17.230 1.00 53.47 1610 GLU B O 1
ATOM 3011 N N . ALA B 1 168 ? -29.442 4.862 -17.243 1.00 43.74 1611 ALA B N 1
ATOM 3012 C CA . ALA B 1 168 ? -29.240 5.451 -18.553 1.00 40.34 1611 ALA B CA 1
ATOM 3013 C C . ALA B 1 168 ? -28.186 6.519 -18.482 1.00 43.75 1611 ALA B C 1
ATOM 3014 O O . ALA B 1 168 ? -27.524 6.798 -19.457 1.00 57.38 1611 ALA B O 1
ATOM 3016 N N . LEU B 1 169 ? -28.044 7.139 -17.330 1.00 48.64 1612 LEU B N 1
ATOM 3017 C CA . LEU B 1 169 ? -27.020 8.137 -17.154 1.00 51.95 1612 LEU B CA 1
ATOM 3018 C C . LEU B 1 169 ? -25.651 7.510 -17.241 1.00 53.71 1612 LEU B C 1
ATOM 3019 O O . LEU B 1 169 ? -24.752 8.129 -17.781 1.00 50.22 1612 LEU B O 1
ATOM 3024 N N . ARG B 1 170 ? -25.470 6.305 -16.698 1.00 53.22 1613 ARG B N 1
ATOM 3025 C CA . ARG B 1 170 ? -24.162 5.634 -16.801 1.00 59.25 1613 ARG B CA 1
ATOM 3026 C C . ARG B 1 170 ? -23.866 5.236 -18.245 1.00 53.68 1613 ARG B C 1
ATOM 3027 O O . ARG B 1 170 ? -22.751 5.401 -18.708 1.00 51.04 1613 ARG B O 1
ATOM 3035 N N . VAL B 1 171 ? -24.869 4.746 -18.960 1.00 50.08 1614 VAL B N 1
ATOM 3036 C CA . VAL B 1 171 ? -24.715 4.462 -20.373 1.00 47.45 1614 VAL B CA 1
ATOM 3037 C C . VAL B 1 171 ? -24.362 5.712 -21.157 1.00 49.48 1614 VAL B C 1
ATOM 3038 O O . VAL B 1 171 ? -23.635 5.676 -22.147 1.00 51.35 1614 VAL B O 1
ATOM 3075 N N . MET B 1 175 ? -20.977 6.324 -23.436 1.00 42.90 1618 MET B N 1
ATOM 3076 C CA . MET B 1 175 ? -21.168 6.757 -24.798 1.00 41.00 1618 MET B CA 1
ATOM 3077 C C . MET B 1 175 ? -20.354 8.020 -25.081 1.00 50.45 1618 MET B C 1
ATOM 3078 O O . MET B 1 175 ? -19.780 8.143 -26.141 1.00 53.14 1618 MET B O 1
ATOM 3083 N N . GLU B 1 176 ? -20.279 8.943 -24.130 1.00 48.79 1619 GLU B N 1
ATOM 3084 C CA . GLU B 1 176 ? -19.474 10.148 -24.318 1.00 48.99 1619 GLU B CA 1
ATOM 3085 C C . GLU B 1 176 ? -17.981 9.851 -24.430 1.00 49.60 1619 GLU B C 1
ATOM 3086 O O . GLU B 1 176 ? -17.271 10.485 -25.203 1.00 53.69 1619 GLU B O 1
ATOM 3092 N N . GLY B 1 177 ? -17.536 8.899 -23.617 1.00 50.76 1620 GLY B N 1
ATOM 3093 C CA . GLY B 1 177 ? -16.188 8.352 -23.661 1.00 46.73 1620 GLY B CA 1
ATOM 3094 C C . GLY B 1 177 ? -15.874 7.763 -25.028 1.00 52.83 1620 GLY B C 1
ATOM 3095 O O . GLY B 1 177 ? -14.807 8.017 -25.597 1.00 58.38 1620 GLY B O 1
ATOM 3096 N N . ASP B 1 178 ? -16.825 6.992 -25.546 1.00 49.87 1621 ASP B N 1
ATOM 3097 C CA . ASP B 1 178 ? -16.724 6.419 -26.862 1.00 47.13 1621 ASP B CA 1
ATOM 3098 C C . ASP B 1 178 ? -16.601 7.493 -27.918 1.00 54.69 1621 ASP B C 1
ATOM 3099 O O . ASP B 1 178 ? -15.820 7.343 -28.848 1.00 59.10 1621 ASP B O 1
ATOM 3104 N N . LEU B 1 179 ? -17.356 8.570 -27.778 1.00 50.90 1622 LEU B N 1
ATOM 3105 C CA . LEU B 1 179 ? -17.268 9.680 -28.726 1.00 50.93 1622 LEU B CA 1
ATOM 3106 C C . LEU B 1 179 ? -15.894 10.334 -28.702 1.00 45.40 1622 LEU B C 1
ATOM 3107 O O . LEU B 1 179 ? -15.316 10.613 -29.742 1.00 53.63 1622 LEU B O 1
ATOM 3112 N N . ASN B 1 180 ? -15.369 10.564 -27.517 1.00 41.65 1623 ASN B N 1
ATOM 3113 C CA . ASN B 1 180 ? -14.053 11.178 -27.398 1.00 42.95 1623 ASN B CA 1
ATOM 3114 C C . ASN B 1 180 ? -12.911 10.292 -27.917 1.00 47.87 1623 ASN B C 1
ATOM 3115 O O . ASN B 1 180 ? -12.045 10.763 -28.645 1.00 55.63 1623 ASN B O 1
ATOM 3120 N N . GLU B 1 181 ? -12.932 9.012 -27.561 1.00 47.57 1624 GLU B N 1
ATOM 3121 C CA . GLU B 1 181 ? -11.963 8.017 -28.073 1.00 46.57 1624 GLU B CA 1
ATOM 3122 C C . GLU B 1 181 ? -12.023 7.922 -29.590 1.00 38.06 1624 GLU B C 1
ATOM 3123 O O . GLU B 1 181 ? -11.020 7.908 -30.256 1.00 53.63 1624 GLU B O 1
ATOM 3129 N N . MET B 1 182 ? -13.216 7.903 -30.140 1.00 44.84 1625 MET B N 1
ATOM 3130 C CA . MET B 1 182 ? -13.392 7.878 -31.572 1.00 47.81 1625 MET B CA 1
ATOM 3131 C C . MET B 1 182 ? -12.835 9.141 -32.194 1.00 53.59 1625 MET B C 1
ATOM 3132 O O . MET B 1 182 ? -12.325 9.104 -33.302 1.00 57.73 1625 MET B O 1
ATOM 3137 N N . GLU B 1 183 ? -12.973 10.270 -31.519 1.00 54.33 1626 GLU B N 1
ATOM 3138 C CA . GLU B 1 183 ? -12.491 11.524 -32.097 1.00 55.96 1626 GLU B CA 1
ATOM 3139 C C . GLU B 1 183 ? -10.993 11.474 -32.222 1.00 49.19 1626 GLU B C 1
ATOM 3140 O O . GLU B 1 183 ? -10.481 11.894 -33.231 1.00 47.97 1626 GLU B O 1
ATOM 3146 N N . ILE B 1 184 ? -10.280 10.946 -31.228 1.00 49.12 1627 ILE B N 1
ATOM 3147 C CA . ILE B 1 184 ? -8.818 10.893 -31.352 1.00 50.14 1627 ILE B CA 1
ATOM 3148 C C . ILE B 1 184 ? -8.397 9.858 -32.423 1.00 55.04 1627 ILE B C 1
ATOM 3149 O O . ILE B 1 184 ? -7.382 10.053 -33.124 1.00 68.83 1627 ILE B O 1
ATOM 3154 N N . GLN B 1 185 ? -9.190 8.790 -32.567 1.00 44.68 1628 GLN B N 1
ATOM 3155 C CA . GLN B 1 185 ? -8.956 7.762 -33.592 1.00 49.89 1628 GLN B CA 1
ATOM 3156 C C . GLN B 1 185 ? -9.107 8.398 -34.953 1.00 49.65 1628 GLN B C 1
ATOM 3157 O O . GLN B 1 185 ? -8.282 8.181 -35.826 1.00 56.87 1628 GLN B O 1
ATOM 3163 N N . LEU B 1 186 ? -10.154 9.198 -35.130 1.00 50.77 1629 LEU B N 1
ATOM 3164 C CA . LEU B 1 186 ? -10.387 9.848 -36.418 1.00 50.52 1629 LEU B CA 1
ATOM 3165 C C . LEU B 1 186 ? -9.242 10.804 -36.740 1.00 47.68 1629 LEU B C 1
ATOM 3166 O O . LEU B 1 186 ? -8.745 10.871 -37.847 1.00 53.79 1629 LEU B O 1
ATOM 3171 N N . SER B 1 187 ? -8.821 11.539 -35.739 1.00 46.55 1630 SER B N 1
ATOM 3172 C CA . SER B 1 187 ? -7.828 12.544 -35.915 1.00 48.01 1630 SER B CA 1
ATOM 3173 C C . SER B 1 187 ? -6.566 11.884 -36.459 1.00 50.90 1630 SER B C 1
ATOM 3174 O O . SER B 1 187 ? -6.031 12.259 -37.509 1.00 60.07 1630 SER B O 1
ATOM 3177 N N . HIS B 1 188 ? -6.122 10.861 -35.741 1.00 47.18 1631 HIS B N 1
ATOM 3178 C CA . HIS B 1 188 ? -4.963 10.064 -36.133 1.00 44.96 1631 HIS B CA 1
ATOM 3179 C C . HIS B 1 188 ? -5.083 9.590 -37.549 1.00 48.67 1631 HIS B C 1
ATOM 3180 O O . HIS B 1 188 ? -4.171 9.772 -38.348 1.00 61.16 1631 HIS B O 1
ATOM 3187 N N . ALA B 1 189 ? -6.192 8.948 -37.849 1.00 44.90 1632 ALA B N 1
ATOM 3188 C CA . ALA B 1 189 ? -6.384 8.385 -39.159 1.00 48.16 1632 ALA B CA 1
ATOM 3189 C C . ALA B 1 189 ? -6.236 9.442 -40.235 1.00 52.85 1632 ALA B C 1
ATOM 3190 O O . ALA B 1 189 ? -5.611 9.210 -41.234 1.00 56.84 1632 ALA B O 1
ATOM 3192 N N . ASN B 1 190 ? -6.836 10.599 -40.037 1.00 50.35 1633 ASN B N 1
ATOM 3193 C CA . ASN B 1 190 ? -6.768 11.628 -41.061 1.00 44.81 1633 ASN B CA 1
ATOM 3194 C C . ASN B 1 190 ? -5.355 12.080 -41.255 1.00 37.08 1633 ASN B C 1
ATOM 3195 O O . ASN B 1 190 ? -4.957 12.371 -42.367 1.00 54.52 1633 ASN B O 1
ATOM 3200 N N . ARG B 1 191 ? -4.594 12.130 -40.177 1.00 41.91 1634 ARG B N 1
ATOM 3201 C CA . ARG B 1 191 ? -3.184 12.499 -40.255 1.00 44.36 1634 ARG B CA 1
ATOM 3202 C C . ARG B 1 191 ? -2.351 11.422 -40.937 1.00 49.55 1634 ARG B C 1
ATOM 3203 O O . ARG B 1 191 ? -1.453 11.731 -41.696 1.00 63.82 1634 ARG B O 1
ATOM 3211 N N . MET B 1 192 ? -2.670 10.164 -40.695 1.00 51.07 1635 MET B N 1
ATOM 3212 C CA . MET B 1 192 ? -2.045 9.059 -41.441 1.00 52.03 1635 MET B CA 1
ATOM 3213 C C . MET B 1 192 ? -2.356 9.058 -42.920 1.00 49.49 1635 MET B C 1
ATOM 3214 O O . MET B 1 192 ? -1.474 8.797 -43.748 1.00 59.06 1635 MET B O 1
ATOM 3219 N N . ALA B 1 193 ? -3.595 9.316 -43.264 1.00 38.62 1636 ALA B N 1
ATOM 3220 C CA . ALA B 1 193 ? -3.911 9.418 -44.667 1.00 43.94 1636 ALA B CA 1
ATOM 3221 C C . ALA B 1 193 ? -3.089 10.519 -45.320 1.00 50.90 1636 ALA B C 1
ATOM 3222 O O . ALA B 1 193 ? -2.529 10.319 -46.389 1.00 55.18 1636 ALA B O 1
ATOM 3224 N N . ALA B 1 194 ? -3.020 11.669 -44.675 1.00 46.95 1637 ALA B N 1
ATOM 3225 C CA . ALA B 1 194 ? -2.290 12.807 -45.244 1.00 54.61 1637 ALA B CA 1
ATOM 3226 C C . ALA B 1 194 ? -0.819 12.472 -45.391 1.00 57.45 1637 ALA B C 1
ATOM 3227 O O . ALA B 1 194 ? -0.181 12.850 -46.390 1.00 68.90 1637 ALA B O 1
ATOM 3229 N N . GLU B 1 195 ? -0.289 11.783 -44.378 1.00 54.41 1638 GLU B N 1
ATOM 3230 C CA . GLU B 1 195 ? 1.107 11.356 -44.410 1.00 55.32 1638 GLU B CA 1
ATOM 3231 C C . GLU B 1 195 ? 1.376 10.458 -45.578 1.00 49.15 1638 GLU B C 1
ATOM 3232 O O . GLU B 1 195 ? 2.373 10.602 -46.229 1.00 51.23 1638 GLU B O 1
ATOM 3238 N N . ALA B 1 196 ? 0.506 9.500 -45.797 1.00 47.25 1639 ALA B N 1
ATOM 3239 C CA . ALA B 1 196 ? 0.666 8.634 -46.917 1.00 44.75 1639 ALA B CA 1
ATOM 3240 C C . ALA B 1 196 ? 0.780 9.426 -48.183 1.00 48.33 1639 ALA B C 1
ATOM 3241 O O . ALA B 1 196 ? 1.641 9.119 -48.974 1.00 58.79 1639 ALA B O 1
ATOM 3243 N N . GLN B 1 197 ? -0.060 10.443 -48.381 1.00 54.27 1640 GLN B N 1
ATOM 3244 C CA . GLN B 1 197 ? 0.007 11.287 -49.611 1.00 55.87 1640 GLN B CA 1
ATOM 3245 C C . GLN B 1 197 ? 1.308 12.087 -49.732 1.00 46.72 1640 GLN B C 1
ATOM 3246 O O . GLN B 1 197 ? 1.805 12.329 -50.838 1.00 57.56 1640 GLN B O 1
ATOM 3263 N N . GLN B 1 199 ? 4.209 11.012 -48.541 1.00 51.02 1642 GLN B N 1
ATOM 3264 C CA . GLN B 1 199 ? 5.168 9.991 -48.976 1.00 52.18 1642 GLN B CA 1
ATOM 3265 C C . GLN B 1 199 ? 5.041 9.750 -50.454 1.00 47.93 1642 GLN B C 1
ATOM 3266 O O . GLN B 1 199 ? 6.043 9.712 -51.152 1.00 56.80 1642 GLN B O 1
ATOM 3272 N N . VAL B 1 200 ? 3.814 9.579 -50.923 1.00 39.21 1643 VAL B N 1
ATOM 3273 C CA . VAL B 1 200 ? 3.582 9.443 -52.332 1.00 41.45 1643 VAL B CA 1
ATOM 3274 C C . VAL B 1 200 ? 4.270 10.537 -53.153 1.00 53.14 1643 VAL B C 1
ATOM 3275 O O . VAL B 1 200 ? 5.001 10.242 -54.089 1.00 53.09 1643 VAL B O 1
ATOM 3290 N N . SER B 1 202 ? 6.708 12.731 -52.474 1.00 46.89 1645 SER B N 1
ATOM 3291 C CA . SER B 1 202 ? 8.179 12.669 -52.427 1.00 43.67 1645 SER B CA 1
ATOM 3292 C C . SER B 1 202 ? 8.711 11.576 -53.312 1.00 50.39 1645 SER B C 1
ATOM 3293 O O . SER B 1 202 ? 9.628 11.804 -54.073 1.00 62.69 1645 SER B O 1
ATOM 3296 N N . LEU B 1 203 ? 8.129 10.393 -53.215 1.00 53.62 1646 LEU B N 1
ATOM 3297 C CA . LEU B 1 203 ? 8.560 9.265 -54.030 1.00 49.27 1646 LEU B CA 1
ATOM 3298 C C . LEU B 1 203 ? 8.328 9.484 -55.506 1.00 45.91 1646 LEU B C 1
ATOM 3299 O O . LEU B 1 203 ? 9.122 9.052 -56.307 1.00 54.18 1646 LEU B O 1
ATOM 3304 N N . GLN B 1 204 ? 7.237 10.125 -55.879 1.00 38.91 1647 GLN B N 1
ATOM 3305 C CA . GLN B 1 204 ? 6.986 10.367 -57.273 1.00 42.46 1647 GLN B CA 1
ATOM 3306 C C . GLN B 1 204 ? 8.054 11.282 -57.865 1.00 46.80 1647 GLN B C 1
ATOM 3307 O O . GLN B 1 204 ? 8.513 11.082 -58.989 1.00 44.39 1647 GLN B O 1
ATOM 3313 N N . SER B 1 205 ? 8.449 12.287 -57.100 1.00 54.21 1648 SER B N 1
ATOM 3314 C CA . SER B 1 205 ? 9.546 13.179 -57.533 1.00 64.92 1648 SER B CA 1
ATOM 3315 C C . SER B 1 205 ? 10.851 12.448 -57.679 1.00 60.68 1648 SER B C 1
ATOM 3316 O O . SER B 1 205 ? 11.524 12.588 -58.676 1.00 65.62 1648 SER B O 1
ATOM 3319 N N . LEU B 1 206 ? 11.213 11.691 -56.659 1.00 45.76 1649 LEU B N 1
ATOM 3320 C CA . LEU B 1 206 ? 12.457 10.974 -56.683 1.00 46.82 1649 LEU B CA 1
ATOM 3321 C C . LEU B 1 206 ? 12.457 10.033 -57.876 1.00 55.50 1649 LEU B C 1
ATOM 3322 O O . LEU B 1 206 ? 13.477 9.896 -58.541 1.00 66.57 1649 LEU B O 1
ATOM 3327 N N . LEU B 1 207 ? 11.324 9.402 -58.154 1.00 48.99 1650 LEU B N 1
ATOM 3328 C CA . LEU B 1 207 ? 11.256 8.482 -59.257 1.00 48.40 1650 LEU B CA 1
AT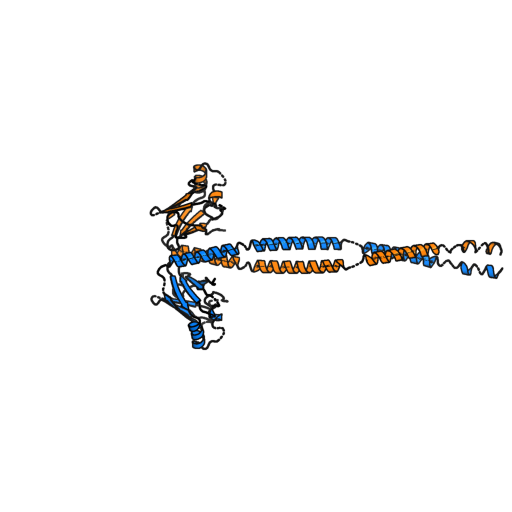OM 3329 C C . LEU B 1 207 ? 11.470 9.190 -60.584 1.00 53.61 1650 LEU B C 1
ATOM 3330 O O . LEU B 1 207 ? 12.229 8.739 -61.431 1.00 50.02 1650 LEU B O 1
ATOM 3346 N N . ASP B 1 209 ? 12.954 11.926 -61.189 1.00 66.16 1652 ASP B N 1
ATOM 3347 C CA . ASP B 1 209 ? 14.329 12.360 -61.288 1.00 65.15 1652 ASP B CA 1
ATOM 3348 C C . ASP B 1 209 ? 15.240 11.212 -61.618 1.00 65.70 1652 ASP B C 1
ATOM 3349 O O . ASP B 1 209 ? 16.232 11.400 -62.293 1.00 69.35 1652 ASP B O 1
ATOM 3354 N N . THR B 1 210 ? 14.926 10.033 -61.104 1.00 63.17 1653 THR B N 1
ATOM 3355 C CA . THR B 1 210 ? 15.773 8.859 -61.299 1.00 58.38 1653 THR B CA 1
ATOM 3356 C C . THR B 1 210 ? 15.634 8.329 -62.722 1.00 63.22 1653 THR B C 1
ATOM 3357 O O . THR B 1 210 ? 16.629 8.015 -63.378 1.00 71.79 1653 THR B O 1
ATOM 3361 N N . GLN B 1 211 ? 14.409 8.274 -63.210 1.00 65.35 1654 GLN B N 1
ATOM 3362 C CA . GLN B 1 211 ? 14.166 7.880 -64.590 1.00 63.63 1654 GLN B CA 1
ATOM 3363 C C . GLN B 1 211 ? 14.858 8.808 -65.596 1.00 66.82 1654 GLN B C 1
ATOM 3364 O O . GLN B 1 211 ? 15.258 8.364 -66.657 1.00 58.99 1654 GLN B O 1
ATOM 3370 N N . ILE B 1 212 ? 14.976 10.093 -65.264 1.00 79.08 1655 ILE B N 1
ATOM 3371 C CA . ILE B 1 212 ? 15.598 11.092 -66.164 1.00 78.58 1655 ILE B CA 1
ATOM 3372 C C . ILE B 1 212 ? 17.105 10.848 -66.345 1.00 67.14 1655 ILE B C 1
ATOM 3373 O O . ILE B 1 212 ? 17.694 11.255 -67.337 1.00 78.61 1655 ILE B O 1
ATOM 3378 N N . GLN B 1 213 ? 17.718 10.191 -65.374 1.00 84.39 1656 GLN B N 1
ATOM 3379 C CA . GLN B 1 213 ? 19.101 9.714 -65.481 1.00 81.25 1656 GLN B CA 1
ATOM 3380 C C . GLN B 1 213 ? 19.230 8.335 -66.124 1.00 84.79 1656 GLN B C 1
ATOM 3381 O O . GLN B 1 213 ? 20.314 7.773 -66.162 1.00 92.81 1656 GLN B O 1
ATOM 3387 N N . LEU B 1 214 ? 18.131 7.770 -66.607 1.00 84.78 1657 LEU B N 1
ATOM 3388 C CA . LEU B 1 214 ? 18.126 6.378 -67.086 1.00 79.63 1657 LEU B CA 1
ATOM 3389 C C . LEU B 1 214 ? 18.297 6.268 -68.583 1.00 78.11 1657 LEU B C 1
ATOM 3390 O O . LEU B 1 214 ? 19.417 6.345 -69.086 1.00 90.99 1657 LEU B O 1
#

Nearest PDB structures (foldseek):
  5cj4-assembly2_C  TM=8.076E-01  e=2.931E-19  Homo sapiens
  1ik9-assembly1_B  TM=8.143E-01  e=4.419E-18  Homo sapiens
  5cj4-assembly2_D  TM=7.741E-01  e=5.540E-18  Homo sapiens
  7m3p-assembly1_A  TM=8.419E-01  e=2.151E-17  Homo sapiens
  7m3p-assembly1_B  TM=8.507E-01  e=8.355E-17  Homo sapiens

Foldseek 3Di:
DKDKKDWAAAPVGRVFIKMKMWIDPLCLQWIKIWIGGPPDIWIDIGGNVNQVVLCVVVVHDVLSVVVVLRVPPDPVAKHWHADVQQKIWMWDPVDIDTSDIDRTHDPPGVVVVVVVVVVVVVVVVVVVVVVVVVVVVVVVVVVVVVVVVVVVVVVVPPVVVVVVVVVVVVVVVVVVVVVVCCCVVVVCCVVVVD/DKDKKDWDAAPVGRVAIKMKMWMDPLCLQWIKIWIDRLPAIWIDIGGNVNQVVVCVVVVHDVLSVVVVLRVPPDPAKHWHADVQQKIWMWDDVDMDTSDIDRTHDPCGVVVVVVVVVVVVVVVVVVVCCVVVVVVVVVVVVVVVVVVVVVVVVVVPDVVVVVVVVVVVVVVVVVVVVVVCCVVVVVVCVVVVD